Protein AF-A0A2S9F758-F1 (afdb_monomer)

Nearest PDB structures (foldseek):
  3zqj-assembly1_A  TM=7.418E-01  e=8.080E-71  Mycobacterium tuberculosis
  3zqj-assembly4_D  TM=7.489E-01  e=6.314E-66  Mycobacterium tuberculosis
  3zqj-assembly2_B  TM=7.577E-01  e=1.534E-65  Mycobacterium tuberculosis
  3zqj-assembly5_E  TM=7.536E-01  e=8.334E-66  Mycobacterium tuberculosis
  3zqj-assembly3_C  TM=7.680E-01  e=1.675E-58  Mycobacterium tuberculosis

pLDDT: mean 87.42, std 6.88, range [55.44, 98.19]

Secondary structure (DSSP, 8-state):
-TGGGSPTT-EEEEEEEEEEEEES--HHHHHHHHHTT--EEEETTEEEETTS-----TTSEEEEEEEEEEEE--GGGHHHHHHHHHHHHHHTTSEEEEEETTS-TT-TTSEEEEESSS--TT----S-S---GGGG-TTSTTTB-TTTTT--EEEEE-HHHHSS-TTSBTTTT-SGGGSSSTTHHHHHHHHHHHHHHHT--TTSBGGGS-HHHHHHHHH-EEEEEEEEEE-TTS-EEEEEEEE-HHHHHHHHHHHH---HHHHHHHHTTEEEEE-TTTTT--B-HHHHT-EEEEGGGEEEEHHHHHHSBHHHHHHHHHTB---HHHHHHHHHHHHHHHHHHHHHHHTT-TT-BTTS-GGGS-HHHHHHHHHHHHHHTT--S-EEEEE-TTTT--HHHHHHHHHHHHHHHHTT-EEEEE---HHHHHT-SSEEEE-SSSGGG--SEEEEE-HHHHHH-TT-HHHHHHTTSS--PPPSSPPPP-TTSEEEEEEE-STT--SEEEEEETTS-------TTSSHHIIIIIIIIHHHHHHHH-------S-SEEE-GGG---

Solvent-accessible surface area (backbone atoms only — not comparable to full-atom values): 31491 Å² total; per-residue (Å²): 106,78,71,74,72,48,67,76,68,48,38,32,34,39,28,15,54,64,38,75,71,42,62,43,47,57,59,72,57,49,54,51,43,38,74,72,67,45,59,39,32,30,45,74,89,43,82,38,42,44,91,64,62,80,89,48,53,57,88,44,66,42,36,34,26,36,51,67,44,78,51,52,34,47,86,89,39,53,66,64,49,50,57,42,49,53,52,16,18,70,67,20,83,30,24,33,32,40,38,36,72,84,48,58,97,84,42,90,74,22,62,47,72,48,55,80,51,76,55,48,90,84,70,53,88,62,98,52,83,66,96,48,80,61,31,74,29,34,93,30,85,75,8,16,17,79,90,46,64,25,66,14,44,39,82,40,77,33,68,61,52,36,36,52,43,50,77,36,18,53,74,81,32,23,44,48,87,49,50,59,68,90,57,18,68,56,48,52,46,46,52,43,25,43,16,73,73,73,74,49,62,46,81,44,29,53,70,77,49,53,69,67,57,54,48,33,52,40,67,20,48,100,57,69,33,57,30,73,49,68,44,99,84,71,50,77,47,73,51,74,41,80,39,56,24,54,53,51,48,52,54,53,49,51,75,71,47,86,49,65,75,56,42,55,58,56,50,47,32,38,40,81,38,62,22,86,90,40,70,38,58,14,32,30,72,76,53,54,69,48,62,50,53,18,74,94,75,43,72,38,21,66,55,62,50,27,59,31,31,41,51,57,34,47,51,45,62,70,43,44,70,64,52,76,72,48,37,73,69,44,40,68,56,51,52,52,51,50,51,51,44,47,34,36,45,53,61,68,47,34,86,41,37,76,65,60,60,75,89,75,51,51,72,40,55,53,49,43,53,51,49,26,52,54,61,69,64,69,72,61,73,46,78,46,79,45,78,42,83,64,44,84,57,35,77,85,55,47,59,44,44,51,55,51,52,50,51,50,32,74,62,50,27,46,76,47,72,48,78,85,53,69,70,60,56,70,70,37,84,60,44,74,42,70,21,87,41,71,75,95,63,23,89,41,81,68,40,77,42,41,50,74,55,38,47,68,37,87,78,32,65,68,18,27,46,76,62,64,77,37,78,89,77,78,70,94,71,76,80,80,70,45,89,88,44,38,39,30,42,33,41,32,43,40,87,87,38,81,52,45,69,50,73,45,51,50,98,52,93,81,83,90,82,73,54,72,90,71,42,64,61,53,53,48,46,40,28,50,44,27,48,47,36,32,72,63,70,67,47,78,61,69,49,42,51,51,51,51,70,47,48,61,89,81,59,81,121

Foldseek 3Di:
DVLLPDDFFFKKWKKQFQFAFDAAQCPVVLVVCVVVPFQWKQKQNRIDGSVDDDGGDRVGTMTIITGQDMDTNDPVCVVVVVVSQVVSCVNRVFKIKIAGPPDDPPDPVRIDMDGPFPADSNGDDDLARDDDPLLCDLCHPNWFDPVCSLQQWDWAQDVCLQQVAQQAFQLCPSGVVLCDDPNVVVVLQQLCLLCVVVVHDSRDRNNPDDPVSNCCQAQNDPDWRWGWDQDPVRDIDIDTDGTRHDRVVLVVCLVPDPDPVVVLLSSLRIDIAGDPQCRSLRTDPNQQVDWFQFDPVGTGGPSRLQQDFLQVNLVRLVRGDDDPVRCVPCVVVSVLSNLLSVLCVLQPRRRDGNSDDPVPDDPLSNLSNVLSVVLSVLDAAEEAEEEANCPPADPVSVVSVLVSVVVVVVSHYHYDYDHLDLVNLQSDQWDFAWALDDDPRTGDGQDIGGPVVLLVRPSGPSNCDNVVVDHDDDDPDADDFDPVQWKWFAQQDFDPDDGDIDIHGPPHDDDDDDGPPPCSCLPPPQAPVQVCCCPAVVDSHNHHDTNDIPNCVVDHD

Sequence (557 aa):
DQVLAMDEGLRFQVLAPVVRTRKGEFVDLFDKLNTQGYSRVRVDGVVHSLTDPPKLKKQEKHDIEVVVDRLTVKASSKQRLTDSVETALNLADGIVVLEFVDREDDHPHREQRFSEKLACPNGHPLAVDDLEPRSFSFNSPYGACPECVGLGVKKEVDPDLVVPDPDLTLAEGAIAPWAMGHTAEYFTRMLSGLGDQLGFDVNTPWKKLPAKSRKAILEGCDEQVHVRYKNRYGRTRSYYADFEGVMAFLHRRMEQTDSEQMKERLEGFMRDVPCPECDGTRLKPEILAVTMTAGSFGPKSIAQVAELSIADCAEFLNALTLGTREAAIAGQVLKEIQSRLGFLLDVGLDYLSLSRAAGTLSGGEAQRIRLATQIGSGLVGVLYVLDEPSIGLHQRDNRRLIDTLVRLRDLGNTLIVVEHDLDTIAHADWVVDIGPAAGEHGGQIVHSGTYEDLLKNPNSITGAYLSGREEIEVPDFRRVADKKRQLTVVGAREHNLRGIDVAFPLGVLTSVTGVSGSGKSTLVNDILASVLANKLNGARQVPGRHTRINGLDHLDK

Radius of gyration: 35.41 Å; Cα contacts (8 Å, |Δi|>4): 874; chains: 1; bounding box: 92×59×91 Å

Structure (mmCIF, N/CA/C/O backbone):
data_AF-A0A2S9F758-F1
#
_entry.id   AF-A0A2S9F758-F1
#
loop_
_atom_site.group_PDB
_atom_site.id
_atom_site.type_symbol
_atom_site.label_atom_id
_atom_site.label_alt_id
_atom_site.label_comp_id
_atom_site.label_asym_id
_atom_site.label_entity_id
_atom_site.label_seq_id
_atom_site.pdbx_PDB_ins_code
_atom_site.Cartn_x
_atom_site.Cartn_y
_atom_site.Cartn_z
_atom_site.occupancy
_atom_site.B_iso_or_equiv
_atom_site.auth_seq_id
_atom_site.auth_comp_id
_atom_site.auth_asym_id
_atom_site.auth_atom_id
_atom_site.pdbx_PDB_model_num
ATOM 1 N N . ASP A 1 1 ? -40.901 -12.562 10.488 1.00 62.44 1 ASP A N 1
ATOM 2 C CA . ASP A 1 1 ? -40.566 -13.766 9.694 1.00 62.44 1 ASP A CA 1
ATOM 3 C C . ASP A 1 1 ? -39.644 -14.747 10.403 1.00 62.44 1 ASP A C 1
ATOM 5 O O . ASP A 1 1 ? -40.057 -15.886 10.545 1.00 62.44 1 ASP A O 1
ATOM 9 N N . GLN A 1 2 ? -38.476 -14.346 10.925 1.00 72.56 2 GLN A N 1
ATOM 10 C CA . GLN A 1 2 ? -37.563 -15.275 11.626 1.00 72.56 2 GLN A CA 1
ATOM 11 C C . GLN A 1 2 ? -38.230 -16.072 12.765 1.00 72.56 2 GLN A C 1
ATOM 13 O O . GLN A 1 2 ? -38.063 -17.281 12.838 1.00 72.56 2 GLN A O 1
ATOM 18 N N . VAL A 1 3 ? -39.048 -15.423 13.601 1.00 73.00 3 VAL A N 1
ATOM 19 C CA . VAL A 1 3 ? -39.775 -16.079 14.710 1.00 73.00 3 VAL A CA 1
ATOM 20 C C . VAL A 1 3 ? -40.855 -17.050 14.217 1.00 73.00 3 VAL A C 1
ATOM 22 O O . VAL A 1 3 ? -41.104 -18.073 14.840 1.00 73.00 3 VAL A O 1
ATOM 25 N N . LEU A 1 4 ? -41.498 -16.748 13.085 1.00 75.62 4 LEU A N 1
ATOM 26 C CA . LEU A 1 4 ? -42.543 -17.600 12.498 1.00 75.62 4 LEU A CA 1
ATOM 27 C C . LEU A 1 4 ? -41.967 -18.793 11.723 1.00 75.62 4 LEU A C 1
ATOM 29 O O . LEU A 1 4 ? -42.715 -19.707 11.399 1.00 75.62 4 LEU A O 1
ATOM 33 N N . ALA A 1 5 ? -40.667 -18.772 11.421 1.00 76.75 5 ALA A N 1
ATOM 34 C CA . ALA A 1 5 ? -39.942 -19.875 10.797 1.00 76.75 5 ALA A CA 1
ATOM 35 C C . ALA A 1 5 ? -39.407 -20.900 11.817 1.00 76.75 5 ALA A C 1
ATOM 37 O O . ALA A 1 5 ? -38.788 -21.882 11.420 1.00 76.75 5 ALA A O 1
ATOM 38 N N . MET A 1 6 ? -39.604 -20.658 13.117 1.00 79.62 6 MET A N 1
ATOM 39 C CA . MET A 1 6 ? -39.218 -21.575 14.193 1.00 79.62 6 MET A CA 1
ATOM 40 C C . MET A 1 6 ? -40.254 -22.689 14.383 1.00 79.62 6 MET A C 1
ATOM 42 O O . MET A 1 6 ? -41.368 -22.599 13.867 1.00 79.62 6 MET A O 1
ATOM 46 N N . ASP A 1 7 ? -39.892 -23.719 15.153 1.00 76.12 7 ASP A N 1
ATOM 47 C CA . ASP A 1 7 ? -40.755 -24.877 15.392 1.00 76.12 7 ASP A CA 1
ATOM 48 C C . ASP A 1 7 ? -42.118 -24.478 15.973 1.00 76.12 7 ASP A C 1
ATOM 50 O O . ASP A 1 7 ? -42.231 -23.724 16.950 1.00 76.12 7 ASP A O 1
ATOM 54 N N . GLU A 1 8 ? -43.175 -25.008 15.361 1.00 80.38 8 GLU A N 1
ATOM 55 C CA . GLU A 1 8 ? -44.545 -24.735 15.770 1.00 80.38 8 GLU A CA 1
ATOM 56 C C . GLU A 1 8 ? -44.804 -25.295 17.177 1.00 80.38 8 GLU A C 1
ATOM 58 O O . GLU A 1 8 ? -44.487 -26.443 17.485 1.00 80.38 8 GLU A O 1
ATOM 63 N N . GLY A 1 9 ? -45.394 -24.476 18.050 1.00 80.44 9 GLY A N 1
ATOM 64 C CA . GLY A 1 9 ? -45.665 -24.848 19.441 1.00 80.44 9 GLY A CA 1
ATOM 65 C C . GLY A 1 9 ? -44.658 -24.329 20.472 1.00 80.44 9 GLY A C 1
ATOM 66 O O . GLY A 1 9 ? -44.978 -24.387 21.659 1.00 80.44 9 GLY A O 1
ATOM 67 N N . LEU A 1 10 ? -43.525 -23.750 20.051 1.00 83.06 10 LEU A N 1
ATOM 68 C CA . LEU A 1 10 ? -42.573 -23.094 20.957 1.00 83.06 10 LEU A CA 1
ATOM 69 C C . LEU A 1 10 ? -43.210 -21.897 21.670 1.00 83.06 10 LEU A C 1
ATOM 71 O O . LEU A 1 10 ? -43.773 -21.001 21.033 1.00 83.06 10 LEU A O 1
ATOM 75 N N . ARG A 1 11 ? -43.103 -21.858 22.998 1.00 87.62 11 ARG A N 1
ATOM 76 C CA . ARG A 1 11 ? -43.596 -20.771 23.847 1.00 87.62 11 ARG A CA 1
ATOM 77 C C . ARG A 1 11 ? -42.488 -19.774 24.132 1.00 87.62 11 ARG A C 1
ATOM 79 O O . ARG A 1 11 ? -41.388 -20.142 24.543 1.00 87.62 11 ARG A O 1
ATOM 86 N N . PHE A 1 12 ? -42.806 -18.496 23.975 1.00 88.75 12 PHE A N 1
ATOM 87 C CA . PHE A 1 12 ? -41.878 -17.413 24.260 1.00 88.75 12 PHE A CA 1
ATOM 88 C C . PHE A 1 12 ? -42.583 -16.200 24.864 1.00 88.75 12 PHE A C 1
ATOM 90 O O . PHE A 1 12 ? -43.792 -16.006 24.707 1.00 88.75 12 PHE A O 1
ATOM 97 N N . GLN A 1 13 ? -41.816 -15.387 25.578 1.00 90.56 13 GLN A N 1
ATOM 98 C CA . GLN A 1 13 ? -42.252 -14.106 26.116 1.00 90.56 13 GLN A CA 1
ATOM 99 C C . GLN A 1 13 ? -41.629 -12.985 25.293 1.00 90.56 13 GLN A C 1
ATOM 101 O O . GLN A 1 13 ? -40.447 -13.045 24.958 1.00 90.56 13 GLN A O 1
ATOM 106 N N . VAL A 1 14 ? -42.431 -11.976 24.966 1.00 90.06 14 VAL A N 1
ATOM 107 C CA . VAL A 1 14 ? -41.958 -10.737 24.350 1.00 90.06 14 VAL A CA 1
ATOM 108 C C . VAL A 1 14 ? -41.622 -9.772 25.479 1.00 90.06 14 VAL A C 1
ATOM 110 O O . VAL A 1 14 ? -42.504 -9.363 26.235 1.00 90.06 14 VAL A O 1
ATOM 113 N N . LEU A 1 15 ? -40.344 -9.442 25.606 1.00 89.56 15 LEU A N 1
ATOM 114 C CA . LEU A 1 15 ? -39.792 -8.595 26.652 1.00 89.56 15 LEU A CA 1
ATOM 115 C C . LEU A 1 15 ? -39.310 -7.271 26.051 1.00 89.56 15 LEU A C 1
ATOM 117 O O . LEU A 1 15 ? -38.652 -7.246 25.009 1.00 89.56 15 LEU A O 1
ATOM 121 N N . ALA A 1 16 ? -39.610 -6.168 26.730 1.00 89.50 16 ALA A N 1
ATOM 122 C CA . ALA A 1 16 ? -39.131 -4.835 26.381 1.00 89.50 16 ALA A CA 1
ATOM 123 C C . ALA A 1 16 ? -38.094 -4.367 27.419 1.00 89.50 16 ALA A C 1
ATOM 125 O O . ALA A 1 16 ? -38.484 -4.023 28.541 1.00 89.50 16 ALA A O 1
ATOM 126 N N . PRO A 1 17 ? -36.785 -4.356 27.099 1.00 85.25 17 PRO A N 1
ATOM 127 C CA . PRO A 1 17 ? -35.726 -3.997 28.044 1.00 85.25 17 PRO A CA 1
ATOM 128 C C . PRO A 1 17 ? -35.627 -2.477 28.244 1.00 85.25 17 PRO A C 1
ATOM 130 O O . PRO A 1 17 ? -34.807 -1.788 27.633 1.00 85.25 17 PRO A O 1
ATOM 133 N N . VAL A 1 18 ? -36.478 -1.951 29.124 1.00 86.06 18 VAL A N 1
ATOM 134 C CA . VAL A 1 18 ? -36.600 -0.515 29.421 1.00 86.06 18 VAL A CA 1
ATOM 135 C C . VAL A 1 18 ? -35.401 0.051 30.188 1.00 86.06 18 VAL A C 1
ATOM 137 O O . VAL A 1 18 ? -35.041 1.213 29.997 1.00 86.06 18 VAL A O 1
ATOM 140 N N . VAL A 1 19 ? -34.746 -0.754 31.029 1.00 80.50 19 VAL A N 1
ATOM 141 C CA . VAL A 1 19 ? -33.525 -0.365 31.752 1.00 80.50 19 VAL A CA 1
ATOM 142 C C . VAL A 1 19 ? -32.479 -1.452 31.591 1.00 80.50 19 VAL A C 1
ATOM 144 O O . VAL A 1 19 ? -32.750 -2.621 31.832 1.00 80.50 19 VAL A O 1
ATOM 147 N N . ARG A 1 20 ? -31.272 -1.041 31.200 1.00 78.81 20 ARG A N 1
ATOM 148 C CA . ARG A 1 20 ? -30.142 -1.932 30.931 1.00 78.81 20 ARG A CA 1
ATOM 149 C C . ARG A 1 20 ? -28.948 -1.509 31.770 1.00 78.81 20 ARG A C 1
ATOM 151 O O . ARG A 1 20 ? -28.320 -0.489 31.481 1.00 78.81 20 ARG A O 1
ATOM 158 N N . THR A 1 21 ? -28.670 -2.266 32.820 1.00 75.88 21 THR A N 1
ATOM 159 C CA . THR A 1 21 ? -27.452 -2.206 33.629 1.00 75.88 21 THR A CA 1
ATOM 160 C C . THR A 1 21 ? -27.181 -0.794 34.172 1.00 75.88 21 THR A C 1
ATOM 162 O O . THR A 1 21 ? -26.040 -0.318 34.233 1.00 75.88 21 THR A O 1
ATOM 165 N N . ARG A 1 22 ? -28.251 -0.089 34.571 1.00 72.38 22 ARG A N 1
ATOM 166 C CA . ARG A 1 22 ? -28.193 1.281 35.111 1.00 72.38 22 ARG A CA 1
ATOM 167 C C . ARG A 1 22 ? -28.473 1.294 36.605 1.00 72.38 22 ARG A C 1
ATOM 169 O O . ARG A 1 22 ? -29.249 0.495 37.112 1.00 72.38 22 ARG A O 1
ATOM 176 N N . LYS A 1 23 ? -27.841 2.238 37.305 1.00 82.19 23 LYS A N 1
ATOM 177 C CA . LYS A 1 23 ? -28.075 2.465 38.735 1.00 82.19 23 LYS A CA 1
ATOM 178 C C . LYS A 1 23 ? -29.320 3.315 38.954 1.00 82.19 23 LYS A C 1
ATOM 180 O O . LYS A 1 23 ? -29.476 4.333 38.280 1.00 82.19 23 LYS A O 1
ATOM 185 N N . GLY A 1 24 ? -30.163 2.934 39.908 1.00 86.06 24 GLY A N 1
ATOM 186 C CA . GLY A 1 24 ? -31.364 3.691 40.257 1.00 86.06 24 GLY A CA 1
ATOM 187 C C . GLY A 1 24 ? -32.391 2.865 41.025 1.00 86.06 24 GLY A C 1
ATOM 188 O O . GLY A 1 24 ? -32.320 1.645 41.047 1.00 86.06 24 GLY A O 1
ATOM 189 N N . GLU A 1 25 ? -33.346 3.540 41.664 1.00 86.25 25 GLU A N 1
ATOM 190 C CA . GLU A 1 25 ? -34.447 2.878 42.390 1.00 86.25 25 GLU A CA 1
ATOM 191 C C . GLU A 1 25 ? -35.682 2.648 41.503 1.00 86.25 25 GLU A C 1
ATOM 193 O O . GLU A 1 25 ? -36.526 1.825 41.832 1.00 86.25 25 GLU A O 1
ATOM 198 N N . PHE A 1 26 ? -35.779 3.362 40.373 1.00 87.56 26 PHE A N 1
ATOM 199 C CA . PHE A 1 26 ? -36.784 3.188 39.312 1.00 87.56 26 PHE A CA 1
ATOM 200 C C . PHE A 1 26 ? -38.263 3.135 39.764 1.00 87.56 26 PHE A C 1
ATOM 202 O O . PHE A 1 26 ? -39.107 2.639 39.024 1.00 87.56 26 PHE A O 1
ATOM 209 N N . VAL A 1 27 ? -38.605 3.711 40.924 1.00 88.06 27 VAL A N 1
ATOM 210 C CA . VAL A 1 27 ? -39.985 3.746 41.456 1.00 88.06 27 VAL A CA 1
ATOM 211 C C . VAL A 1 27 ? -40.948 4.421 40.472 1.00 88.06 27 VAL A C 1
ATOM 213 O O . VAL A 1 27 ? -41.936 3.814 40.067 1.00 88.06 27 VAL A O 1
ATOM 216 N N . ASP A 1 28 ? -40.589 5.609 39.974 1.00 87.56 28 ASP A N 1
ATOM 217 C CA . ASP A 1 28 ? -41.396 6.352 38.994 1.00 87.56 28 ASP A CA 1
ATOM 218 C C . ASP A 1 28 ? -41.606 5.574 37.681 1.00 87.56 28 ASP A C 1
ATOM 220 O O . ASP A 1 28 ? -42.617 5.736 36.993 1.00 87.56 28 ASP A O 1
ATOM 224 N N . LEU A 1 29 ? -40.640 4.725 37.309 1.00 87.69 29 LEU A N 1
ATOM 225 C CA . LEU A 1 29 ? -40.740 3.886 36.119 1.00 87.69 29 LEU A CA 1
ATOM 226 C C . LEU A 1 29 ? -41.779 2.779 36.328 1.00 87.69 29 LEU A C 1
ATOM 228 O O . LEU A 1 29 ? -42.604 2.564 35.441 1.00 87.69 29 LEU A O 1
ATOM 232 N N . PHE A 1 30 ? -41.770 2.106 37.483 1.00 90.00 30 PHE A N 1
ATOM 233 C CA . PHE A 1 30 ? -42.765 1.079 37.803 1.00 90.00 30 PHE A CA 1
ATOM 234 C C . PHE A 1 30 ? -44.184 1.655 37.844 1.00 90.00 30 PHE A C 1
ATOM 236 O O . PHE A 1 30 ? -45.087 1.072 37.243 1.00 90.00 30 PHE A O 1
ATOM 243 N N . ASP A 1 31 ? -44.372 2.833 38.444 1.00 87.69 31 ASP A N 1
ATOM 244 C CA . ASP A 1 31 ? -45.676 3.507 38.487 1.00 87.69 31 ASP A CA 1
ATOM 245 C C . ASP A 1 31 ? -46.181 3.873 37.086 1.00 87.69 31 ASP A C 1
ATOM 247 O O . ASP A 1 31 ? -47.356 3.669 36.755 1.00 87.69 31 ASP A O 1
ATOM 251 N N . LYS A 1 32 ? -45.287 4.358 36.217 1.00 89.62 32 LYS A N 1
ATOM 252 C CA . LYS A 1 32 ? -45.619 4.674 34.823 1.00 89.62 32 LYS A CA 1
ATOM 253 C C . LYS A 1 32 ? -46.031 3.427 34.040 1.00 89.62 32 LYS A C 1
ATOM 255 O O . LYS A 1 32 ? -47.020 3.471 33.312 1.00 89.62 32 LYS A O 1
ATOM 260 N N . LEU A 1 33 ? -45.306 2.322 34.203 1.00 89.38 33 LEU A N 1
ATOM 261 C CA . LEU A 1 33 ? -45.609 1.048 33.545 1.00 89.38 33 LEU A CA 1
ATOM 262 C C . LEU A 1 33 ? -46.936 0.451 34.032 1.00 89.38 33 LEU A C 1
ATOM 264 O O . LEU A 1 33 ? -47.723 -0.038 33.223 1.00 89.38 33 LEU A O 1
ATOM 268 N N . ASN A 1 34 ? -47.220 0.552 35.330 1.00 88.69 34 ASN A N 1
ATOM 269 C CA . ASN A 1 34 ? -48.490 0.117 35.905 1.00 88.69 34 ASN A CA 1
ATOM 270 C C . ASN A 1 34 ? -49.660 0.980 35.388 1.00 88.69 34 ASN A C 1
ATOM 272 O O . ASN A 1 34 ? -50.695 0.457 34.983 1.00 88.69 34 ASN A O 1
ATOM 276 N N . THR A 1 35 ? -49.464 2.301 35.285 1.00 88.31 35 THR A N 1
ATOM 277 C CA . THR A 1 35 ? -50.457 3.230 34.705 1.00 88.31 35 THR A CA 1
ATOM 278 C C . THR A 1 35 ? -50.738 2.936 33.226 1.00 88.31 35 THR A C 1
ATOM 280 O O . THR A 1 35 ? -51.859 3.116 32.757 1.00 88.31 35 THR A O 1
ATOM 283 N N . GLN A 1 36 ? -49.735 2.452 32.488 1.00 84.81 36 GLN A N 1
ATOM 284 C CA . GLN A 1 36 ? -49.870 2.013 31.094 1.00 84.81 36 GLN A CA 1
ATOM 285 C C . GLN A 1 36 ? -50.539 0.633 30.943 1.00 84.81 36 GLN A C 1
ATOM 287 O O . GLN A 1 36 ? -50.807 0.215 29.819 1.00 84.81 36 GLN A O 1
ATOM 292 N N . GLY A 1 37 ? -50.850 -0.056 32.048 1.00 86.25 37 GLY A N 1
ATOM 293 C CA . GLY A 1 37 ? -51.610 -1.309 32.057 1.00 86.25 37 GLY A CA 1
ATOM 294 C C . GLY A 1 37 ? -50.770 -2.587 31.996 1.00 86.25 37 GLY A C 1
ATOM 295 O O . GLY A 1 37 ? -51.331 -3.673 31.833 1.00 86.25 37 GLY A O 1
ATOM 296 N N . TYR A 1 38 ? -49.444 -2.502 32.142 1.00 88.62 38 TYR A N 1
ATOM 297 C CA . TYR A 1 38 ? -48.599 -3.694 32.231 1.00 88.62 38 TYR A CA 1
ATOM 298 C C . TYR A 1 38 ? -48.741 -4.356 33.607 1.00 88.62 38 TYR A C 1
ATOM 300 O O . TYR A 1 38 ? -48.790 -3.689 34.636 1.00 88.62 38 TYR A O 1
ATOM 308 N N . SER A 1 39 ? -48.782 -5.690 33.636 1.00 87.69 39 SER A N 1
ATOM 309 C CA . SER A 1 39 ? -48.991 -6.457 34.878 1.00 87.69 39 SER A CA 1
ATOM 310 C C . SER A 1 39 ? -47.723 -7.104 35.433 1.00 87.69 39 SER A C 1
ATOM 312 O O . SER A 1 39 ? -47.657 -7.406 36.623 1.00 87.69 39 SER A O 1
ATOM 314 N N . ARG A 1 40 ? -46.714 -7.342 34.589 1.00 89.50 40 ARG A N 1
ATOM 315 C CA . ARG A 1 40 ? -45.499 -8.078 34.949 1.00 89.50 40 ARG A CA 1
ATOM 316 C C . ARG A 1 40 ? -44.250 -7.366 34.459 1.00 89.50 40 ARG A C 1
ATOM 318 O O . ARG A 1 40 ? -44.219 -6.835 33.351 1.00 89.50 40 ARG A O 1
ATOM 325 N N . VAL A 1 41 ? -43.211 -7.432 35.277 1.00 91.50 41 VAL A N 1
ATOM 326 C CA . VAL A 1 41 ? -41.886 -6.895 34.976 1.00 91.50 41 VAL A CA 1
ATOM 327 C C . VAL A 1 41 ? -40.829 -7.885 35.449 1.00 91.50 41 VAL A C 1
ATOM 329 O O . VAL A 1 41 ? -40.967 -8.478 36.513 1.00 91.50 41 VAL A O 1
ATOM 332 N N . ARG A 1 42 ? -39.795 -8.104 34.649 1.00 88.44 42 ARG A N 1
ATOM 333 C CA . ARG A 1 42 ? -38.611 -8.882 34.996 1.00 88.44 42 ARG A CA 1
ATOM 334 C C . ARG A 1 42 ? -37.545 -7.913 35.490 1.00 88.44 42 ARG A C 1
ATOM 336 O O . ARG A 1 42 ? -37.191 -6.979 34.779 1.00 88.44 42 ARG A O 1
ATOM 343 N N . VAL A 1 43 ? -37.091 -8.103 36.721 1.00 88.62 43 VAL A N 1
ATOM 344 C CA . VAL A 1 43 ? -36.083 -7.268 37.377 1.00 88.62 43 VAL A CA 1
ATOM 345 C C . VAL A 1 43 ? -34.946 -8.181 37.805 1.00 88.62 43 VAL A C 1
ATOM 347 O O . VAL A 1 43 ? -35.183 -9.144 38.528 1.00 88.62 43 VAL A O 1
ATOM 350 N N . ASP A 1 44 ? -33.737 -7.919 37.310 1.00 83.88 44 ASP A N 1
ATOM 351 C CA . ASP A 1 44 ? -32.529 -8.711 37.588 1.00 83.88 44 ASP A CA 1
ATOM 352 C C . ASP A 1 44 ? -32.740 -10.229 37.386 1.00 83.88 44 ASP A C 1
ATOM 354 O O . ASP A 1 44 ? -32.310 -11.064 38.181 1.00 83.88 44 ASP A O 1
ATOM 358 N N . GLY A 1 45 ? -33.464 -10.589 36.318 1.00 79.69 45 GLY A N 1
ATOM 359 C CA . GLY A 1 45 ? -33.784 -11.974 35.951 1.00 79.69 45 GLY A CA 1
ATOM 360 C C . GLY A 1 45 ? -34.999 -12.583 36.664 1.00 79.69 45 GLY A C 1
ATOM 361 O O . GLY A 1 45 ? -35.444 -13.663 36.283 1.00 79.69 45 GLY A O 1
ATOM 362 N N . VAL A 1 46 ? -35.596 -11.898 37.645 1.00 84.75 46 VAL A N 1
ATOM 363 C CA . VAL A 1 46 ? -36.754 -12.397 38.405 1.00 84.75 46 VAL A CA 1
ATOM 364 C C . VAL A 1 46 ? -38.035 -11.685 37.973 1.00 84.75 46 VAL A C 1
ATOM 366 O O . VAL A 1 46 ? -38.086 -10.462 37.884 1.00 84.75 46 VAL A O 1
ATOM 369 N N . VAL A 1 47 ? -39.102 -12.439 37.697 1.00 86.56 47 VAL A N 1
ATOM 370 C CA . VAL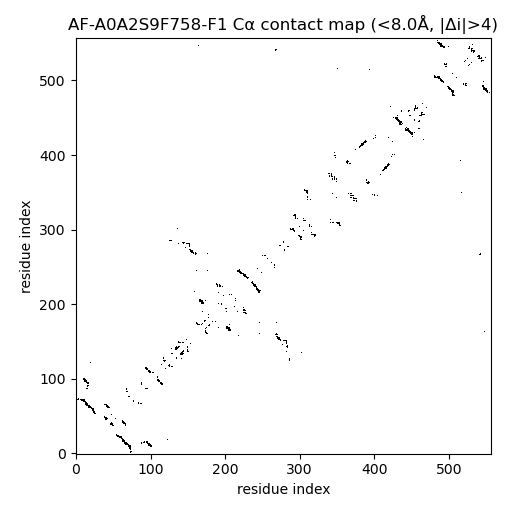 A 1 47 ? -40.398 -11.866 37.297 1.00 86.56 47 VAL A CA 1
ATOM 371 C C . VAL A 1 47 ? -41.206 -11.452 38.528 1.00 86.56 47 VAL A C 1
ATOM 373 O O . VAL A 1 47 ? -41.577 -12.285 39.352 1.00 86.56 47 VAL A O 1
ATOM 376 N N . HIS A 1 48 ? -41.544 -10.169 38.601 1.00 87.88 48 HIS A N 1
ATOM 377 C CA . HIS A 1 48 ? -42.367 -9.541 39.629 1.00 87.88 48 HIS A CA 1
ATOM 378 C C . HIS A 1 48 ? -43.707 -9.050 39.062 1.00 87.88 48 HIS A C 1
ATOM 380 O O . HIS A 1 48 ? -43.854 -8.787 37.863 1.00 87.88 48 HIS A O 1
ATOM 386 N N . SER A 1 49 ? -44.705 -8.919 39.940 1.00 89.06 49 SER A N 1
ATOM 387 C CA . SER A 1 49 ? -45.969 -8.250 39.616 1.00 89.06 49 SER A CA 1
ATOM 388 C C . SER A 1 49 ? -45.790 -6.738 39.724 1.00 89.06 49 SER A C 1
ATOM 390 O O . SER A 1 49 ? -45.273 -6.260 40.728 1.00 89.06 49 SER A O 1
ATOM 392 N N . LEU A 1 50 ? -46.267 -5.971 38.742 1.00 86.00 50 LEU A N 1
ATOM 393 C CA . LEU A 1 50 ? -46.209 -4.500 38.775 1.00 86.00 50 LEU A CA 1
ATOM 394 C C . LEU A 1 50 ? -47.113 -3.881 39.855 1.00 86.00 50 LEU A C 1
ATOM 396 O O . LEU A 1 50 ? -46.936 -2.721 40.207 1.00 86.00 50 LEU A O 1
ATOM 400 N N . THR A 1 51 ? -48.046 -4.654 40.415 1.00 84.25 51 THR A N 1
ATOM 401 C CA . THR A 1 51 ? -48.848 -4.250 41.583 1.00 84.25 51 THR A CA 1
ATOM 402 C C . THR A 1 51 ? -48.056 -4.242 42.891 1.00 84.25 51 THR A C 1
ATOM 404 O O . THR A 1 51 ? -48.481 -3.590 43.837 1.00 84.25 51 THR A O 1
ATOM 407 N N . ASP A 1 52 ? -46.953 -4.992 42.960 1.00 85.38 52 ASP A N 1
ATOM 408 C CA . ASP A 1 52 ? -46.060 -5.068 44.123 1.00 85.38 52 ASP A CA 1
ATOM 409 C C . ASP A 1 52 ? -44.598 -5.178 43.640 1.00 85.38 52 ASP A C 1
ATOM 411 O O . ASP A 1 52 ? -44.004 -6.264 43.660 1.00 85.38 52 ASP A O 1
ATOM 415 N N . PRO A 1 53 ? -44.036 -4.084 43.082 1.00 85.31 53 PRO A N 1
ATOM 416 C CA . PRO A 1 53 ? -42.698 -4.101 42.512 1.00 85.31 53 PRO A CA 1
ATOM 417 C C . PRO A 1 53 ? -41.622 -4.167 43.612 1.00 85.31 53 PRO A C 1
ATOM 419 O O . PRO A 1 53 ? -41.792 -3.606 44.700 1.00 85.31 53 PRO A O 1
ATOM 422 N N . PRO A 1 54 ? -40.475 -4.814 43.345 1.00 87.44 54 PRO A N 1
ATOM 423 C CA . PRO A 1 54 ? -39.386 -4.902 44.308 1.00 87.44 54 PRO A CA 1
ATOM 424 C C . PRO A 1 54 ? -38.769 -3.521 44.576 1.00 87.44 54 PRO A C 1
ATOM 426 O O . PRO A 1 54 ? -38.596 -2.706 43.669 1.00 87.44 54 PRO A O 1
ATOM 429 N N . LYS A 1 55 ? -38.370 -3.268 45.829 1.00 86.94 55 LYS A N 1
ATOM 430 C CA . LYS A 1 55 ? -37.593 -2.069 46.178 1.00 86.94 55 LYS A CA 1
ATOM 431 C C . LYS A 1 55 ? -36.140 -2.244 45.743 1.00 86.94 55 LYS A C 1
ATOM 433 O O . LYS A 1 55 ? -35.395 -3.003 46.361 1.00 86.94 55 LYS A O 1
ATOM 438 N N . LEU A 1 56 ? -35.754 -1.522 44.696 1.00 89.31 56 LEU A N 1
ATOM 439 C CA . LEU A 1 56 ? -34.399 -1.520 44.151 1.00 89.31 56 LEU A CA 1
ATOM 440 C C . LEU A 1 56 ? -33.468 -0.589 44.933 1.00 89.31 56 LEU A C 1
ATOM 442 O O . LEU A 1 56 ? -33.905 0.398 45.522 1.00 89.31 56 LEU A O 1
ATOM 446 N N . LYS A 1 57 ? -32.168 -0.898 44.942 1.00 87.94 57 LYS A N 1
ATOM 447 C CA . LYS A 1 57 ? -31.162 -0.107 45.660 1.00 87.94 57 LYS A CA 1
ATOM 448 C C . LYS A 1 57 ? -30.510 0.893 44.714 1.00 87.94 57 LYS A C 1
ATOM 450 O O . LYS A 1 57 ? -29.846 0.517 43.757 1.00 87.94 57 LYS A O 1
ATOM 455 N N . LYS A 1 58 ? -30.534 2.180 45.068 1.00 85.62 58 LYS A N 1
ATOM 456 C CA . LYS A 1 58 ? -29.980 3.271 44.239 1.00 85.62 58 LYS A CA 1
ATOM 457 C C . LYS A 1 58 ? -28.530 3.090 43.763 1.00 85.62 58 LYS A C 1
ATOM 459 O O . LYS A 1 58 ? -28.136 3.680 42.760 1.00 85.62 58 LYS A O 1
ATOM 464 N N . GLN A 1 59 ? -27.709 2.359 44.515 1.00 84.44 59 GLN A N 1
ATOM 465 C CA . GLN A 1 59 ? -26.267 2.226 44.274 1.00 84.44 59 GLN A CA 1
ATOM 466 C C . GLN A 1 59 ? -25.898 1.015 43.402 1.00 84.44 59 GLN A C 1
ATOM 468 O O . GLN A 1 59 ? -24.781 0.973 42.871 1.00 84.44 59 GLN A O 1
ATOM 473 N N . GLU A 1 60 ? -26.818 0.063 43.245 1.00 85.25 60 GLU A N 1
ATOM 474 C CA . GLU A 1 60 ? -26.635 -1.168 42.476 1.00 85.25 60 GLU A CA 1
ATOM 475 C C . GLU A 1 60 ? -27.139 -0.967 41.042 1.00 85.25 60 GLU A C 1
ATOM 477 O O . GLU A 1 60 ? -27.954 -0.086 40.772 1.00 85.25 60 GLU A O 1
ATOM 482 N N . LYS A 1 61 ? -26.555 -1.702 40.091 1.00 77.62 61 LYS A N 1
ATOM 483 C CA . LYS A 1 61 ? -26.990 -1.674 38.691 1.00 77.62 61 LYS A CA 1
ATOM 484 C C . LYS A 1 61 ? -28.110 -2.693 38.536 1.00 77.62 61 LYS A C 1
ATOM 486 O O . LYS A 1 61 ? -27.928 -3.818 38.984 1.00 77.62 61 LYS A O 1
ATOM 491 N N . HIS A 1 62 ? -29.189 -2.295 37.877 1.00 83.75 62 HIS A N 1
ATOM 492 C CA . HIS A 1 62 ? -30.360 -3.134 37.666 1.00 83.75 62 HIS A CA 1
ATOM 493 C C . HIS A 1 62 ? -30.679 -3.274 36.174 1.00 83.75 62 HIS A C 1
ATOM 495 O O . HIS A 1 62 ? -30.452 -2.339 35.392 1.00 83.75 62 HIS A O 1
ATOM 501 N N . ASP A 1 63 ? -31.226 -4.430 35.809 1.00 80.69 63 ASP A N 1
ATOM 502 C CA . ASP A 1 63 ? -31.831 -4.724 34.511 1.00 80.69 63 ASP A CA 1
ATOM 503 C C . ASP A 1 63 ? -33.348 -4.855 34.698 1.00 80.69 63 ASP A C 1
ATOM 505 O O . ASP A 1 63 ? -33.817 -5.647 35.514 1.00 80.69 63 ASP A O 1
ATOM 509 N N . ILE A 1 64 ? -34.124 -4.045 33.972 1.00 87.25 64 ILE A N 1
ATOM 510 C CA . ILE A 1 64 ? -35.590 -4.016 34.071 1.00 87.25 64 ILE A CA 1
ATOM 511 C C . ILE A 1 64 ? -36.176 -4.211 32.683 1.00 87.25 64 ILE A C 1
ATOM 513 O O . ILE A 1 64 ? -35.927 -3.422 31.767 1.00 87.25 64 ILE A O 1
ATOM 517 N N . GLU A 1 65 ? -37.006 -5.235 32.550 1.00 88.06 65 GLU A N 1
ATOM 518 C CA . GLU A 1 65 ? -37.606 -5.633 31.289 1.00 88.06 65 GLU A CA 1
ATOM 519 C C . GLU A 1 65 ? -39.095 -5.907 31.475 1.00 88.06 65 GLU A C 1
ATOM 521 O O . GLU A 1 65 ? -39.517 -6.652 32.355 1.00 88.06 65 GLU A O 1
ATOM 526 N N . VAL A 1 66 ? -39.929 -5.289 30.654 1.00 92.19 66 VAL A N 1
ATOM 527 C CA . VAL A 1 66 ? -41.383 -5.403 30.774 1.00 92.19 66 VAL A CA 1
ATOM 528 C C . VAL A 1 66 ? -41.862 -6.602 29.977 1.00 92.19 66 VAL A C 1
ATOM 530 O O . VAL A 1 66 ? -41.488 -6.756 28.817 1.00 92.19 66 VAL A O 1
ATOM 533 N N . VAL A 1 67 ? -42.720 -7.432 30.574 1.00 92.19 67 VAL A N 1
ATOM 534 C CA . VAL A 1 67 ? -43.352 -8.546 29.858 1.00 92.19 67 VAL A CA 1
ATOM 535 C C . VAL A 1 67 ? -44.539 -7.996 29.071 1.00 92.19 67 VAL A C 1
ATOM 537 O O . VAL A 1 67 ? -45.585 -7.703 29.651 1.00 92.19 67 VAL A O 1
ATOM 540 N N . VAL A 1 68 ? -44.367 -7.847 27.758 1.00 90.94 68 VAL A N 1
ATOM 541 C CA . VAL A 1 68 ? -45.368 -7.261 26.855 1.00 90.94 68 VAL A CA 1
ATOM 542 C C . VAL A 1 68 ? -46.438 -8.286 26.489 1.00 90.94 68 VAL A C 1
ATOM 544 O O . VAL A 1 68 ? -47.625 -8.015 26.647 1.00 90.94 68 VAL A O 1
ATOM 547 N N . ASP A 1 69 ? -46.039 -9.486 26.061 1.00 90.38 69 ASP A N 1
ATOM 548 C CA . ASP A 1 69 ? -46.975 -10.580 25.776 1.00 90.38 69 ASP A CA 1
ATOM 549 C C . ASP A 1 69 ? -46.310 -11.954 25.964 1.00 90.38 69 ASP A C 1
ATOM 551 O O . ASP A 1 69 ? -45.086 -12.084 26.027 1.00 90.38 69 ASP A O 1
ATOM 555 N N . ARG A 1 70 ? -47.128 -13.003 26.063 1.00 89.38 70 ARG A N 1
ATOM 556 C CA . ARG A 1 70 ? -46.700 -14.405 26.096 1.00 89.38 70 ARG A CA 1
ATOM 557 C C . ARG A 1 70 ? -47.373 -15.144 24.956 1.00 89.38 70 ARG A C 1
ATOM 559 O O . ARG A 1 70 ? -48.593 -15.303 24.939 1.00 89.38 70 ARG A O 1
ATOM 566 N N . LEU A 1 71 ? -46.564 -15.596 24.010 1.00 88.38 71 LEU A N 1
ATOM 567 C CA . LEU A 1 71 ? -47.025 -16.128 22.740 1.00 88.38 71 LEU A CA 1
ATOM 568 C C . LEU A 1 71 ? -46.510 -17.546 22.518 1.00 88.38 71 LEU A C 1
ATOM 570 O O . LEU A 1 71 ? -45.621 -18.054 23.200 1.00 88.38 71 LEU A O 1
ATOM 574 N N . THR A 1 72 ? -47.130 -18.211 21.554 1.00 88.31 72 THR A N 1
ATOM 575 C CA . THR A 1 72 ? -46.696 -19.510 21.049 1.00 88.31 72 THR A CA 1
ATOM 576 C C . THR A 1 72 ? -46.543 -19.390 19.542 1.00 88.31 72 THR A C 1
ATOM 578 O O . THR A 1 72 ? -47.420 -18.804 18.895 1.00 88.31 72 THR A O 1
ATOM 581 N N . VAL A 1 73 ? -45.455 -19.929 18.989 1.00 84.06 73 VAL A N 1
ATOM 582 C CA . VAL A 1 73 ? -45.198 -19.933 17.544 1.00 84.06 73 VAL A CA 1
ATOM 583 C C . VAL A 1 73 ? -46.315 -20.723 16.860 1.00 84.06 73 VAL A C 1
ATOM 585 O O . VAL A 1 73 ? -46.416 -21.936 17.026 1.00 84.06 73 VAL A O 1
ATOM 588 N N . LYS A 1 74 ? -47.198 -20.008 16.154 1.00 85.69 74 LYS A N 1
ATOM 589 C CA . LYS A 1 74 ? -48.298 -20.535 15.333 1.00 85.69 74 LYS A CA 1
ATOM 590 C C . LYS A 1 74 ? -48.528 -19.594 14.159 1.00 85.69 74 LYS A C 1
ATOM 592 O O . LYS A 1 74 ? -48.487 -18.375 14.340 1.00 85.69 74 LYS A O 1
ATOM 597 N N . ALA A 1 75 ? -48.869 -20.132 12.990 1.00 77.06 75 ALA A N 1
ATOM 598 C CA . ALA A 1 75 ? -49.141 -19.319 11.799 1.00 77.06 75 ALA A CA 1
ATOM 599 C C . ALA A 1 75 ? -50.291 -18.310 12.011 1.00 77.06 75 ALA A C 1
ATOM 601 O O . ALA A 1 75 ? -50.227 -17.175 11.539 1.00 77.06 75 ALA A O 1
ATOM 602 N N . SER A 1 76 ? -51.310 -18.685 12.795 1.00 82.94 76 SER A N 1
ATOM 603 C CA . SER A 1 76 ? -52.455 -17.827 13.136 1.00 82.94 76 SER A CA 1
ATOM 604 C C . SER A 1 76 ? -52.113 -16.664 14.076 1.00 82.94 76 SER A C 1
ATOM 606 O O . SER A 1 76 ? -52.907 -15.739 14.211 1.00 82.94 76 SER A O 1
ATOM 608 N N . SER A 1 77 ? -50.955 -16.696 14.744 1.00 81.44 77 SER A N 1
ATOM 609 C CA . SER A 1 77 ? -50.549 -15.691 15.738 1.00 81.44 77 SER A CA 1
ATOM 610 C C . SER A 1 77 ? -49.774 -14.515 15.135 1.00 81.44 77 SER A C 1
ATOM 612 O O . SER A 1 77 ? -49.328 -13.649 15.884 1.00 81.44 77 SER A O 1
ATOM 614 N N . LYS A 1 78 ? -49.602 -14.464 13.804 1.00 83.56 78 LYS A N 1
ATOM 615 C CA . LYS A 1 78 ? -48.778 -13.451 13.119 1.00 83.56 78 LYS A CA 1
ATOM 616 C C . LYS A 1 78 ? -49.150 -12.018 13.504 1.00 83.56 78 LYS A C 1
ATOM 618 O O . LYS A 1 78 ? -48.266 -11.258 13.868 1.00 83.56 78 LYS A O 1
ATOM 623 N N . GLN A 1 79 ? -50.437 -11.675 13.469 1.00 86.38 79 GLN A N 1
ATOM 624 C CA . GLN A 1 79 ? -50.898 -10.312 13.753 1.00 86.38 79 GLN A CA 1
ATOM 625 C C . GLN A 1 79 ? -50.610 -9.901 15.203 1.00 86.38 79 GLN A C 1
ATOM 627 O O . GLN A 1 79 ? -49.978 -8.882 15.444 1.00 86.38 79 GLN A O 1
ATOM 632 N N . ARG A 1 80 ? -50.944 -10.770 16.163 1.00 88.50 80 ARG A N 1
ATOM 633 C CA . ARG A 1 80 ? -50.684 -10.529 17.589 1.00 88.50 80 ARG A CA 1
ATOM 634 C C . ARG A 1 80 ? -49.189 -10.435 17.915 1.00 88.50 80 ARG A C 1
ATOM 636 O O . ARG A 1 80 ? -48.796 -9.658 18.781 1.00 88.50 80 ARG A O 1
ATOM 643 N N . LEU A 1 81 ? -48.358 -11.224 17.231 1.00 87.31 81 LEU A N 1
ATOM 644 C CA . LEU A 1 81 ? -46.905 -11.139 17.349 1.00 87.31 81 LEU A CA 1
ATOM 645 C C . LEU A 1 81 ? -46.386 -9.791 16.843 1.00 87.31 81 LEU A C 1
ATOM 647 O O . LEU A 1 81 ? -45.568 -9.182 17.524 1.00 87.31 81 LEU A O 1
ATOM 651 N N . THR A 1 82 ? -46.864 -9.323 15.688 1.00 86.81 82 THR A N 1
ATOM 652 C CA . THR A 1 82 ? -46.499 -8.009 15.143 1.00 86.81 82 THR A CA 1
ATOM 653 C C . THR A 1 82 ? -46.852 -6.889 16.119 1.00 86.81 82 THR A C 1
ATOM 655 O O . THR A 1 82 ? -45.959 -6.134 16.494 1.00 86.81 82 THR A O 1
ATOM 658 N N . ASP A 1 83 ? -48.087 -6.859 16.626 1.00 90.38 83 ASP A N 1
ATOM 659 C CA . ASP A 1 83 ? -48.540 -5.829 17.574 1.00 90.38 83 ASP A CA 1
ATOM 660 C C . ASP A 1 83 ? -47.692 -5.825 18.862 1.00 90.38 83 ASP A C 1
ATOM 662 O O . ASP A 1 83 ? -47.318 -4.775 19.395 1.00 90.38 83 ASP A O 1
ATOM 666 N N . SER A 1 84 ? -47.341 -7.019 19.355 1.00 90.81 84 SER A N 1
ATOM 667 C CA . SER A 1 84 ? -46.540 -7.191 20.575 1.00 90.81 84 SER A CA 1
ATOM 668 C C . SER A 1 84 ? -45.088 -6.753 20.380 1.00 90.81 84 SER A C 1
ATOM 670 O O . SER A 1 84 ? -44.500 -6.141 21.270 1.00 90.81 84 SER A O 1
ATOM 672 N N . VAL A 1 85 ? -44.503 -7.053 19.217 1.00 88.12 85 VAL A N 1
ATOM 673 C CA . VAL A 1 85 ? -43.141 -6.634 18.862 1.00 88.12 85 VAL A CA 1
ATOM 674 C C . VAL A 1 85 ? -43.079 -5.119 18.674 1.00 88.12 85 VAL A C 1
ATOM 676 O O . VAL A 1 85 ? -42.196 -4.497 19.253 1.00 88.12 85 VAL A O 1
ATOM 679 N N . GLU A 1 86 ? -44.027 -4.505 17.961 1.00 88.62 86 GLU A N 1
ATOM 680 C CA . GLU A 1 86 ? -44.093 -3.041 17.815 1.00 88.62 86 GLU A CA 1
ATOM 681 C C . GLU A 1 86 ? -44.246 -2.337 19.167 1.00 88.62 86 GLU A C 1
ATOM 683 O O . GLU A 1 86 ? -43.576 -1.340 19.441 1.00 88.62 86 GLU A O 1
ATOM 688 N N . THR A 1 87 ? -45.085 -2.879 20.053 1.00 90.06 87 THR A N 1
ATOM 689 C CA . THR A 1 87 ? -45.250 -2.349 21.413 1.00 90.06 87 THR A CA 1
ATOM 690 C C . THR A 1 87 ? -43.938 -2.418 22.198 1.00 90.06 87 THR A C 1
ATOM 692 O O . THR A 1 87 ? -43.550 -1.439 22.838 1.00 90.06 87 THR A O 1
ATOM 695 N N . ALA A 1 88 ? -43.227 -3.548 22.124 1.00 87.56 88 ALA A N 1
ATOM 696 C CA . ALA A 1 88 ? -41.953 -3.722 22.812 1.00 87.56 88 ALA A CA 1
ATOM 697 C C . ALA A 1 88 ? -40.860 -2.787 22.273 1.00 87.56 88 ALA A C 1
ATOM 699 O O . ALA A 1 88 ? -40.173 -2.140 23.065 1.00 87.56 88 ALA A O 1
ATOM 700 N N . LEU A 1 89 ? -40.750 -2.662 20.946 1.00 85.25 89 LEU A N 1
ATOM 701 C CA . LEU A 1 89 ? -39.810 -1.755 20.285 1.00 85.25 89 LEU A CA 1
ATOM 702 C C . LEU A 1 89 ? -40.072 -0.299 20.691 1.00 85.25 89 LEU A C 1
ATOM 704 O O . LEU A 1 89 ? -39.150 0.386 21.126 1.00 85.25 89 LEU A O 1
ATOM 708 N N . ASN A 1 90 ? -41.326 0.159 20.657 1.00 87.12 90 ASN A N 1
ATOM 709 C CA . ASN A 1 90 ? -41.680 1.523 21.066 1.00 87.12 90 ASN A CA 1
ATOM 710 C C . ASN A 1 90 ? -41.376 1.801 22.548 1.00 87.12 90 ASN A C 1
ATOM 712 O O . ASN A 1 90 ? -40.986 2.914 22.906 1.00 87.12 90 ASN A O 1
ATOM 716 N N . LEU A 1 91 ? -41.546 0.802 23.420 1.00 86.75 91 LEU A N 1
ATOM 717 C CA . LEU A 1 91 ? -41.326 0.952 24.859 1.00 86.75 91 LEU A CA 1
ATOM 718 C C . LEU A 1 91 ? -39.835 0.962 25.239 1.00 86.75 91 LEU A C 1
ATOM 720 O O . LEU A 1 91 ? -39.457 1.640 26.195 1.00 86.75 91 LEU A O 1
ATOM 724 N N . ALA A 1 92 ? -38.993 0.232 24.502 1.00 81.56 92 ALA A N 1
ATOM 725 C CA . ALA A 1 92 ? -37.573 0.029 24.805 1.00 81.56 92 ALA A CA 1
ATOM 726 C C . ALA A 1 92 ? -36.617 0.617 23.743 1.00 81.56 92 ALA A C 1
ATOM 728 O O . ALA A 1 92 ? -35.535 0.078 23.509 1.00 81.56 92 ALA A O 1
ATOM 729 N N . ASP A 1 93 ? -37.003 1.745 23.132 1.00 77.06 93 ASP A N 1
ATOM 730 C CA . ASP A 1 93 ? -36.198 2.528 22.170 1.00 77.06 93 ASP A CA 1
ATOM 731 C C . ASP A 1 93 ? -35.647 1.693 20.996 1.00 77.06 93 ASP A C 1
ATOM 733 O O . ASP A 1 93 ? -34.472 1.760 20.627 1.00 77.06 93 ASP A O 1
ATOM 737 N N . GLY A 1 94 ? -36.523 0.879 20.413 1.00 75.88 94 GLY A N 1
ATOM 738 C CA . GLY A 1 94 ? -36.237 0.050 19.252 1.00 75.88 94 GLY A CA 1
ATOM 739 C C . GLY A 1 94 ? -35.587 -1.288 19.587 1.00 75.88 94 GLY A C 1
ATOM 740 O O . GLY A 1 94 ? -34.968 -1.861 18.702 1.00 75.88 94 GLY A O 1
ATOM 741 N N . ILE A 1 95 ? -35.692 -1.808 20.817 1.00 78.50 95 ILE A N 1
ATOM 742 C CA . ILE A 1 95 ? -35.148 -3.128 21.191 1.00 78.50 95 ILE A CA 1
ATOM 743 C C . ILE A 1 95 ? -36.249 -4.035 21.734 1.00 78.50 95 ILE A C 1
ATOM 745 O O . ILE A 1 95 ? -37.075 -3.623 22.539 1.00 78.50 95 ILE A O 1
ATOM 749 N N . VAL A 1 96 ? -36.226 -5.302 21.336 1.00 85.62 96 VAL A N 1
ATOM 750 C CA . VAL A 1 96 ? -37.099 -6.349 21.870 1.00 85.62 96 VAL A CA 1
ATOM 751 C C . VAL A 1 96 ? -36.274 -7.588 22.192 1.00 85.62 96 VAL A C 1
ATOM 753 O O . VAL A 1 96 ? -35.336 -7.934 21.474 1.00 85.62 96 VAL A O 1
ATOM 756 N N . VAL A 1 97 ? -36.610 -8.269 23.281 1.00 83.75 97 VAL A N 1
ATOM 757 C CA . VAL A 1 97 ? -36.005 -9.547 23.664 1.00 83.75 97 VAL A CA 1
ATOM 758 C C . VAL A 1 97 ? -37.088 -10.615 23.640 1.00 83.75 97 VAL A C 1
ATOM 760 O O . VAL A 1 97 ? -38.177 -10.419 24.168 1.00 83.75 97 VAL A O 1
ATOM 763 N N . LEU A 1 98 ? -36.810 -11.741 22.996 1.00 86.12 98 LEU A N 1
ATOM 764 C CA . LEU A 1 98 ? -37.668 -12.917 23.002 1.00 86.12 98 LEU A CA 1
ATOM 765 C C . LEU A 1 98 ? -37.034 -13.971 23.900 1.00 86.12 98 LEU A C 1
ATOM 767 O O . LEU A 1 98 ? -35.948 -14.465 23.599 1.00 86.12 98 LEU A O 1
ATOM 771 N N . GLU A 1 99 ? -37.711 -14.311 24.992 1.00 85.12 99 GLU A N 1
ATOM 772 C CA . GLU A 1 99 ? -37.295 -15.381 25.900 1.00 85.12 99 GLU A CA 1
ATOM 773 C C . GLU A 1 99 ? -38.116 -16.643 25.619 1.00 85.12 99 GLU A C 1
ATOM 775 O O . GLU A 1 99 ? -39.329 -16.660 25.827 1.00 85.12 99 GLU A O 1
ATOM 780 N N . PHE A 1 100 ? -37.464 -17.712 25.169 1.00 84.62 100 PHE A N 1
ATOM 781 C CA . PHE A 1 100 ? -38.079 -19.013 24.917 1.00 84.62 100 PHE A CA 1
ATOM 782 C C . PHE A 1 100 ? -38.136 -19.828 26.210 1.00 84.62 100 PHE A C 1
ATOM 784 O O . PHE A 1 100 ? -37.112 -20.267 26.728 1.00 84.62 100 PHE A O 1
ATOM 791 N N . VAL A 1 101 ? -39.350 -20.047 26.716 1.00 81.19 101 VAL A N 1
ATOM 792 C CA . VAL A 1 101 ? -39.599 -20.639 28.045 1.00 81.19 101 VAL A CA 1
ATOM 793 C C . VAL A 1 101 ? -39.465 -22.164 28.041 1.00 81.19 101 VAL A C 1
ATOM 795 O O . VAL A 1 101 ? -39.292 -22.770 29.091 1.00 81.19 101 VAL A O 1
ATOM 798 N N . ASP A 1 102 ? -39.544 -22.780 26.859 1.00 76.75 102 ASP A N 1
ATOM 799 C CA . ASP A 1 102 ? -39.424 -24.233 26.679 1.00 76.75 102 ASP A CA 1
ATOM 800 C C . ASP A 1 102 ? -37.956 -24.700 26.551 1.00 76.75 102 ASP A C 1
ATOM 802 O O . ASP A 1 102 ? -37.702 -25.886 26.352 1.00 76.75 102 ASP A O 1
ATOM 806 N N . ARG A 1 103 ? -36.981 -23.780 26.625 1.00 77.81 103 ARG A N 1
ATOM 807 C CA . ARG A 1 103 ? -35.542 -24.080 26.546 1.00 77.81 103 ARG A CA 1
ATOM 808 C C . ARG A 1 103 ? -34.909 -24.048 27.938 1.00 77.81 103 ARG A C 1
ATOM 810 O O . ARG A 1 103 ? -35.304 -23.238 28.771 1.00 77.81 103 ARG A O 1
ATOM 817 N N . GLU A 1 104 ? -33.929 -24.922 28.173 1.00 73.94 104 GLU A N 1
ATOM 818 C CA . GLU A 1 104 ? -33.186 -24.985 29.441 1.00 73.94 104 GLU A CA 1
ATOM 819 C C . GLU A 1 104 ? -32.451 -23.676 29.750 1.00 73.94 104 GLU A C 1
ATOM 821 O O . GLU A 1 104 ? -32.130 -22.900 28.843 1.00 73.94 104 GLU A O 1
ATOM 826 N N . ASP A 1 105 ? -32.165 -23.449 31.038 1.00 65.12 105 ASP A N 1
ATOM 827 C CA . ASP A 1 105 ? -31.692 -22.154 31.521 1.00 65.12 105 ASP A CA 1
ATOM 828 C C . ASP A 1 105 ? -30.377 -21.686 30.866 1.00 65.12 105 ASP A C 1
ATOM 830 O O . ASP A 1 105 ? -30.208 -20.484 30.659 1.00 65.12 105 ASP A O 1
ATOM 834 N N . ASP A 1 106 ? -29.505 -22.630 30.496 1.00 59.88 106 ASP A N 1
ATOM 835 C CA . ASP A 1 106 ? -28.170 -22.416 29.911 1.00 59.88 106 ASP A CA 1
ATOM 836 C C . ASP A 1 106 ? -28.149 -22.552 28.370 1.00 59.88 106 ASP A C 1
ATOM 838 O O . ASP A 1 106 ? -27.101 -22.633 27.731 1.00 59.88 106 ASP A O 1
ATOM 842 N N . HIS A 1 107 ? -29.318 -22.621 27.721 1.00 68.25 107 HIS A N 1
ATOM 843 C CA . HIS A 1 107 ? -29.366 -22.787 26.271 1.00 68.25 107 HIS A CA 1
ATOM 844 C C . HIS A 1 107 ? -28.949 -21.478 25.552 1.00 68.25 107 HIS A C 1
ATOM 846 O O . HIS A 1 107 ? -29.584 -20.440 25.757 1.00 68.25 107 HIS A O 1
ATOM 852 N N . PRO A 1 108 ? -27.985 -21.496 24.606 1.00 55.44 108 PRO A N 1
ATOM 853 C CA . PRO A 1 108 ? -27.409 -20.287 23.982 1.00 55.44 108 PRO A CA 1
ATOM 854 C C . PRO A 1 108 ? -28.397 -19.450 23.151 1.00 55.44 108 PRO A C 1
ATOM 856 O O . PRO A 1 108 ? -28.130 -18.304 22.803 1.00 55.44 108 PRO A O 1
ATOM 859 N N . HIS A 1 109 ? -29.559 -20.016 22.829 1.00 65.69 109 HIS A N 1
ATOM 860 C CA . HIS A 1 109 ? -30.668 -19.331 22.153 1.00 65.69 109 HIS A CA 1
ATOM 861 C C . HIS A 1 109 ? -31.941 -19.258 23.005 1.00 65.69 109 HIS A C 1
ATOM 863 O O . HIS A 1 109 ? -33.044 -19.212 22.457 1.00 65.69 109 HIS A O 1
ATOM 869 N N . ARG A 1 110 ? -31.824 -19.338 24.333 1.00 76.94 110 ARG A N 1
ATOM 870 C CA . ARG A 1 110 ? -32.958 -19.118 25.235 1.00 76.94 110 ARG A CA 1
ATOM 871 C C . ARG A 1 110 ? -33.473 -17.687 25.125 1.00 76.94 110 ARG A C 1
ATOM 873 O O . ARG A 1 110 ? -34.676 -17.484 25.037 1.00 76.94 110 ARG A O 1
ATOM 880 N N . GLU A 1 111 ? -32.567 -16.719 25.057 1.00 78.00 111 GLU A N 1
ATOM 881 C CA . GLU A 1 111 ? -32.897 -15.318 24.817 1.00 78.00 111 GLU A CA 1
ATOM 882 C C . GLU A 1 111 ? -32.382 -14.883 23.449 1.00 78.00 111 GLU A C 1
ATOM 884 O O . GLU A 1 111 ? -31.213 -15.076 23.113 1.00 78.00 111 GLU A O 1
ATOM 889 N N . GLN A 1 112 ? -33.254 -14.282 22.645 1.00 77.25 112 GLN A N 1
ATOM 890 C CA . GLN A 1 112 ? -32.885 -13.674 21.373 1.00 77.25 112 GLN A CA 1
ATOM 891 C C . GLN A 1 112 ? -33.272 -12.206 21.378 1.00 77.25 112 GLN A C 1
ATOM 893 O O . GLN A 1 112 ? -34.429 -11.853 21.583 1.00 77.25 112 GLN A O 1
ATOM 898 N N . ARG A 1 113 ? -32.289 -11.342 21.147 1.00 77.56 113 ARG A N 1
ATOM 899 C CA . ARG A 1 113 ? -32.478 -9.895 21.127 1.00 77.56 113 ARG A CA 1
ATOM 900 C C . ARG A 1 113 ? -32.567 -9.404 19.690 1.00 77.56 113 ARG A C 1
ATOM 902 O O . ARG A 1 113 ? -31.760 -9.799 18.853 1.00 77.56 113 ARG A O 1
ATOM 909 N N . PHE A 1 114 ? -33.503 -8.505 19.434 1.00 77.62 114 PHE A N 1
ATOM 910 C CA . PHE A 1 114 ? -33.689 -7.841 18.153 1.00 77.62 114 PHE A CA 1
ATOM 911 C C . PHE A 1 114 ? -33.680 -6.333 18.376 1.00 77.62 114 PHE A C 1
ATOM 913 O O . PHE A 1 114 ? -34.137 -5.846 19.409 1.00 77.62 114 PHE A O 1
ATOM 920 N N . SER A 1 115 ? -33.146 -5.601 17.406 1.00 74.50 115 SER A N 1
ATOM 921 C CA . SER A 1 115 ? -33.124 -4.143 17.404 1.00 74.50 115 SER A CA 1
ATOM 922 C C . SER A 1 115 ? -33.649 -3.642 16.062 1.00 74.50 115 SER A C 1
ATOM 924 O O . SER A 1 115 ? -33.306 -4.198 15.021 1.00 74.50 115 SER A O 1
ATOM 926 N N . GLU A 1 116 ? -34.489 -2.614 16.093 1.00 71.62 116 GLU A N 1
ATOM 927 C CA . GLU A 1 116 ? -34.971 -1.876 14.923 1.00 71.62 116 GLU A CA 1
ATOM 928 C C . GLU A 1 116 ? -33.885 -0.943 14.374 1.00 71.62 116 GLU A C 1
ATOM 930 O O . GLU A 1 116 ? -33.780 -0.734 13.168 1.00 71.62 116 GLU A O 1
ATOM 935 N N . LYS A 1 117 ? -33.030 -0.423 15.261 1.00 66.88 117 LYS A N 1
ATOM 936 C CA . LYS A 1 117 ? -31.847 0.364 14.898 1.00 66.88 117 LYS A CA 1
ATOM 937 C C . LYS A 1 117 ? -30.651 -0.562 14.692 1.00 66.88 117 LYS A C 1
ATOM 939 O O . LYS A 1 117 ? -30.580 -1.624 15.318 1.00 66.88 117 LYS A O 1
ATOM 944 N N . LEU A 1 118 ? -29.672 -0.136 13.892 1.00 68.00 118 LEU A N 1
ATOM 945 C CA . LEU A 1 118 ? -28.346 -0.755 13.862 1.00 68.00 118 LEU A CA 1
ATOM 946 C C . LEU A 1 118 ? -27.649 -0.456 15.202 1.00 68.00 118 LEU A C 1
ATOM 948 O O . LEU A 1 118 ? -26.857 0.466 15.318 1.00 68.00 118 LEU A O 1
ATOM 952 N N . ALA A 1 119 ? -28.038 -1.175 16.253 1.00 68.38 119 ALA A N 1
ATOM 953 C CA . ALA A 1 119 ? -27.589 -0.973 17.621 1.00 68.38 119 ALA A CA 1
ATOM 954 C C . ALA A 1 119 ? -27.144 -2.308 18.208 1.00 68.38 119 ALA A C 1
ATOM 956 O O . ALA A 1 119 ? -27.751 -3.355 17.967 1.00 68.38 119 ALA A O 1
ATOM 957 N N . CYS A 1 120 ? -26.080 -2.274 19.008 1.00 71.94 120 CYS A N 1
ATOM 958 C CA . CYS A 1 120 ? -25.628 -3.465 19.703 1.00 71.94 120 CYS A CA 1
ATOM 959 C C . CYS A 1 120 ? -26.734 -3.943 20.668 1.00 71.94 120 CYS A C 1
ATOM 961 O O . CYS A 1 120 ? -27.184 -3.152 21.505 1.00 71.94 120 CYS A O 1
ATOM 963 N N . PRO A 1 121 ? -27.123 -5.232 20.655 1.00 66.38 121 PRO A N 1
ATOM 964 C CA . PRO A 1 121 ? -28.109 -5.772 21.597 1.00 66.38 121 PRO A CA 1
ATOM 965 C C . PRO A 1 121 ? -27.721 -5.643 23.081 1.00 66.38 121 PRO A C 1
ATOM 967 O O . PRO A 1 121 ? -28.566 -5.786 23.965 1.00 66.38 121 PRO A O 1
ATOM 970 N N . ASN A 1 122 ? -26.446 -5.354 23.359 1.00 68.62 122 ASN A N 1
ATOM 971 C CA . ASN A 1 122 ? -25.909 -5.100 24.698 1.00 68.62 122 ASN A CA 1
ATOM 972 C C . ASN A 1 122 ? -25.857 -3.603 25.054 1.00 68.62 122 ASN A C 1
ATOM 974 O O . ASN A 1 122 ? -25.359 -3.242 26.113 1.00 68.62 122 ASN A O 1
ATOM 978 N N . GLY A 1 123 ? -26.377 -2.721 24.194 1.00 62.50 123 GLY A N 1
ATOM 979 C CA . GLY A 1 123 ? -26.464 -1.285 24.463 1.00 62.50 123 GLY A CA 1
ATOM 980 C C . GLY A 1 123 ? -25.157 -0.511 24.301 1.00 62.50 123 GLY A C 1
ATOM 981 O O . GLY A 1 123 ? -25.073 0.615 24.786 1.00 62.50 123 GLY A O 1
ATOM 982 N N . HIS A 1 124 ? -24.155 -1.079 23.623 1.00 68.88 124 HIS A N 1
ATOM 983 C CA . HIS A 1 124 ? -22.980 -0.313 23.210 1.00 68.88 124 HIS A CA 1
ATOM 984 C C . HIS A 1 124 ? -23.377 0.737 22.159 1.00 68.88 124 HIS A C 1
ATOM 986 O O . HIS A 1 124 ? -24.118 0.396 21.228 1.00 68.88 124 HIS A O 1
ATOM 992 N N . PRO A 1 125 ? -22.906 1.990 22.294 1.00 64.94 125 PRO A N 1
ATOM 993 C CA . PRO A 1 125 ? -23.100 2.999 21.264 1.00 64.94 125 PRO A CA 1
ATOM 994 C C . PRO A 1 125 ? -22.332 2.590 20.003 1.00 64.94 125 PRO A C 1
ATOM 996 O O . PRO A 1 125 ? -21.201 2.118 20.095 1.00 64.94 125 PRO A O 1
ATOM 999 N N . LEU A 1 126 ? -22.954 2.769 18.841 1.00 71.44 126 LEU A N 1
ATOM 1000 C CA . LEU A 1 126 ? -22.313 2.614 17.538 1.00 71.44 126 LEU A CA 1
ATOM 1001 C C . LEU A 1 126 ? -22.250 3.997 16.890 1.00 71.44 126 LEU A C 1
ATOM 1003 O O . LEU A 1 126 ? -23.258 4.700 16.863 1.00 71.44 126 LEU A O 1
ATOM 1007 N N . ALA A 1 127 ? -21.083 4.400 16.388 1.00 65.62 127 ALA A N 1
ATOM 1008 C CA . ALA A 1 127 ? -20.895 5.696 15.731 1.00 65.62 127 ALA A CA 1
ATOM 1009 C C . ALA A 1 127 ? -21.311 5.697 14.242 1.00 65.62 127 ALA A C 1
ATOM 1011 O O . ALA A 1 127 ? -20.820 6.515 13.455 1.00 65.62 127 ALA A O 1
ATOM 1012 N N . VAL A 1 128 ? -22.171 4.753 13.845 1.00 67.81 128 VAL A N 1
ATOM 1013 C CA . VAL A 1 128 ? -22.629 4.540 12.468 1.00 67.81 128 VAL A CA 1
ATOM 1014 C C . VAL A 1 128 ? -24.141 4.347 12.468 1.00 67.81 128 VAL A C 1
ATOM 1016 O O . VAL A 1 128 ? -24.654 3.483 13.175 1.00 67.81 128 VAL A O 1
ATOM 1019 N N . ASP A 1 129 ? -24.826 5.143 11.650 1.00 62.16 129 ASP A N 1
ATOM 1020 C CA . ASP A 1 129 ? -26.286 5.125 11.535 1.00 62.16 129 ASP A CA 1
ATOM 1021 C C . ASP A 1 129 ? -26.769 4.021 10.575 1.00 62.16 129 ASP A C 1
ATOM 1023 O O . ASP A 1 129 ? -27.761 3.342 10.845 1.00 62.16 129 ASP A O 1
ATOM 1027 N N . ASP A 1 130 ? -26.050 3.816 9.465 1.00 69.94 130 ASP A N 1
ATOM 1028 C CA . ASP A 1 130 ? -26.398 2.899 8.380 1.00 69.94 130 ASP A CA 1
ATOM 1029 C C . ASP A 1 130 ? -25.174 2.190 7.755 1.00 69.94 130 ASP A C 1
ATOM 1031 O O . ASP A 1 130 ? -24.049 2.698 7.693 1.00 69.94 130 ASP A O 1
ATOM 1035 N N . LEU A 1 131 ? -25.400 0.968 7.256 1.00 82.88 131 LEU A N 1
ATOM 1036 C CA . LEU A 1 131 ? -24.406 0.209 6.489 1.00 82.88 131 LEU A CA 1
ATOM 1037 C C . LEU A 1 131 ? -24.633 0.408 4.991 1.00 82.88 131 LEU A C 1
ATOM 1039 O O . LEU A 1 131 ? -25.125 -0.473 4.287 1.00 82.88 131 LEU A O 1
ATOM 1043 N N . GLU A 1 132 ? -24.264 1.589 4.510 1.00 81.25 132 GLU A N 1
ATOM 1044 C CA . GLU A 1 132 ? -24.280 1.930 3.090 1.00 81.25 132 GLU A CA 1
ATOM 1045 C C . GLU A 1 132 ? -22.876 1.841 2.469 1.00 81.25 132 GLU A C 1
ATOM 1047 O O . GLU A 1 132 ? -21.876 1.951 3.181 1.00 81.25 132 GLU A O 1
ATOM 1052 N N . PRO A 1 133 ? -22.742 1.719 1.132 1.00 88.75 133 PRO A N 1
ATOM 1053 C CA . PRO A 1 133 ? -21.432 1.666 0.475 1.00 88.75 133 PRO A CA 1
ATOM 1054 C C . PRO A 1 133 ? -20.501 2.837 0.834 1.00 88.75 133 PRO A C 1
ATOM 1056 O O . PRO A 1 133 ? -19.293 2.654 0.968 1.00 88.75 133 PRO A O 1
ATOM 1059 N N . ARG A 1 134 ? -21.054 4.040 1.049 1.00 83.38 134 ARG A N 1
ATOM 1060 C CA . ARG A 1 134 ? -20.291 5.228 1.477 1.00 83.38 134 ARG A CA 1
ATOM 1061 C C . ARG A 1 134 ? -19.654 5.069 2.861 1.00 83.38 134 ARG A C 1
ATOM 1063 O O . ARG A 1 134 ? -18.595 5.646 3.097 1.00 83.38 134 ARG A O 1
ATOM 1070 N N . SER A 1 135 ? -20.257 4.267 3.737 1.00 83.44 135 SER A N 1
ATOM 1071 C CA . SER A 1 135 ? -19.753 3.977 5.081 1.00 83.44 135 SER A CA 1
ATOM 1072 C C . SER A 1 135 ? -18.465 3.145 5.029 1.00 83.44 135 SER A C 1
ATOM 1074 O O . SER A 1 135 ? -17.672 3.193 5.958 1.00 83.44 135 SER A O 1
ATOM 1076 N N . PHE A 1 136 ? -18.188 2.459 3.914 1.00 92.38 136 PHE A N 1
ATOM 1077 C CA . PHE A 1 136 ? -16.942 1.714 3.688 1.00 92.38 136 PHE A CA 1
ATOM 1078 C C . PHE A 1 136 ? -15.848 2.531 2.979 1.00 92.38 136 PHE A C 1
ATOM 1080 O O . PHE A 1 136 ? -14.762 2.018 2.716 1.00 92.38 136 PHE A O 1
ATOM 1087 N N . SER A 1 137 ? -16.106 3.803 2.655 1.00 92.69 137 SER A N 1
ATOM 1088 C CA . SER A 1 137 ? -15.139 4.676 1.983 1.00 92.69 137 SER A CA 1
ATOM 1089 C C . SER A 1 137 ? -14.343 5.506 2.989 1.00 92.69 137 SER A C 1
ATOM 1091 O O . SER A 1 137 ? -14.899 6.375 3.659 1.00 92.69 137 SER A O 1
ATOM 1093 N N . PHE A 1 138 ? -13.018 5.338 3.004 1.00 92.56 138 PHE A N 1
ATOM 1094 C CA . PHE A 1 138 ? -12.106 6.184 3.788 1.00 92.56 138 PHE A CA 1
ATOM 1095 C C . PHE A 1 138 ? -11.988 7.622 3.256 1.00 92.56 138 PHE A C 1
ATOM 1097 O O . PHE A 1 138 ? -11.518 8.500 3.965 1.00 92.56 138 PHE A O 1
ATOM 1104 N N . ASN A 1 139 ? -12.451 7.893 2.030 1.00 90.25 139 ASN A N 1
ATOM 1105 C CA . ASN A 1 139 ? -12.548 9.256 1.490 1.00 90.25 139 ASN A CA 1
ATOM 1106 C C . ASN A 1 139 ? -13.821 9.986 1.951 1.00 90.25 139 ASN A C 1
ATOM 1108 O O . ASN A 1 139 ? -14.066 11.124 1.555 1.00 90.25 139 ASN A O 1
ATOM 1112 N N . SER A 1 140 ? -14.680 9.312 2.718 1.00 84.62 140 SER A N 1
ATOM 1113 C CA . SER A 1 140 ? -15.941 9.857 3.200 1.00 84.62 140 SER A CA 1
ATOM 1114 C C . SER A 1 140 ? -15.910 9.980 4.722 1.00 84.62 140 SER A C 1
ATOM 1116 O O . SER A 1 140 ? -15.511 9.022 5.384 1.00 84.62 140 SER A O 1
ATOM 1118 N N . PRO A 1 141 ? -16.388 11.088 5.317 1.00 75.69 141 PRO A N 1
ATOM 1119 C CA . PRO A 1 141 ? -16.396 11.254 6.775 1.00 75.69 141 PRO A CA 1
ATOM 1120 C C . PRO A 1 141 ? -17.268 10.214 7.503 1.00 75.69 141 PRO A C 1
ATOM 1122 O O . PRO A 1 141 ? -17.107 9.988 8.703 1.00 75.69 141 PRO A O 1
ATOM 1125 N N . TYR A 1 142 ? -18.188 9.558 6.788 1.00 74.25 142 TYR A N 1
ATOM 1126 C CA . TYR A 1 142 ? -19.021 8.491 7.342 1.00 74.25 142 TYR A CA 1
ATOM 1127 C C . TYR A 1 142 ? -18.196 7.252 7.714 1.00 74.25 142 TYR A C 1
ATOM 1129 O O . TYR A 1 142 ? -18.413 6.700 8.791 1.00 74.25 142 TYR A O 1
ATOM 1137 N N . GLY A 1 143 ? -17.227 6.868 6.874 1.00 81.25 143 GLY A N 1
ATOM 1138 C CA . GLY A 1 143 ? -16.390 5.678 7.060 1.00 81.25 143 GLY A CA 1
ATOM 1139 C C . GLY A 1 143 ? -14.966 5.946 7.542 1.00 81.25 143 GLY A C 1
ATOM 1140 O O . GLY A 1 143 ? -14.342 5.053 8.112 1.00 81.25 143 GLY A O 1
ATOM 1141 N N . ALA A 1 144 ? -14.449 7.156 7.327 1.00 89.00 144 ALA A N 1
ATOM 1142 C CA . ALA A 1 144 ? -13.078 7.528 7.654 1.00 89.00 144 ALA A CA 1
ATOM 1143 C C . ALA A 1 144 ? -12.805 7.511 9.164 1.00 89.00 144 ALA A C 1
ATOM 1145 O O . ALA A 1 144 ? -13.616 7.983 9.964 1.00 89.00 144 ALA A O 1
ATOM 1146 N N . CYS A 1 145 ? -11.623 7.019 9.540 1.00 89.94 145 CYS A N 1
ATOM 1147 C CA . CYS A 1 145 ? -11.107 7.146 10.900 1.00 89.94 145 CYS A CA 1
ATOM 1148 C C . CYS A 1 145 ? -11.050 8.636 11.302 1.00 89.94 145 CYS A C 1
ATOM 1150 O O . CYS A 1 145 ? -10.495 9.430 10.536 1.00 89.94 145 CYS A O 1
ATOM 1152 N N . PRO A 1 146 ? -11.604 9.028 12.465 1.00 81.94 146 PRO A N 1
ATOM 1153 C CA . PRO A 1 146 ? -11.681 10.428 12.877 1.00 81.94 146 PRO A CA 1
ATOM 1154 C C . PRO A 1 146 ? -10.309 11.041 13.193 1.00 81.94 146 PRO A C 1
ATOM 1156 O O . PRO A 1 146 ? -10.091 12.201 12.859 1.00 81.94 146 PRO A O 1
ATOM 1159 N N . GLU A 1 147 ? -9.377 10.271 13.763 1.00 88.00 147 GLU A N 1
ATOM 1160 C CA . GLU A 1 147 ? -8.047 10.765 14.156 1.00 88.00 147 GLU A CA 1
ATOM 1161 C C . GLU A 1 147 ? -7.157 11.094 12.948 1.00 88.00 147 GLU A C 1
ATOM 1163 O O . GLU A 1 147 ? -6.513 12.139 12.907 1.00 88.00 147 GLU A O 1
ATOM 1168 N N . CYS A 1 148 ? -7.116 10.219 11.938 1.00 90.50 148 CYS A N 1
ATOM 1169 C CA . CYS A 1 148 ? -6.296 10.438 10.738 1.00 90.50 148 CYS A CA 1
ATOM 1170 C C . CYS A 1 148 ? -7.088 10.950 9.530 1.00 90.50 148 CYS A C 1
ATOM 1172 O O . CYS A 1 148 ? -6.522 11.080 8.447 1.00 90.50 148 CYS A O 1
ATOM 1174 N N . VAL A 1 149 ? -8.393 11.192 9.681 1.00 89.94 149 VAL A N 1
ATOM 1175 C CA . VAL A 1 149 ? -9.298 11.660 8.614 1.00 89.94 149 VAL A CA 1
ATOM 1176 C C . VAL A 1 149 ? -9.205 10.786 7.350 1.00 89.94 149 VAL A C 1
ATOM 1178 O O . VAL A 1 149 ? -9.217 11.266 6.221 1.00 89.94 149 VAL A O 1
ATOM 1181 N N . GLY A 1 150 ? -9.052 9.472 7.538 1.00 89.62 150 GLY A N 1
ATOM 1182 C CA . GLY A 1 150 ? -8.940 8.509 6.437 1.00 89.62 150 GLY A CA 1
ATOM 1183 C C . GLY A 1 150 ? -7.570 8.427 5.751 1.00 89.62 150 GLY A C 1
ATOM 1184 O O . GLY A 1 150 ? -7.426 7.668 4.794 1.00 89.62 150 GLY A O 1
ATOM 1185 N N . LEU A 1 151 ? -6.540 9.132 6.235 1.00 91.75 151 LEU A N 1
ATOM 1186 C CA . LEU A 1 151 ? -5.168 9.006 5.714 1.00 91.75 151 LEU A CA 1
ATOM 1187 C C . LEU A 1 151 ? -4.536 7.652 6.074 1.00 91.75 151 LEU A C 1
ATOM 1189 O O . LEU A 1 151 ? -3.790 7.069 5.288 1.00 91.75 151 LEU A O 1
ATOM 1193 N N . GLY A 1 152 ? -4.838 7.144 7.273 1.00 91.56 152 GLY A N 1
ATOM 1194 C CA . GLY A 1 152 ? -4.278 5.903 7.828 1.00 91.56 152 GLY A CA 1
ATOM 1195 C C . GLY A 1 152 ? -2.866 6.048 8.376 1.00 91.56 152 GLY A C 1
ATOM 1196 O O . GLY A 1 152 ? -2.389 5.154 9.060 1.00 91.56 152 GLY A O 1
ATOM 1197 N N . VAL A 1 153 ? -2.210 7.177 8.137 1.00 92.31 153 VAL A N 1
ATOM 1198 C CA . VAL A 1 153 ? -0.869 7.454 8.642 1.00 92.31 153 VAL A CA 1
ATOM 1199 C C . VAL A 1 153 ? -0.865 8.706 9.501 1.00 92.31 153 VAL A C 1
ATOM 1201 O O . VAL A 1 153 ? -1.696 9.600 9.326 1.00 92.31 153 VAL A O 1
ATOM 1204 N N . LYS A 1 154 ? 0.084 8.760 10.430 1.00 89.88 154 LYS A N 1
ATOM 1205 C CA . LYS A 1 154 ? 0.424 9.949 11.206 1.00 89.88 154 LYS A CA 1
ATOM 1206 C C . LYS A 1 154 ? 1.930 10.151 11.105 1.00 89.88 154 LYS A C 1
ATOM 1208 O O . LYS A 1 154 ? 2.679 9.178 11.134 1.00 89.88 154 LYS A O 1
ATOM 1213 N N . LYS A 1 155 ? 2.373 11.401 10.983 1.00 86.62 155 LYS A N 1
ATOM 1214 C CA . LYS A 1 155 ? 3.796 11.720 11.107 1.00 86.62 155 LYS A CA 1
ATOM 1215 C C . LYS A 1 155 ? 4.166 11.668 12.581 1.00 86.62 155 LYS A C 1
ATOM 1217 O O . LYS A 1 155 ? 3.671 12.472 13.370 1.00 86.62 155 LYS A O 1
ATOM 1222 N N . GLU A 1 156 ? 5.024 10.727 12.937 1.00 87.12 156 GLU A N 1
ATOM 1223 C CA . GLU A 1 156 ? 5.596 10.620 14.274 1.00 87.12 156 GLU A CA 1
ATOM 1224 C C . GLU A 1 156 ? 7.113 10.738 14.177 1.00 87.12 156 GLU A C 1
ATOM 1226 O O . GLU A 1 156 ? 7.723 10.351 13.175 1.00 87.12 156 GLU A O 1
ATOM 1231 N N . VAL A 1 157 ? 7.732 11.323 15.201 1.00 88.00 157 VAL A N 1
ATOM 1232 C CA . VAL A 1 157 ? 9.191 11.356 15.286 1.00 88.00 157 VAL A CA 1
ATOM 1233 C C . VAL A 1 157 ? 9.689 9.917 15.410 1.00 88.00 157 VAL A C 1
ATOM 1235 O O . VAL A 1 157 ? 9.207 9.160 16.245 1.00 88.00 157 VAL A O 1
ATOM 1238 N N . ASP A 1 158 ? 10.651 9.533 14.577 1.00 86.75 158 ASP A N 1
ATOM 1239 C CA . ASP A 1 158 ? 11.210 8.183 14.607 1.00 86.75 158 ASP A CA 1
ATOM 1240 C C . ASP A 1 158 ? 12.491 8.174 15.458 1.00 86.75 158 ASP A C 1
ATOM 1242 O O . ASP A 1 158 ? 13.467 8.842 15.090 1.00 86.75 158 ASP A O 1
ATOM 1246 N N . PRO A 1 159 ? 12.544 7.410 16.567 1.00 86.12 159 PRO A N 1
ATOM 1247 C CA . PRO A 1 159 ? 13.757 7.264 17.365 1.00 86.12 159 PRO A CA 1
ATOM 1248 C C . PRO A 1 159 ? 14.981 6.817 16.552 1.00 86.12 159 PRO A C 1
ATOM 1250 O O . PRO A 1 159 ? 16.090 7.257 16.861 1.00 86.12 159 PRO A O 1
ATOM 1253 N N . ASP A 1 160 ? 14.797 6.009 15.501 1.00 83.44 160 ASP A N 1
ATOM 1254 C CA . ASP A 1 160 ? 15.888 5.543 14.633 1.00 83.44 160 ASP A CA 1
ATOM 1255 C C . ASP A 1 160 ? 16.433 6.674 13.738 1.00 83.44 160 ASP A C 1
ATOM 1257 O O . ASP A 1 160 ? 17.600 6.654 13.356 1.00 83.44 160 ASP A O 1
ATOM 1261 N N . LEU A 1 161 ? 15.627 7.695 13.416 1.00 84.88 161 LEU A N 1
ATOM 1262 C CA . LEU A 1 161 ? 16.100 8.897 12.711 1.00 84.88 161 LEU A CA 1
ATOM 1263 C C . LEU A 1 161 ? 16.732 9.913 13.668 1.00 84.88 161 LEU A C 1
ATOM 1265 O O . LEU A 1 161 ? 17.636 10.659 13.283 1.00 84.88 161 LEU A O 1
ATOM 1269 N N . VAL A 1 162 ? 16.268 9.946 14.920 1.00 87.75 162 VAL A N 1
ATOM 1270 C CA . VAL A 1 162 ? 16.849 10.784 15.976 1.00 87.75 162 VAL A CA 1
ATOM 1271 C C . VAL A 1 162 ? 18.224 10.268 16.392 1.00 87.75 162 VAL A C 1
ATOM 1273 O O . VAL A 1 162 ? 19.132 11.077 16.599 1.00 87.75 162 VAL A O 1
ATOM 1276 N N . VAL A 1 163 ? 18.388 8.945 16.479 1.00 87.56 163 VAL A N 1
ATOM 1277 C CA . VAL A 1 163 ? 19.656 8.274 16.790 1.00 87.56 163 VAL A CA 1
ATOM 1278 C C . VAL A 1 163 ? 20.020 7.278 15.679 1.00 87.56 163 VAL A C 1
ATOM 1280 O O . VAL A 1 163 ? 19.807 6.076 15.841 1.00 87.56 163 VAL A O 1
ATOM 1283 N N . PRO A 1 164 ? 20.598 7.757 14.558 1.00 79.00 164 PRO A N 1
ATOM 1284 C CA . PRO A 1 164 ? 20.883 6.918 13.391 1.00 7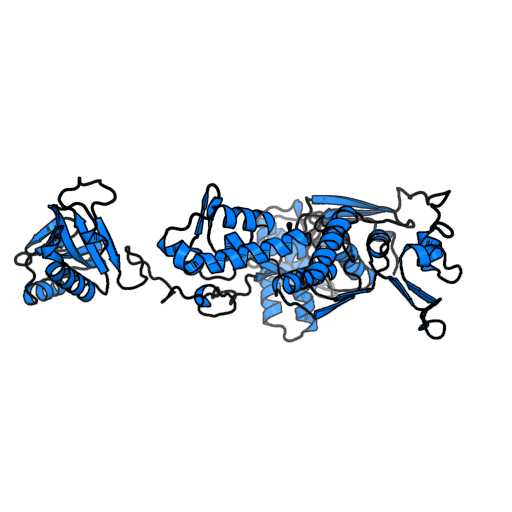9.00 164 PRO A CA 1
ATOM 1285 C C . PRO A 1 164 ? 21.891 5.799 13.654 1.00 79.00 164 PRO A C 1
ATOM 1287 O O . PRO A 1 164 ? 21.750 4.705 13.116 1.00 79.00 164 PRO A O 1
ATOM 1290 N N . ASP A 1 165 ? 22.911 6.063 14.478 1.00 82.25 165 ASP A N 1
ATOM 1291 C CA . ASP A 1 165 ? 23.936 5.078 14.825 1.00 82.25 165 ASP A CA 1
ATOM 1292 C C . ASP A 1 165 ? 24.001 4.869 16.349 1.00 82.25 165 ASP A C 1
ATOM 1294 O O . ASP A 1 165 ? 24.563 5.697 17.076 1.00 82.25 165 ASP A O 1
ATOM 1298 N N . PRO A 1 166 ? 23.449 3.749 16.855 1.00 85.06 166 PRO A N 1
ATOM 1299 C CA . PRO A 1 166 ? 23.503 3.398 18.271 1.00 85.06 166 PRO A CA 1
ATOM 1300 C C . PRO A 1 166 ? 24.916 3.147 18.824 1.00 85.06 166 PRO A C 1
ATOM 1302 O O . PRO A 1 166 ? 25.072 3.059 20.047 1.00 85.06 166 PRO A O 1
ATOM 1305 N N . ASP A 1 167 ? 25.926 2.972 17.966 1.00 86.56 167 ASP A N 1
ATOM 1306 C CA . ASP A 1 167 ? 27.312 2.745 18.382 1.00 86.56 167 ASP A CA 1
ATOM 1307 C C . ASP A 1 167 ? 28.068 4.065 18.653 1.00 86.56 167 ASP A C 1
ATOM 1309 O O . ASP A 1 167 ? 29.107 4.032 19.316 1.00 86.56 167 ASP A O 1
ATOM 1313 N N . LEU A 1 168 ? 27.539 5.219 18.218 1.00 86.88 168 LEU A N 1
ATOM 1314 C CA . LEU A 1 168 ? 28.119 6.538 18.502 1.00 86.88 168 LEU A CA 1
ATOM 1315 C C . LEU A 1 168 ? 27.877 6.983 19.949 1.00 86.88 168 LEU A C 1
ATOM 1317 O O . LEU A 1 168 ? 26.874 6.641 20.590 1.00 86.88 168 LEU A O 1
ATOM 1321 N N . THR A 1 169 ? 28.801 7.788 20.470 1.00 90.00 169 THR A N 1
ATOM 1322 C CA . THR A 1 169 ? 28.656 8.444 21.777 1.00 90.00 169 THR A CA 1
ATOM 1323 C C . THR A 1 169 ? 27.810 9.719 21.682 1.00 90.00 169 THR A C 1
ATOM 1325 O O . THR A 1 169 ? 27.674 10.330 20.618 1.00 90.00 169 THR A O 1
ATOM 1328 N N . LEU A 1 170 ? 27.244 10.174 22.807 1.00 86.25 170 LEU A N 1
ATOM 1329 C CA . LEU A 1 170 ? 26.492 11.438 22.844 1.00 86.25 170 LEU A CA 1
ATOM 1330 C C . LEU A 1 170 ? 27.384 12.641 22.488 1.00 86.25 170 LEU A C 1
ATOM 1332 O O . LEU A 1 170 ? 26.913 13.588 21.860 1.00 86.25 170 LEU A O 1
ATOM 1336 N N . ALA A 1 171 ? 28.668 12.592 22.861 1.00 83.62 171 ALA A N 1
ATOM 1337 C CA . ALA A 1 171 ? 29.657 13.622 22.546 1.00 83.62 171 ALA A CA 1
ATOM 1338 C C . ALA A 1 171 ? 30.015 13.686 21.048 1.00 83.62 171 ALA A C 1
ATOM 1340 O O . ALA A 1 171 ? 30.243 14.774 20.524 1.00 83.62 171 ALA A O 1
ATOM 1341 N N . GLU A 1 172 ? 30.011 12.548 20.349 1.00 84.00 172 GLU A N 1
ATOM 1342 C CA . GLU A 1 172 ? 30.222 12.459 18.893 1.00 84.00 172 GLU A CA 1
ATOM 1343 C C . GLU A 1 172 ? 28.973 12.827 18.075 1.00 84.00 172 GLU A C 1
ATOM 1345 O O . GLU A 1 172 ? 29.011 12.816 16.846 1.00 84.00 172 GLU A O 1
ATOM 1350 N N . GLY A 1 173 ? 27.869 13.183 18.740 1.00 83.12 173 GLY A N 1
ATOM 1351 C CA . GLY A 1 173 ? 26.641 13.608 18.077 1.00 83.12 173 GLY A CA 1
ATOM 1352 C C . GLY A 1 173 ? 25.686 12.466 17.736 1.00 83.12 173 GLY A C 1
ATOM 1353 O O . GLY A 1 173 ? 25.011 12.541 16.713 1.00 83.12 173 GLY A O 1
ATOM 1354 N N . ALA A 1 174 ? 25.577 11.443 18.595 1.00 86.75 174 ALA A N 1
ATOM 1355 C CA . ALA A 1 174 ? 24.600 10.361 18.421 1.00 86.75 174 ALA A CA 1
ATOM 1356 C C . ALA A 1 174 ? 23.150 10.859 18.221 1.00 86.75 174 ALA A C 1
ATOM 1358 O O . ALA A 1 174 ? 22.381 10.216 17.518 1.00 86.75 174 ALA A O 1
ATOM 1359 N N . ILE A 1 175 ? 22.778 12.009 18.801 1.00 88.56 175 ILE A N 1
ATOM 1360 C CA . ILE A 1 175 ? 21.456 12.635 18.631 1.00 88.56 175 ILE A CA 1
ATOM 1361 C C . ILE A 1 175 ? 21.504 13.622 17.460 1.00 88.56 175 ILE A C 1
ATOM 1363 O O . ILE A 1 175 ? 21.913 14.778 17.618 1.00 88.56 175 ILE A O 1
ATOM 1367 N N . ALA A 1 176 ? 21.051 13.189 16.286 1.00 86.25 176 ALA A N 1
ATOM 1368 C CA . ALA A 1 176 ? 21.186 13.937 15.037 1.00 86.25 176 ALA A CA 1
ATOM 1369 C C . ALA A 1 176 ? 20.545 15.348 15.056 1.00 86.25 176 ALA A C 1
ATOM 1371 O O . ALA A 1 176 ? 21.208 16.292 14.609 1.00 86.25 176 ALA A O 1
ATOM 1372 N N . PRO A 1 177 ? 19.334 15.567 15.620 1.00 86.44 177 PRO A N 1
ATOM 1373 C CA . PRO A 1 177 ? 18.736 16.906 15.712 1.00 86.44 177 PRO A CA 1
ATOM 1374 C C . PRO A 1 177 ? 19.572 17.923 16.497 1.00 86.44 177 PRO A C 1
ATOM 1376 O O . PRO A 1 177 ? 19.494 19.126 16.243 1.00 86.44 177 PRO A O 1
ATOM 1379 N N . TRP A 1 178 ? 20.367 17.449 17.457 1.00 87.06 178 TRP A N 1
ATOM 1380 C CA . TRP A 1 178 ? 21.171 18.285 18.348 1.00 87.06 178 TRP A CA 1
ATOM 1381 C C . TRP A 1 178 ? 22.654 18.310 17.974 1.00 87.06 178 TRP A C 1
ATOM 1383 O O . TRP A 1 178 ? 23.393 19.129 18.509 1.00 87.06 178 TRP A O 1
ATOM 1393 N N . ALA A 1 179 ? 23.094 17.480 17.027 1.00 79.31 179 ALA A N 1
ATOM 1394 C CA . ALA A 1 179 ? 24.495 17.378 16.625 1.00 79.31 179 ALA A CA 1
ATOM 1395 C C . ALA A 1 179 ? 24.994 18.557 15.764 1.00 79.31 179 ALA A C 1
ATOM 1397 O O . ALA A 1 179 ? 26.199 18.741 15.608 1.00 79.31 179 ALA A O 1
ATOM 1398 N N . MET A 1 180 ? 24.098 19.366 15.184 1.00 69.44 180 MET A N 1
ATOM 1399 C CA . MET A 1 180 ? 24.467 20.387 14.194 1.00 69.44 180 MET A CA 1
ATOM 1400 C C . MET A 1 180 ? 24.220 21.827 14.664 1.00 69.44 180 MET A C 1
ATOM 1402 O O . MET A 1 180 ? 23.135 22.174 15.128 1.00 69.44 180 MET A O 1
ATOM 1406 N N . GLY A 1 181 ? 25.194 22.705 14.406 1.00 69.12 181 GLY A N 1
ATOM 1407 C CA . GLY A 1 181 ? 25.072 24.158 14.560 1.00 69.12 181 GLY A CA 1
ATOM 1408 C C . GLY A 1 181 ? 25.477 24.698 15.935 1.00 69.12 181 GLY A C 1
ATOM 1409 O O . GLY A 1 181 ? 26.019 23.996 16.781 1.00 69.12 181 GLY A O 1
ATOM 1410 N N . HIS A 1 182 ? 25.202 25.984 16.163 1.00 68.69 182 HIS A N 1
ATOM 1411 C CA . HIS A 1 182 ? 25.573 26.707 17.389 1.00 68.69 182 HIS A CA 1
ATOM 1412 C C . HIS A 1 182 ? 24.841 26.207 18.649 1.00 68.69 182 HIS A C 1
ATOM 1414 O O . HIS A 1 182 ? 25.239 26.532 19.766 1.00 68.69 182 HIS A O 1
ATOM 1420 N N . THR A 1 183 ? 23.777 25.420 18.481 1.00 75.19 183 THR A N 1
ATOM 1421 C CA . THR A 1 183 ? 23.015 24.794 19.567 1.00 75.19 183 THR A CA 1
ATOM 1422 C C . THR A 1 183 ? 23.619 23.478 20.050 1.00 75.19 183 THR A C 1
ATOM 1424 O O . THR A 1 183 ? 23.255 23.033 21.135 1.00 75.19 183 THR A O 1
ATOM 1427 N N . ALA A 1 184 ? 24.552 22.871 19.306 1.00 80.69 184 ALA A N 1
ATOM 1428 C CA . ALA A 1 184 ? 25.130 21.578 19.672 1.00 80.69 184 ALA A CA 1
ATOM 1429 C C . ALA A 1 184 ? 25.830 21.634 21.036 1.00 80.69 184 ALA A C 1
ATOM 1431 O O . ALA A 1 184 ? 25.497 20.869 21.935 1.00 80.69 184 ALA A O 1
ATOM 1432 N N . GLU A 1 185 ? 26.690 22.635 21.255 1.00 81.56 185 GLU A N 1
ATOM 1433 C CA . GLU A 1 185 ? 27.360 22.821 22.550 1.00 81.56 185 GLU A CA 1
ATOM 1434 C C . GLU A 1 185 ? 26.382 23.009 23.718 1.00 81.56 185 GLU A C 1
ATOM 1436 O O . GLU A 1 185 ? 26.678 22.613 24.846 1.00 81.56 185 GLU A O 1
ATOM 1441 N N . TYR A 1 186 ? 25.233 23.646 23.474 1.00 84.94 186 TYR A N 1
ATOM 1442 C CA . TYR A 1 186 ? 24.211 23.856 24.496 1.00 84.94 186 TYR A CA 1
ATOM 1443 C C . TYR A 1 186 ? 23.581 22.526 24.921 1.00 84.94 186 TYR A C 1
ATOM 1445 O O . TYR A 1 186 ? 23.554 22.224 26.116 1.00 84.94 186 TYR A O 1
ATOM 1453 N N . PHE A 1 187 ? 23.155 21.706 23.957 1.00 86.81 187 PHE A N 1
ATOM 1454 C CA . PHE A 1 187 ? 22.551 20.404 24.239 1.00 86.81 187 PHE A CA 1
ATOM 1455 C C . PHE A 1 187 ? 23.562 19.398 24.792 1.00 86.81 187 PHE A C 1
ATOM 1457 O O . PHE A 1 187 ? 23.232 18.684 25.733 1.00 86.81 187 PHE A O 1
ATOM 1464 N N . THR A 1 188 ? 24.817 19.389 24.331 1.00 85.75 188 THR A N 1
ATOM 1465 C CA . THR A 1 188 ? 25.862 18.535 24.927 1.00 85.75 188 THR A CA 1
ATOM 1466 C C . THR A 1 188 ? 26.103 18.882 26.400 1.00 85.75 188 THR A C 1
ATOM 1468 O O . THR A 1 188 ? 26.236 17.988 27.234 1.00 85.75 188 THR A O 1
ATOM 1471 N N . ARG A 1 189 ? 26.104 20.175 26.762 1.00 86.69 189 ARG A N 1
ATOM 1472 C CA . ARG A 1 189 ? 26.215 20.606 28.171 1.00 86.69 189 ARG A CA 1
ATOM 1473 C C . ARG A 1 189 ? 25.009 20.168 28.998 1.00 86.69 189 ARG A C 1
ATOM 1475 O O . ARG A 1 189 ? 25.177 19.779 30.150 1.00 86.69 189 ARG A O 1
ATOM 1482 N N . MET A 1 190 ? 23.816 20.229 28.417 1.00 86.81 190 MET A N 1
ATOM 1483 C CA . MET A 1 190 ? 22.583 19.780 29.059 1.00 86.81 190 MET A CA 1
ATOM 1484 C C . MET A 1 190 ? 22.586 18.264 29.294 1.00 86.81 190 MET A C 1
ATOM 1486 O O . MET A 1 190 ? 22.322 17.826 30.409 1.00 86.81 190 MET A O 1
ATOM 1490 N N . LEU A 1 191 ? 22.993 17.476 28.294 1.00 88.31 191 LEU A N 1
ATOM 1491 C CA . LEU A 1 191 ? 23.156 16.023 28.399 1.00 88.31 191 LEU A CA 1
ATOM 1492 C C . LEU A 1 191 ? 24.197 15.626 29.450 1.00 88.31 191 LEU A C 1
ATOM 1494 O O . LEU A 1 191 ? 23.982 14.659 30.171 1.00 88.31 191 LEU A O 1
ATOM 1498 N N . SER A 1 192 ? 25.292 16.381 29.578 1.00 88.25 192 SER A N 1
ATOM 1499 C CA . SER A 1 192 ? 26.282 16.156 30.639 1.00 88.25 192 SER A CA 1
ATOM 1500 C C . SER A 1 192 ? 25.700 16.406 32.033 1.00 88.25 192 SER A C 1
ATOM 1502 O O . SER A 1 192 ? 25.936 15.605 32.929 1.00 88.25 192 SER A O 1
ATOM 1504 N N . GLY A 1 193 ? 24.915 17.474 32.219 1.00 86.94 193 GLY A N 1
ATOM 1505 C CA . GLY A 1 193 ? 24.227 17.735 33.491 1.00 86.94 193 GLY A CA 1
ATOM 1506 C C . GLY A 1 193 ? 23.180 16.669 33.836 1.00 86.94 193 GLY A C 1
ATOM 1507 O O . GLY A 1 193 ? 23.054 16.281 34.994 1.00 86.94 193 GLY A O 1
ATOM 1508 N N . LEU A 1 194 ? 22.466 16.155 32.830 1.00 87.62 194 LEU A N 1
ATOM 1509 C CA . LEU A 1 194 ? 21.534 15.036 32.996 1.00 87.62 194 LEU A CA 1
ATOM 1510 C C . LEU A 1 194 ? 22.282 13.733 33.333 1.00 87.62 194 LEU A C 1
ATOM 1512 O O . LEU A 1 194 ? 21.817 12.936 34.149 1.00 87.62 194 LEU A O 1
ATOM 1516 N N . GLY A 1 195 ? 23.460 13.540 32.736 1.00 86.88 195 GLY A N 1
ATOM 1517 C CA . GLY A 1 195 ? 24.370 12.432 33.012 1.00 86.88 195 GLY A CA 1
ATOM 1518 C C . GLY A 1 195 ? 24.824 12.379 34.468 1.00 86.88 195 GLY A C 1
ATOM 1519 O O . GLY A 1 195 ? 24.773 11.311 35.079 1.00 86.88 195 GLY A O 1
ATOM 1520 N N . ASP A 1 196 ? 25.157 13.534 35.054 1.00 86.06 196 ASP A N 1
ATOM 1521 C CA . ASP A 1 196 ? 25.542 13.651 36.468 1.00 86.06 196 ASP A CA 1
ATOM 1522 C C . ASP A 1 196 ? 24.408 13.226 37.424 1.00 86.06 196 ASP A C 1
ATOM 1524 O O . ASP A 1 196 ? 24.673 12.676 38.494 1.00 86.06 196 ASP A O 1
ATOM 1528 N N . GLN A 1 197 ? 23.144 13.457 37.048 1.00 84.56 197 GLN A N 1
ATOM 1529 C CA . GLN A 1 197 ? 21.967 13.098 37.852 1.00 84.56 197 GLN A CA 1
ATOM 1530 C C . GLN A 1 197 ? 21.547 11.631 37.669 1.00 84.56 197 GLN A C 1
ATOM 1532 O O . GLN A 1 197 ? 21.233 10.944 38.641 1.00 84.56 197 GLN A O 1
ATOM 1537 N N . LEU A 1 198 ? 21.533 11.139 36.426 1.00 85.12 198 LEU A N 1
ATOM 1538 C CA . LEU A 1 198 ? 21.050 9.795 36.082 1.00 85.12 198 LEU A CA 1
ATOM 1539 C C . LEU A 1 198 ? 22.150 8.723 36.047 1.00 85.12 198 LEU A C 1
ATOM 1541 O O . LEU A 1 198 ? 21.837 7.545 35.868 1.00 85.12 198 LEU A O 1
ATOM 1545 N N . GLY A 1 199 ? 23.416 9.107 36.219 1.00 84.94 199 GLY A N 1
ATOM 1546 C CA . GLY A 1 199 ? 24.552 8.191 36.296 1.00 84.94 199 GLY A CA 1
ATOM 1547 C C . GLY A 1 199 ? 25.006 7.644 34.942 1.00 84.94 199 GLY A C 1
ATOM 1548 O O . GLY A 1 199 ? 25.271 6.448 34.829 1.00 84.94 199 GLY A O 1
ATOM 1549 N N . PHE A 1 200 ? 25.090 8.490 33.910 1.00 88.50 200 PHE A N 1
ATOM 1550 C CA . PHE A 1 200 ? 25.681 8.122 32.617 1.00 88.50 200 PHE A CA 1
ATOM 1551 C C . PHE A 1 200 ? 26.681 9.172 32.124 1.00 88.50 200 PHE A C 1
ATOM 1553 O O . PHE A 1 200 ? 26.547 10.352 32.427 1.00 88.50 200 PHE A O 1
ATOM 1560 N N . ASP A 1 201 ? 27.675 8.743 31.342 1.00 88.44 201 ASP A N 1
ATOM 1561 C CA . ASP A 1 201 ? 28.667 9.641 30.738 1.00 88.44 201 ASP A CA 1
ATOM 1562 C C . ASP A 1 201 ? 28.353 9.901 29.259 1.00 88.44 201 ASP A C 1
ATOM 1564 O O . ASP A 1 201 ? 27.946 8.993 28.527 1.00 88.44 201 ASP A O 1
ATOM 1568 N N . VAL A 1 202 ? 28.604 11.128 28.798 1.00 87.31 202 VAL A N 1
ATOM 1569 C CA . VAL A 1 202 ? 28.405 11.557 27.405 1.00 87.31 202 VAL A CA 1
ATOM 1570 C C . VAL A 1 202 ? 29.329 10.837 26.418 1.00 87.31 202 VAL A C 1
ATOM 1572 O O . VAL A 1 202 ? 29.008 10.754 25.234 1.00 87.31 202 VAL A O 1
ATOM 1575 N N . ASN A 1 203 ? 30.437 10.261 26.894 1.00 89.31 203 ASN A N 1
ATOM 1576 C CA . ASN A 1 203 ? 31.346 9.437 26.088 1.00 89.31 203 ASN A CA 1
ATOM 1577 C C . ASN A 1 203 ? 30.942 7.953 26.052 1.00 89.31 203 ASN A C 1
ATOM 1579 O O . ASN A 1 203 ? 31.676 7.116 25.530 1.00 89.31 203 ASN A O 1
ATOM 1583 N N . THR A 1 204 ? 29.788 7.593 26.620 1.00 87.81 204 THR A N 1
ATOM 1584 C CA . THR A 1 204 ? 29.258 6.230 26.528 1.00 87.81 204 THR A CA 1
ATOM 1585 C C . THR A 1 204 ? 28.467 6.074 25.222 1.00 87.81 204 THR A C 1
ATOM 1587 O O . THR A 1 204 ? 27.595 6.902 24.951 1.00 87.81 204 THR A O 1
ATOM 1590 N N . PRO A 1 205 ? 28.715 5.019 24.418 1.00 91.00 205 PRO A N 1
ATOM 1591 C CA . PRO A 1 205 ? 27.903 4.709 23.242 1.00 91.00 205 PRO A CA 1
ATOM 1592 C C . PRO A 1 205 ? 26.415 4.578 23.574 1.00 91.00 205 PRO A C 1
ATOM 1594 O O . PRO A 1 205 ? 26.073 3.958 24.588 1.00 91.00 205 PRO A O 1
ATOM 1597 N N . TRP A 1 206 ? 25.528 5.078 22.707 1.00 89.69 206 TRP A N 1
ATOM 1598 C CA . TRP A 1 206 ? 24.075 5.087 22.941 1.00 89.69 206 TRP A CA 1
ATOM 1599 C C . TRP A 1 206 ? 23.518 3.713 23.334 1.00 89.69 206 TRP A C 1
ATOM 1601 O O . TRP A 1 206 ? 22.750 3.578 24.289 1.00 89.69 206 TRP A O 1
ATOM 1611 N N . LYS A 1 207 ? 23.957 2.650 22.654 1.00 90.25 207 LYS A N 1
ATOM 1612 C CA . LYS A 1 207 ? 23.535 1.269 22.923 1.00 90.25 207 LYS A CA 1
ATOM 1613 C C . LYS A 1 207 ? 23.899 0.774 24.328 1.00 90.25 207 LYS A C 1
ATOM 1615 O O . LYS A 1 207 ? 23.199 -0.090 24.855 1.00 90.25 207 LYS A O 1
ATOM 1620 N N . LYS A 1 208 ? 24.975 1.303 24.922 1.00 90.31 208 LYS A N 1
ATOM 1621 C CA . LYS A 1 208 ? 25.464 0.941 26.264 1.00 90.31 208 LYS A CA 1
ATOM 1622 C C . LYS A 1 208 ? 24.818 1.764 27.381 1.00 90.31 208 LYS A C 1
ATOM 1624 O O . LYS A 1 208 ? 25.004 1.426 28.547 1.00 90.31 208 LYS A O 1
ATOM 1629 N N . LEU A 1 209 ? 24.066 2.816 27.049 1.00 89.62 209 LEU A N 1
ATOM 1630 C CA . LEU A 1 209 ? 23.358 3.614 28.044 1.00 89.62 209 LEU A CA 1
ATOM 1631 C C . LEU A 1 209 ? 22.248 2.792 28.727 1.00 89.62 209 LEU A C 1
ATOM 1633 O O . LEU A 1 209 ? 21.561 2.006 28.061 1.00 89.62 209 LEU A O 1
ATOM 1637 N N . PRO A 1 210 ? 22.011 2.998 30.036 1.00 90.69 210 PRO A N 1
ATOM 1638 C CA . PRO A 1 210 ? 20.879 2.394 30.729 1.00 90.69 210 PRO A CA 1
ATOM 1639 C C . PRO A 1 210 ? 19.547 2.755 30.058 1.00 90.69 210 PRO A C 1
ATOM 1641 O O . PRO A 1 210 ? 19.353 3.877 29.589 1.00 90.69 210 PRO A O 1
ATOM 1644 N N . ALA A 1 211 ? 18.582 1.829 30.064 1.00 89.31 211 ALA A N 1
ATOM 1645 C CA . ALA A 1 211 ? 17.271 2.054 29.447 1.00 89.31 211 ALA A CA 1
ATOM 1646 C C . ALA A 1 211 ? 16.546 3.284 30.024 1.00 89.31 211 ALA A C 1
ATOM 1648 O O . ALA A 1 211 ? 15.942 4.041 29.268 1.00 89.31 211 ALA A O 1
ATOM 1649 N N . LYS A 1 212 ? 16.676 3.525 31.338 1.00 88.94 212 LYS A N 1
ATOM 1650 C CA . LYS A 1 212 ? 16.137 4.718 32.011 1.00 88.94 212 LYS A CA 1
ATOM 1651 C C . LYS A 1 212 ? 16.738 6.011 31.447 1.00 88.94 212 LYS A C 1
ATOM 1653 O O . LYS A 1 212 ? 16.002 6.955 31.196 1.00 88.94 212 LYS A O 1
ATOM 1658 N N . SER A 1 213 ? 18.049 6.033 31.207 1.00 89.44 213 SER A N 1
ATOM 1659 C CA . SER A 1 213 ? 18.759 7.187 30.644 1.00 89.44 213 SER A CA 1
ATOM 1660 C C . SER A 1 213 ? 18.354 7.445 29.195 1.00 89.44 213 SER A C 1
ATOM 1662 O O . SER A 1 213 ? 18.066 8.582 28.843 1.00 89.44 213 SER A O 1
ATOM 1664 N N . ARG A 1 214 ? 18.248 6.396 28.365 1.00 90.81 214 ARG A N 1
ATOM 1665 C CA . ARG A 1 214 ? 17.756 6.536 26.982 1.00 90.81 214 ARG A CA 1
ATOM 1666 C C . ARG A 1 214 ? 16.333 7.085 26.939 1.00 90.81 214 ARG A C 1
ATOM 1668 O O . ARG A 1 214 ? 16.067 8.001 26.171 1.00 90.81 214 ARG A O 1
ATOM 1675 N N . LYS A 1 215 ? 15.448 6.563 27.797 1.00 89.88 215 LYS A N 1
ATOM 1676 C CA . LYS A 1 215 ? 14.069 7.045 27.920 1.00 89.88 215 LYS A CA 1
ATOM 1677 C C . LYS A 1 215 ? 14.032 8.519 28.320 1.00 89.88 215 LYS A C 1
ATOM 1679 O O . LYS A 1 215 ? 13.378 9.299 27.644 1.00 89.88 215 LYS A O 1
ATOM 1684 N N . ALA A 1 216 ? 14.794 8.902 29.346 1.00 89.25 216 ALA A N 1
ATOM 1685 C CA . ALA A 1 216 ? 14.873 10.290 29.789 1.00 89.25 216 ALA A CA 1
ATOM 1686 C C . ALA A 1 216 ? 15.363 11.225 28.675 1.00 89.25 216 ALA A C 1
ATOM 1688 O O . ALA A 1 216 ? 14.812 12.300 28.504 1.00 89.25 216 ALA A O 1
ATOM 1689 N N . ILE A 1 217 ? 16.354 10.810 27.878 1.00 90.06 217 ILE A N 1
ATOM 1690 C CA . ILE A 1 217 ? 16.863 11.612 26.755 1.00 90.06 217 ILE A CA 1
ATOM 1691 C C . ILE A 1 217 ? 15.804 11.801 25.654 1.00 90.06 217 ILE A C 1
ATOM 1693 O O . ILE A 1 217 ? 15.685 12.898 25.107 1.00 90.06 217 ILE A O 1
ATOM 1697 N N . LEU A 1 218 ? 15.040 10.757 25.320 1.00 89.50 218 LEU A N 1
ATOM 1698 C CA . LEU A 1 218 ? 14.029 10.816 24.258 1.00 89.50 218 LEU A CA 1
ATOM 1699 C C . LEU A 1 218 ? 12.750 11.539 24.705 1.00 89.50 218 LEU A C 1
ATOM 1701 O O . LEU A 1 218 ? 12.317 12.470 24.030 1.00 89.50 218 LEU A O 1
ATOM 1705 N N . GLU A 1 219 ? 12.170 11.122 25.830 1.00 88.94 219 GLU A N 1
ATOM 1706 C CA . GLU A 1 219 ? 10.843 11.544 26.309 1.00 88.94 219 GLU A CA 1
ATOM 1707 C C . GLU A 1 219 ? 10.890 12.688 27.334 1.00 88.94 219 GLU A C 1
ATOM 1709 O O . GLU A 1 219 ? 9.856 13.274 27.635 1.00 88.94 219 GLU A O 1
ATOM 1714 N N . GLY A 1 220 ? 12.073 13.006 27.866 1.00 88.94 220 GLY A N 1
ATOM 1715 C CA . GLY A 1 220 ? 12.262 14.023 28.897 1.00 88.94 220 GLY A CA 1
ATOM 1716 C C . GLY A 1 220 ? 12.271 13.467 30.321 1.00 88.94 220 GLY A C 1
ATOM 1717 O O . GLY A 1 220 ? 12.129 12.265 30.565 1.00 88.94 220 GLY A O 1
ATOM 1718 N N . CYS A 1 221 ? 12.476 14.362 31.286 1.00 86.06 221 CYS A N 1
ATOM 1719 C CA . CYS A 1 221 ? 12.347 14.066 32.708 1.00 86.06 221 CYS A CA 1
ATOM 1720 C C . CYS A 1 221 ? 11.682 15.225 33.456 1.00 86.06 221 CYS A C 1
ATOM 1722 O O . CYS A 1 221 ? 11.969 16.389 33.190 1.00 86.06 221 CYS A O 1
ATOM 1724 N N . ASP A 1 222 ? 10.860 14.895 34.454 1.00 80.00 222 ASP A N 1
ATOM 1725 C CA . ASP A 1 222 ? 10.160 15.879 35.297 1.00 80.00 222 ASP A CA 1
ATOM 1726 C C . ASP A 1 222 ? 11.093 16.613 36.285 1.00 80.00 222 ASP A C 1
ATOM 1728 O O . ASP A 1 222 ? 10.667 17.497 37.028 1.00 80.00 222 ASP A O 1
ATOM 1732 N N . GLU A 1 223 ? 12.375 16.243 36.324 1.00 80.31 223 GLU A N 1
ATOM 1733 C CA . GLU A 1 223 ? 13.388 16.848 37.186 1.00 80.31 223 GLU A CA 1
ATOM 1734 C C . GLU A 1 223 ? 14.173 17.938 36.446 1.00 80.31 223 GLU A C 1
ATOM 1736 O O . GLU A 1 223 ? 14.539 17.795 35.277 1.00 80.31 223 GLU A O 1
ATOM 1741 N N . GLN A 1 224 ? 14.484 19.028 37.153 1.00 85.06 224 GLN A N 1
ATOM 1742 C CA . GLN A 1 224 ? 15.314 20.096 36.605 1.00 85.06 224 GLN A CA 1
ATOM 1743 C C . GLN A 1 224 ? 16.771 19.660 36.490 1.00 85.06 224 GLN A C 1
ATOM 1745 O O . GLN A 1 224 ? 17.413 19.270 37.472 1.00 85.06 224 GLN A O 1
ATOM 1750 N N . VAL A 1 225 ? 17.329 19.827 35.295 1.00 86.06 225 VAL A N 1
ATOM 1751 C CA . VAL A 1 225 ? 18.728 19.526 35.020 1.00 86.06 225 VAL A CA 1
ATOM 1752 C C . VAL A 1 225 ? 19.584 20.718 35.421 1.00 86.06 225 VAL A C 1
ATOM 1754 O O . VAL A 1 225 ? 19.413 21.841 34.935 1.00 86.06 225 VAL A O 1
ATOM 1757 N N . HIS A 1 226 ? 20.542 20.475 36.312 1.00 86.38 226 HIS A N 1
ATOM 1758 C CA . HIS A 1 226 ? 21.505 21.486 36.727 1.00 86.38 226 HIS A CA 1
ATOM 1759 C C . HIS A 1 226 ? 22.694 21.520 35.760 1.00 86.38 226 HIS A C 1
ATOM 1761 O O . HIS A 1 226 ? 23.570 20.656 35.789 1.00 86.38 226 HIS A O 1
ATOM 1767 N N . VAL A 1 227 ? 22.759 22.552 34.918 1.00 84.38 227 VAL A N 1
ATOM 1768 C CA . VAL A 1 227 ? 23.813 22.697 33.909 1.00 84.38 227 VAL A CA 1
ATOM 1769 C C . VAL A 1 227 ? 24.886 23.655 34.411 1.00 84.38 227 VAL A C 1
ATOM 1771 O O . VAL A 1 227 ? 24.622 24.835 34.645 1.00 84.38 227 VAL A O 1
ATOM 1774 N N . ARG A 1 228 ? 26.130 23.176 34.523 1.00 82.94 228 ARG A N 1
ATOM 1775 C CA . ARG A 1 228 ? 27.303 23.985 34.891 1.00 82.94 228 ARG A CA 1
ATOM 1776 C C . ARG A 1 228 ? 28.313 24.004 33.747 1.00 82.94 228 ARG A C 1
ATOM 1778 O O . ARG A 1 228 ? 28.782 22.960 33.315 1.00 82.94 228 ARG A O 1
ATOM 1785 N N . TYR A 1 229 ? 28.706 25.191 33.289 1.00 82.50 229 TYR A N 1
ATOM 1786 C CA . TYR A 1 229 ? 29.711 25.332 32.230 1.00 82.50 229 TYR A CA 1
ATOM 1787 C C . TYR A 1 229 ? 30.626 26.537 32.455 1.00 82.50 229 TYR A C 1
ATOM 1789 O O . TYR A 1 229 ? 30.270 27.505 33.132 1.00 82.50 229 TYR A O 1
ATOM 1797 N N . LYS A 1 230 ? 31.825 26.494 31.869 1.00 81.00 230 LYS A N 1
ATOM 1798 C CA . LYS A 1 230 ? 32.721 27.654 31.797 1.00 81.00 230 LYS A CA 1
ATOM 1799 C C . LYS A 1 230 ? 32.474 28.396 30.492 1.00 81.00 230 LYS A C 1
ATOM 1801 O O . LYS A 1 230 ? 32.526 27.808 29.418 1.00 81.00 230 LYS A O 1
ATOM 1806 N N . ASN A 1 231 ? 32.201 29.692 30.587 1.00 79.12 231 ASN A N 1
ATOM 1807 C CA . ASN A 1 231 ? 32.112 30.549 29.409 1.00 79.12 231 ASN A CA 1
ATOM 1808 C C . ASN A 1 231 ? 33.521 30.793 28.821 1.00 79.12 231 ASN A C 1
ATOM 1810 O O . ASN A 1 231 ? 34.524 30.659 29.522 1.00 79.12 231 ASN A O 1
ATOM 1814 N N . ARG A 1 232 ? 33.583 31.266 27.573 1.00 75.50 232 ARG A N 1
ATOM 1815 C CA . ARG A 1 232 ? 34.756 31.802 26.861 1.00 75.50 232 ARG A CA 1
ATOM 1816 C C . ARG A 1 232 ? 35.682 32.675 27.717 1.00 75.50 232 ARG A C 1
ATOM 1818 O O . ARG A 1 232 ? 36.887 32.669 27.512 1.00 75.50 232 ARG A O 1
ATOM 1825 N N . TYR A 1 233 ? 35.130 33.431 28.666 1.00 81.44 233 TYR A N 1
ATOM 1826 C CA . TYR A 1 233 ? 35.873 34.338 29.554 1.00 81.44 233 TYR A CA 1
ATOM 1827 C C . TYR A 1 233 ? 36.335 33.683 30.872 1.00 81.44 233 TYR A C 1
ATOM 1829 O O . TYR A 1 233 ? 36.618 34.383 31.841 1.00 81.44 233 TYR A O 1
ATOM 1837 N N . GLY A 1 234 ? 36.319 32.350 30.967 1.00 79.25 234 GLY A N 1
ATOM 1838 C CA . GLY A 1 234 ? 36.772 31.588 32.139 1.00 79.25 234 GLY A CA 1
ATOM 1839 C C . GLY A 1 234 ? 35.828 31.606 33.349 1.00 79.25 234 GLY A C 1
ATOM 1840 O O . GLY A 1 234 ? 36.072 30.898 34.323 1.00 79.25 234 GLY A O 1
ATOM 1841 N N . ARG A 1 235 ? 34.730 32.374 33.299 1.00 85.50 235 ARG A N 1
ATOM 1842 C CA . ARG A 1 235 ? 33.720 32.431 34.369 1.00 85.50 235 ARG A CA 1
ATOM 1843 C C . ARG A 1 235 ? 32.806 31.208 34.322 1.00 85.50 235 ARG A C 1
ATOM 1845 O O . ARG A 1 235 ? 32.223 30.912 33.277 1.00 85.50 235 ARG A O 1
ATOM 1852 N N . THR A 1 236 ? 32.640 30.553 35.466 1.00 84.75 236 THR A N 1
ATOM 1853 C CA . THR A 1 236 ? 31.660 29.477 35.649 1.00 84.75 236 THR A CA 1
ATOM 1854 C C . THR A 1 236 ? 30.256 30.071 35.713 1.00 84.75 236 THR A C 1
ATOM 1856 O O . THR A 1 236 ? 30.000 30.982 36.498 1.00 84.75 236 THR A O 1
ATOM 1859 N N . ARG A 1 237 ? 29.349 29.560 34.882 1.00 84.19 237 ARG A N 1
ATOM 1860 C CA . ARG A 1 237 ? 27.913 29.833 34.946 1.00 84.19 237 ARG A CA 1
ATOM 1861 C C . ARG A 1 237 ? 27.178 28.532 35.246 1.00 84.19 237 ARG A C 1
ATOM 1863 O O . ARG A 1 237 ? 27.555 27.478 34.736 1.00 84.19 237 ARG A O 1
ATOM 1870 N N . SER A 1 238 ? 26.136 28.624 36.060 1.00 87.06 238 SER A N 1
ATOM 1871 C CA . SER A 1 238 ? 25.218 27.524 36.329 1.00 87.06 238 SER A CA 1
ATOM 1872 C C . SER A 1 238 ? 23.781 28.002 36.219 1.00 87.06 238 SER A C 1
ATOM 1874 O O . SER A 1 238 ? 23.481 29.136 36.596 1.00 87.06 238 SER A O 1
ATOM 1876 N N . TYR A 1 239 ? 22.915 27.152 35.688 1.00 87.56 239 TYR A N 1
ATOM 1877 C CA . TYR A 1 239 ? 21.480 27.389 35.607 1.00 87.56 239 TYR A CA 1
ATOM 1878 C C . TYR A 1 239 ? 20.738 26.056 35.727 1.00 87.56 239 TYR A C 1
ATOM 1880 O O . TYR A 1 239 ? 21.310 25.000 35.453 1.00 87.56 239 TYR A O 1
ATOM 1888 N N . TYR A 1 240 ? 19.483 26.125 36.154 1.00 87.06 240 TYR A N 1
ATOM 1889 C CA . TYR A 1 240 ? 18.556 25.001 36.111 1.00 87.06 240 TYR A CA 1
ATOM 1890 C C . TYR A 1 240 ? 17.692 25.147 34.862 1.00 87.06 240 TYR A C 1
ATOM 1892 O O . TYR A 1 240 ? 17.294 26.264 34.522 1.00 87.06 240 TYR A O 1
ATOM 1900 N N . ALA A 1 241 ? 17.456 24.044 34.164 1.00 85.19 241 ALA A N 1
ATOM 1901 C CA . ALA A 1 241 ? 16.567 23.999 33.015 1.00 85.19 241 ALA A CA 1
ATOM 1902 C C . ALA A 1 241 ? 15.693 22.751 33.083 1.00 85.19 241 ALA A C 1
ATOM 1904 O O . ALA A 1 241 ? 16.170 21.678 33.456 1.00 85.19 241 ALA A O 1
ATOM 1905 N N . ASP A 1 242 ? 14.432 22.906 32.699 1.00 86.56 242 ASP A N 1
ATOM 1906 C CA . ASP A 1 242 ? 13.535 21.777 32.490 1.00 86.56 242 ASP A CA 1
ATOM 1907 C C . ASP A 1 242 ? 13.990 21.011 31.239 1.00 86.56 242 ASP A C 1
ATOM 1909 O O . ASP A 1 242 ? 14.397 21.617 30.240 1.00 86.56 242 ASP A O 1
ATOM 1913 N N . PHE A 1 243 ? 13.954 19.680 31.300 1.00 88.06 243 PHE A N 1
ATOM 1914 C CA . PHE A 1 243 ? 14.421 18.824 30.215 1.00 88.06 243 PHE A CA 1
ATOM 1915 C C . PHE A 1 243 ? 13.253 18.063 29.587 1.00 88.06 243 PHE A C 1
ATOM 1917 O O . PHE A 1 243 ? 12.869 16.988 30.035 1.00 88.06 243 PHE A O 1
ATOM 1924 N N . GLU A 1 244 ? 12.706 18.634 28.514 1.00 86.31 244 GLU A N 1
ATOM 1925 C CA . GLU A 1 244 ? 11.553 18.083 27.783 1.00 86.31 244 GLU A CA 1
ATOM 1926 C C . GLU A 1 244 ? 11.887 16.841 26.932 1.00 86.31 244 GLU A C 1
ATOM 1928 O O . GLU A 1 244 ? 10.985 16.131 26.507 1.00 86.31 244 GLU A O 1
ATOM 1933 N N . GLY A 1 245 ? 13.172 16.559 26.679 1.00 89.56 245 GLY A N 1
ATOM 1934 C CA . GLY A 1 245 ? 13.608 15.471 25.795 1.00 89.56 245 GLY A CA 1
ATOM 1935 C C . GLY A 1 245 ? 13.591 15.827 24.303 1.00 89.56 245 GLY A C 1
ATOM 1936 O O . GLY A 1 245 ? 13.062 16.857 23.880 1.00 89.56 245 GLY A O 1
ATOM 1937 N N . VAL A 1 246 ? 14.219 14.985 23.476 1.00 89.50 246 VAL A N 1
ATOM 1938 C CA . VAL A 1 246 ? 14.367 15.255 22.030 1.00 89.50 246 VAL A CA 1
ATOM 1939 C C . VAL A 1 246 ? 13.025 15.210 21.296 1.00 89.50 246 VAL A C 1
ATOM 1941 O O . VAL A 1 246 ? 12.785 16.027 20.407 1.00 89.50 246 VAL A O 1
ATOM 1944 N N . MET A 1 247 ? 12.148 14.274 21.661 1.00 88.38 247 MET A N 1
ATOM 1945 C CA . MET A 1 247 ? 10.883 14.036 20.960 1.00 88.38 247 MET A CA 1
ATOM 1946 C C . MET A 1 247 ? 9.930 15.220 21.141 1.00 88.38 247 MET A C 1
ATOM 1948 O O . MET A 1 247 ? 9.451 15.792 20.160 1.00 88.38 247 MET A O 1
ATOM 1952 N N . ALA A 1 248 ? 9.721 15.650 22.390 1.00 87.69 248 ALA A N 1
ATOM 1953 C CA . ALA A 1 248 ? 8.887 16.808 22.698 1.00 87.69 248 ALA A CA 1
ATOM 1954 C C . ALA A 1 248 ? 9.472 18.100 22.106 1.00 87.69 248 ALA A C 1
ATOM 1956 O O . ALA A 1 248 ? 8.733 18.909 21.545 1.00 87.69 248 ALA A O 1
ATOM 1957 N N . PHE A 1 249 ? 10.803 18.259 22.140 1.00 88.88 249 PHE A N 1
ATOM 1958 C CA . PHE A 1 249 ? 11.489 19.377 21.491 1.00 88.88 249 PHE A CA 1
ATOM 1959 C C . PHE A 1 249 ? 11.183 19.449 19.987 1.00 88.88 249 PHE A C 1
ATOM 1961 O O . PHE A 1 249 ? 10.892 20.533 19.473 1.00 88.88 249 PHE A O 1
ATOM 1968 N N .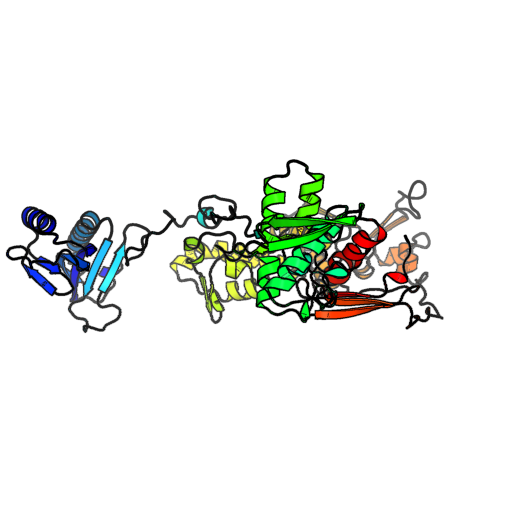 LEU A 1 250 ? 11.237 18.314 19.279 1.00 88.12 250 LEU A N 1
ATOM 1969 C CA . LEU A 1 250 ? 10.948 18.240 17.844 1.00 88.12 250 LEU A CA 1
ATOM 1970 C C . LEU A 1 250 ? 9.479 18.554 17.538 1.00 88.12 250 LEU A C 1
ATOM 1972 O O . LEU A 1 250 ? 9.220 19.381 16.663 1.00 88.12 250 LEU A O 1
ATOM 1976 N N . HIS A 1 251 ? 8.536 17.971 18.284 1.00 86.62 251 HIS A N 1
ATOM 1977 C CA . HIS A 1 251 ? 7.105 18.257 18.127 1.00 86.62 251 HIS A CA 1
ATOM 1978 C C . HIS A 1 251 ? 6.791 19.738 18.354 1.00 86.62 251 HIS A C 1
ATOM 1980 O O . HIS A 1 251 ? 6.226 20.398 17.482 1.00 86.62 251 HIS A O 1
ATOM 1986 N N . ARG A 1 252 ? 7.254 20.303 19.474 1.00 88.88 252 ARG A N 1
ATOM 1987 C CA . ARG A 1 252 ? 7.050 21.717 19.802 1.00 88.88 252 ARG A CA 1
ATOM 1988 C C . ARG A 1 252 ? 7.662 22.643 18.754 1.00 88.88 252 ARG A C 1
ATOM 1990 O O . ARG A 1 252 ? 7.048 23.633 18.365 1.00 88.88 252 ARG A O 1
ATOM 1997 N N . ARG A 1 253 ? 8.875 22.342 18.277 1.00 87.31 253 ARG A N 1
ATOM 1998 C CA . ARG A 1 253 ? 9.529 23.115 17.209 1.00 87.31 253 ARG A CA 1
ATOM 1999 C C . ARG A 1 253 ? 8.740 23.067 15.907 1.00 87.31 253 ARG A C 1
ATOM 2001 O O . ARG A 1 253 ? 8.698 24.087 15.227 1.00 87.31 253 ARG A O 1
ATOM 2008 N N . MET A 1 254 ? 8.144 21.928 15.569 1.00 84.81 254 MET A N 1
ATOM 2009 C CA . MET A 1 254 ? 7.340 21.769 14.359 1.00 84.81 254 MET A CA 1
ATOM 2010 C C . MET A 1 254 ? 6.070 22.624 14.415 1.00 84.81 254 MET A C 1
ATOM 2012 O O . MET A 1 254 ? 5.783 23.346 13.467 1.00 84.81 254 MET A O 1
ATOM 2016 N N . GLU A 1 255 ? 5.363 22.611 15.548 1.00 85.88 255 GLU A N 1
ATOM 2017 C CA . GLU A 1 255 ? 4.150 23.417 15.751 1.00 85.88 255 GLU A CA 1
ATOM 2018 C C . GLU A 1 255 ? 4.432 24.924 15.795 1.00 85.88 255 GLU A C 1
ATOM 2020 O O . GLU A 1 255 ? 3.630 25.722 15.321 1.00 85.88 255 GLU A O 1
ATOM 2025 N N . GLN A 1 256 ? 5.574 25.327 16.362 1.00 88.50 256 GLN A N 1
ATOM 2026 C CA . GLN A 1 256 ? 5.931 26.740 16.538 1.00 88.50 256 GLN A CA 1
ATOM 2027 C C . GLN A 1 256 ? 6.597 27.377 15.315 1.00 88.50 256 GLN A C 1
ATOM 2029 O O . GLN A 1 256 ? 6.754 28.598 15.277 1.00 88.50 256 GLN A O 1
ATOM 2034 N N . THR A 1 257 ? 7.084 26.584 14.360 1.00 87.38 257 THR A N 1
ATOM 2035 C CA . THR A 1 257 ? 7.870 27.123 13.249 1.00 87.38 257 THR A CA 1
ATOM 2036 C C . THR A 1 257 ? 7.001 27.410 12.032 1.00 87.38 257 THR A C 1
ATOM 2038 O O . THR A 1 257 ? 6.485 26.491 11.413 1.00 87.38 257 THR A O 1
ATOM 2041 N N . ASP A 1 258 ? 6.966 28.670 11.596 1.00 85.06 258 ASP A N 1
ATOM 2042 C CA . ASP A 1 258 ? 6.279 29.081 10.358 1.00 85.06 258 ASP A CA 1
ATOM 2043 C C . ASP A 1 258 ? 7.146 28.953 9.090 1.00 85.06 258 ASP A C 1
ATOM 2045 O O . ASP A 1 258 ? 6.669 29.121 7.972 1.00 85.06 258 ASP A O 1
ATOM 2049 N N . SER A 1 259 ? 8.445 28.674 9.240 1.00 89.12 259 SER A N 1
ATOM 2050 C CA . SER A 1 259 ? 9.377 28.530 8.115 1.00 89.12 259 SER A CA 1
ATOM 2051 C C . SER A 1 259 ? 9.265 27.148 7.474 1.00 89.12 259 SER A C 1
ATOM 2053 O O . SER A 1 259 ? 9.661 26.151 8.078 1.00 89.12 259 SER A O 1
ATOM 2055 N N . GLU A 1 260 ? 8.828 27.102 6.216 1.00 84.88 260 GLU A N 1
ATOM 2056 C CA . GLU A 1 260 ? 8.711 25.861 5.434 1.00 84.88 260 GLU A CA 1
ATOM 2057 C C . GLU A 1 260 ? 10.038 25.091 5.335 1.00 84.88 260 GLU A C 1
ATOM 2059 O O . GLU A 1 260 ? 10.076 23.884 5.549 1.00 84.88 260 GLU A O 1
ATOM 2064 N N . GLN A 1 261 ? 11.163 25.788 5.143 1.00 83.38 261 GLN A N 1
ATOM 2065 C CA . GLN A 1 261 ? 12.483 25.148 5.081 1.00 83.38 261 GLN A CA 1
ATOM 2066 C C . GLN A 1 261 ? 12.878 24.469 6.405 1.00 83.38 261 GLN A C 1
ATOM 2068 O O . GLN A 1 261 ? 13.614 23.477 6.418 1.00 83.38 261 GLN A O 1
ATOM 2073 N N . MET A 1 262 ? 12.452 25.034 7.537 1.00 82.25 262 MET A N 1
ATOM 2074 C CA . MET A 1 262 ? 12.704 24.436 8.844 1.00 82.25 262 MET A CA 1
ATOM 2075 C C . MET A 1 262 ? 11.725 23.294 9.123 1.00 82.25 262 MET A C 1
ATOM 2077 O O . MET A 1 262 ? 12.166 22.282 9.659 1.00 82.25 262 MET A O 1
ATOM 2081 N N . LYS A 1 263 ? 10.451 23.409 8.720 1.00 84.44 263 LYS A N 1
ATOM 2082 C CA . LYS A 1 263 ? 9.493 22.296 8.793 1.00 84.44 263 LYS A CA 1
ATOM 2083 C C . LYS A 1 263 ? 10.014 21.089 8.028 1.00 84.44 263 LYS A C 1
ATOM 2085 O O . LYS A 1 263 ? 10.187 20.043 8.631 1.00 84.44 263 LYS A O 1
ATOM 2090 N N . GLU A 1 264 ? 10.412 21.261 6.770 1.00 82.56 264 GLU A N 1
ATOM 2091 C CA . GLU A 1 264 ? 11.000 20.191 5.950 1.00 82.56 264 GLU A CA 1
ATOM 2092 C C . GLU A 1 264 ? 12.231 19.555 6.626 1.00 82.56 264 GLU A C 1
ATOM 2094 O O . GLU A 1 264 ? 12.415 18.339 6.615 1.00 82.56 264 GLU A O 1
ATOM 2099 N N . ARG A 1 265 ? 13.069 20.363 7.294 1.00 82.06 265 ARG A N 1
ATOM 2100 C CA . ARG A 1 265 ? 14.209 19.844 8.066 1.00 82.06 265 ARG A CA 1
ATOM 2101 C C . ARG A 1 265 ? 13.770 18.989 9.258 1.00 82.06 265 ARG A C 1
ATOM 2103 O O . ARG A 1 265 ? 14.430 17.995 9.546 1.00 82.06 265 ARG A O 1
ATOM 2110 N N . LEU A 1 266 ? 12.732 19.403 9.980 1.00 84.81 266 LEU A N 1
ATOM 2111 C CA . LEU A 1 266 ? 12.206 18.672 11.135 1.00 84.81 266 LEU A CA 1
ATOM 2112 C C . LEU A 1 266 ? 11.461 17.404 10.701 1.00 84.81 266 LEU A C 1
ATOM 2114 O O . LEU A 1 266 ? 11.609 16.371 11.348 1.00 84.81 266 LEU A O 1
ATOM 2118 N N . GLU A 1 267 ? 10.750 17.456 9.573 1.00 85.06 267 GLU A N 1
ATOM 2119 C CA . GLU A 1 267 ? 10.116 16.293 8.946 1.00 85.06 267 GLU A CA 1
ATOM 2120 C C . GLU A 1 267 ? 11.129 15.214 8.560 1.00 85.06 267 GLU A C 1
ATOM 2122 O O . GLU A 1 267 ? 10.802 14.034 8.609 1.00 85.06 267 GLU A O 1
ATOM 2127 N N . GLY A 1 268 ? 12.380 15.589 8.272 1.00 84.62 268 GLY A N 1
ATOM 2128 C CA . GLY A 1 268 ? 13.475 14.642 8.046 1.00 84.62 268 GLY A CA 1
ATOM 2129 C C . GLY A 1 268 ? 13.793 13.718 9.235 1.00 84.62 268 GLY A C 1
ATOM 2130 O O . GLY A 1 268 ? 14.514 12.739 9.057 1.00 84.62 268 GLY A O 1
ATOM 2131 N N . PHE A 1 269 ? 13.270 14.008 10.433 1.00 86.56 269 PHE A N 1
ATOM 2132 C CA . PHE A 1 269 ? 13.369 13.153 11.627 1.00 86.56 269 PHE A CA 1
ATOM 2133 C C . PHE A 1 269 ? 12.067 12.408 11.948 1.00 86.56 269 PHE A C 1
ATOM 2135 O O . PHE A 1 269 ? 11.959 11.766 12.993 1.00 86.56 269 PHE A O 1
ATOM 2142 N N . MET A 1 270 ? 11.068 12.513 11.076 1.00 88.31 270 MET A N 1
ATOM 2143 C CA . MET A 1 270 ? 9.765 11.887 11.238 1.00 88.31 270 MET A CA 1
ATOM 2144 C C . MET A 1 270 ? 9.573 10.801 10.184 1.00 88.31 270 MET A C 1
ATOM 2146 O O . MET A 1 270 ? 10.134 10.858 9.089 1.00 88.31 270 MET A O 1
ATOM 2150 N N . ARG A 1 271 ? 8.748 9.812 10.513 1.00 87.31 271 ARG A N 1
ATOM 2151 C CA . ARG A 1 271 ? 8.225 8.854 9.542 1.00 87.31 271 ARG A CA 1
ATOM 2152 C C . ARG A 1 271 ? 6.713 8.841 9.593 1.00 87.31 271 ARG A C 1
ATOM 2154 O O . ARG A 1 271 ? 6.103 9.104 10.629 1.00 87.31 271 ARG A O 1
ATOM 2161 N N . ASP A 1 272 ? 6.129 8.473 8.465 1.00 87.94 272 ASP A N 1
ATOM 2162 C CA . ASP A 1 272 ? 4.739 8.060 8.430 1.00 87.94 272 ASP A CA 1
ATOM 2163 C C . ASP A 1 272 ? 4.627 6.707 9.141 1.00 87.94 272 ASP A C 1
ATOM 2165 O O . ASP A 1 272 ? 5.199 5.704 8.705 1.00 87.94 272 ASP A O 1
ATOM 2169 N N . VAL A 1 273 ? 3.914 6.693 10.263 1.00 89.75 273 VAL A N 1
ATOM 2170 C CA . VAL A 1 273 ? 3.574 5.480 11.011 1.00 89.75 273 VAL A CA 1
ATOM 2171 C C . VAL A 1 273 ? 2.082 5.184 10.868 1.00 89.75 273 VAL A C 1
ATOM 2173 O O . VAL A 1 273 ? 1.295 6.116 10.652 1.00 89.75 273 VAL A O 1
ATOM 2176 N N . PRO A 1 274 ? 1.658 3.911 10.977 1.00 91.69 274 PRO A N 1
ATOM 2177 C CA . PRO A 1 274 ? 0.241 3.573 11.023 1.00 91.69 274 PRO A CA 1
ATOM 2178 C C . PRO A 1 274 ? -0.463 4.360 12.130 1.00 91.69 274 PRO A C 1
ATOM 2180 O O . PRO A 1 274 ? 0.039 4.477 13.247 1.00 91.69 274 PRO A O 1
ATOM 2183 N N . CYS A 1 275 ? -1.625 4.926 11.815 1.00 92.38 275 CYS A N 1
ATOM 2184 C CA . CYS A 1 275 ? -2.429 5.647 12.794 1.00 92.38 275 CYS A CA 1
ATOM 2185 C C . CYS A 1 275 ? -2.808 4.702 13.952 1.00 92.38 275 CYS A C 1
ATOM 2187 O O . CYS A 1 275 ? -3.380 3.650 13.677 1.00 92.38 275 CYS A O 1
ATOM 2189 N N . PRO A 1 276 ? -2.567 5.067 15.225 1.00 88.69 276 PRO A N 1
ATOM 2190 C CA . PRO A 1 276 ? -2.793 4.171 16.362 1.00 88.69 276 PRO A CA 1
ATOM 2191 C C . PRO A 1 276 ? -4.272 3.853 16.617 1.00 88.69 276 PRO A C 1
ATOM 2193 O O . PRO A 1 276 ? -4.572 2.821 17.206 1.00 88.69 276 PRO A O 1
ATOM 2196 N N . GLU A 1 277 ? -5.205 4.707 16.176 1.00 87.94 277 GLU A N 1
ATOM 2197 C CA . GLU A 1 277 ? -6.640 4.448 16.357 1.00 87.94 277 GLU A CA 1
ATOM 2198 C C . GLU A 1 277 ? -7.208 3.439 15.356 1.00 87.94 277 GLU A C 1
ATOM 2200 O O . GLU A 1 277 ? -8.062 2.633 15.716 1.00 87.94 277 GLU A O 1
ATOM 2205 N N . CYS A 1 278 ? -6.761 3.484 14.098 1.00 90.69 278 CYS A N 1
ATOM 2206 C CA . CYS A 1 278 ? -7.260 2.588 13.050 1.00 90.69 278 CYS A CA 1
ATOM 2207 C C . CYS A 1 278 ? -6.234 1.553 12.584 1.00 90.69 278 CYS A C 1
ATOM 2209 O O . CYS A 1 278 ? -6.511 0.832 11.631 1.00 90.69 278 CYS A O 1
ATOM 2211 N N . ASP A 1 279 ? -5.059 1.501 13.205 1.00 91.19 279 ASP A N 1
ATOM 2212 C CA . ASP A 1 279 ? -3.939 0.619 12.855 1.00 91.19 279 ASP A CA 1
ATOM 2213 C C . ASP A 1 279 ? -3.585 0.650 11.356 1.00 91.19 279 ASP A C 1
ATOM 2215 O O . ASP A 1 279 ? -3.341 -0.363 10.714 1.00 91.19 279 ASP A O 1
ATOM 2219 N N . GLY A 1 280 ? -3.649 1.833 10.737 1.00 92.00 280 GLY A N 1
ATOM 2220 C CA . GLY A 1 280 ? -3.374 1.985 9.302 1.00 92.00 280 GLY A CA 1
ATOM 2221 C C . GLY A 1 280 ? -4.543 1.708 8.352 1.00 92.00 280 GLY A C 1
ATOM 2222 O O . GLY A 1 280 ? -4.479 2.106 7.189 1.00 92.00 280 GLY A O 1
ATOM 2223 N N . THR A 1 281 ? -5.647 1.128 8.830 1.00 93.69 281 THR A N 1
ATOM 2224 C CA . THR A 1 281 ? -6.778 0.686 7.984 1.00 93.69 281 THR A CA 1
ATOM 2225 C C . THR A 1 281 ? -7.630 1.816 7.399 1.00 93.69 281 THR A C 1
ATOM 2227 O O . THR A 1 281 ? -8.447 1.573 6.511 1.00 93.69 281 THR A O 1
ATOM 2230 N N . ARG A 1 282 ? -7.452 3.056 7.882 1.00 94.94 282 ARG A N 1
ATOM 2231 C CA . ARG A 1 282 ? -8.157 4.286 7.446 1.00 94.94 282 ARG A CA 1
ATOM 2232 C C . ARG A 1 282 ? -9.645 4.364 7.793 1.00 94.94 282 ARG A C 1
ATOM 2234 O O . ARG A 1 282 ? -10.253 5.407 7.556 1.00 94.94 282 ARG A O 1
ATOM 2241 N N . LEU A 1 283 ? -10.230 3.314 8.360 1.00 94.06 283 LEU A N 1
ATOM 2242 C CA . LEU A 1 283 ? -11.670 3.206 8.594 1.00 94.06 283 LEU A CA 1
ATOM 2243 C C . LEU A 1 283 ? -12.028 3.276 10.082 1.00 94.06 283 LEU A C 1
ATOM 2245 O O . LEU A 1 283 ? -11.179 3.078 10.950 1.00 94.06 283 LEU A O 1
ATOM 2249 N N . LYS A 1 284 ? -13.302 3.562 10.368 1.00 87.50 284 LYS A N 1
ATOM 2250 C CA . LYS A 1 284 ? -13.864 3.502 11.723 1.00 87.50 284 LYS A CA 1
ATOM 2251 C C . LYS A 1 284 ? -13.947 2.061 12.250 1.00 87.50 284 LYS A C 1
ATOM 2253 O O . LYS A 1 284 ? -14.209 1.147 11.460 1.00 87.50 284 LYS A O 1
ATOM 2258 N N . PRO A 1 285 ? -13.833 1.851 13.574 1.00 88.50 285 PRO A N 1
ATOM 2259 C CA . PRO A 1 285 ? -13.947 0.528 14.192 1.00 88.50 285 PRO A CA 1
ATOM 2260 C C . PRO A 1 285 ? -15.244 -0.217 13.849 1.00 88.50 285 PRO A C 1
ATOM 2262 O O . PRO A 1 285 ? -15.216 -1.419 13.596 1.00 88.50 285 PRO A O 1
ATOM 2265 N N . GLU A 1 286 ? -16.379 0.481 13.779 1.00 86.69 286 GLU A N 1
ATOM 2266 C CA . GLU A 1 286 ? -17.683 -0.117 13.464 1.00 86.69 286 GLU A CA 1
ATOM 2267 C C . GLU A 1 286 ? -17.740 -0.683 12.042 1.00 86.69 286 GLU A C 1
ATOM 2269 O O . GLU A 1 286 ? -18.385 -1.701 11.800 1.00 86.69 286 GLU A O 1
ATOM 2274 N N . ILE A 1 287 ? -17.033 -0.053 11.103 1.00 91.44 287 ILE A N 1
ATOM 2275 C CA . ILE A 1 287 ? -16.949 -0.503 9.710 1.00 91.44 287 ILE A CA 1
ATOM 2276 C C . ILE A 1 287 ? -16.027 -1.716 9.601 1.00 91.44 287 ILE A C 1
ATOM 2278 O O . ILE A 1 287 ? -16.328 -2.664 8.878 1.00 91.44 287 ILE A O 1
ATOM 2282 N N . LEU A 1 288 ? -14.935 -1.728 10.370 1.00 92.94 288 LEU A N 1
ATOM 2283 C CA . LEU A 1 288 ? -14.034 -2.877 10.476 1.00 92.94 288 LEU A CA 1
ATOM 2284 C C . LEU A 1 288 ? -14.702 -4.088 11.146 1.00 92.94 288 LEU A C 1
ATOM 2286 O O . LEU A 1 288 ? -14.288 -5.218 10.903 1.00 92.94 288 LEU A O 1
ATOM 2290 N N . ALA A 1 289 ? -15.742 -3.872 11.954 1.00 91.81 289 ALA A N 1
ATOM 2291 C CA . ALA A 1 289 ? -16.523 -4.949 12.555 1.00 91.81 289 ALA A CA 1
ATOM 2292 C C . ALA A 1 289 ? -17.436 -5.673 11.544 1.00 91.81 289 ALA A C 1
ATOM 2294 O O . ALA A 1 289 ? -17.882 -6.791 11.814 1.00 91.81 289 ALA A O 1
ATOM 2295 N N . VAL A 1 290 ? -17.701 -5.081 10.373 1.00 92.88 290 VAL A N 1
ATOM 2296 C CA . VAL A 1 290 ? -18.418 -5.756 9.286 1.00 92.88 290 VAL A CA 1
ATOM 2297 C C . VAL A 1 290 ? -17.457 -6.700 8.572 1.00 92.88 290 VAL A C 1
ATOM 2299 O O . VAL A 1 290 ? -16.440 -6.276 8.022 1.00 92.88 290 VAL A O 1
ATOM 2302 N N . THR A 1 291 ? -17.784 -7.993 8.569 1.00 93.69 291 THR A N 1
ATOM 2303 C CA . THR A 1 291 ? -16.888 -9.038 8.066 1.00 93.69 291 THR A CA 1
ATOM 2304 C C . THR A 1 291 ? -17.539 -9.926 7.015 1.00 93.69 291 THR A C 1
ATOM 2306 O O . THR A 1 291 ? -18.752 -10.124 6.984 1.00 93.69 291 THR A O 1
ATOM 2309 N N . MET A 1 292 ? -16.694 -10.472 6.147 1.00 91.81 292 MET A N 1
ATOM 2310 C CA . MET A 1 292 ? -17.015 -11.490 5.154 1.00 91.81 292 MET A CA 1
ATOM 2311 C C . MET A 1 292 ? -16.320 -12.789 5.560 1.00 91.81 292 MET A C 1
ATOM 2313 O O . MET A 1 292 ? -15.164 -12.754 5.978 1.00 91.81 292 MET A O 1
ATOM 2317 N N . THR A 1 293 ? -17.000 -13.932 5.449 1.00 89.06 293 THR A N 1
ATOM 2318 C CA . THR A 1 293 ? -16.439 -15.235 5.849 1.00 89.06 293 THR A CA 1
ATOM 2319 C C . THR A 1 293 ? -16.184 -16.103 4.625 1.00 89.06 293 THR A C 1
ATOM 2321 O O . THR A 1 293 ? -17.105 -16.365 3.852 1.00 89.06 293 THR A O 1
ATOM 2324 N N . ALA A 1 294 ? -14.945 -16.570 4.464 1.00 87.38 294 ALA A N 1
ATOM 2325 C CA . ALA A 1 294 ? -14.547 -17.437 3.359 1.00 87.38 294 ALA A CA 1
ATOM 2326 C C . ALA A 1 294 ? -13.765 -18.654 3.865 1.00 87.38 294 ALA A C 1
ATOM 2328 O O . ALA A 1 294 ? -12.690 -18.502 4.447 1.00 87.38 294 ALA A O 1
ATOM 2329 N N . GLY A 1 295 ? -14.295 -19.857 3.617 1.00 81.56 295 GLY A N 1
ATOM 2330 C CA . GLY A 1 295 ? -13.634 -21.144 3.874 1.00 81.56 295 GLY A CA 1
ATOM 2331 C C . GLY A 1 295 ? -12.766 -21.194 5.141 1.00 81.56 295 GLY A C 1
ATOM 2332 O O . GLY A 1 295 ? -13.228 -20.920 6.248 1.00 81.56 295 GLY A O 1
ATOM 2333 N N . SER A 1 296 ? -11.488 -21.540 4.965 1.00 81.69 296 SER A N 1
ATOM 2334 C CA . SER A 1 296 ? -10.471 -21.620 6.025 1.00 81.69 296 SER A CA 1
ATOM 2335 C C . SER A 1 296 ? -9.847 -20.276 6.418 1.00 81.69 296 SER A C 1
ATOM 2337 O O . SER A 1 296 ? -9.097 -20.222 7.389 1.00 81.69 296 SER A O 1
ATOM 2339 N N . PHE A 1 297 ? -10.127 -19.196 5.685 1.00 82.38 297 PHE A N 1
ATOM 2340 C CA . PHE A 1 297 ? -9.567 -17.868 5.957 1.00 82.38 297 PHE A CA 1
ATOM 2341 C C . PHE A 1 297 ? -10.259 -17.155 7.126 1.00 82.38 297 PHE A C 1
ATOM 2343 O O . PHE A 1 297 ? -9.716 -16.177 7.650 1.00 82.38 297 PHE A O 1
ATOM 2350 N N . GLY A 1 298 ? -11.430 -17.653 7.537 1.00 87.12 298 GLY A N 1
ATOM 2351 C CA . GLY A 1 298 ? -12.232 -17.089 8.617 1.00 87.12 298 GLY A CA 1
ATOM 2352 C C . GLY A 1 298 ? -12.909 -15.763 8.240 1.00 87.12 298 GLY A C 1
ATOM 2353 O O . GLY A 1 298 ? -12.910 -15.373 7.068 1.00 87.12 298 GLY A O 1
ATOM 2354 N N . PRO A 1 299 ? -13.521 -15.078 9.221 1.00 91.00 299 PRO A N 1
ATOM 2355 C CA . PRO A 1 299 ? -14.113 -13.764 9.014 1.00 91.00 299 PRO A CA 1
ATOM 2356 C C . PRO A 1 299 ? -13.018 -12.704 8.839 1.00 91.00 299 PRO A C 1
ATOM 2358 O O . PRO A 1 299 ? -12.097 -12.614 9.653 1.00 91.00 299 PRO A O 1
ATOM 2361 N N . LYS A 1 300 ? -13.128 -11.884 7.791 1.00 94.00 300 LYS A N 1
ATOM 2362 C CA . LYS A 1 300 ? -12.239 -10.742 7.533 1.00 94.00 300 LYS A CA 1
ATOM 2363 C C . LYS A 1 300 ? -13.026 -9.476 7.233 1.00 94.00 300 LYS A C 1
ATOM 2365 O O . LYS A 1 300 ? -14.060 -9.534 6.570 1.00 94.00 300 LYS A O 1
ATOM 2370 N N . SER A 1 301 ? -12.533 -8.337 7.706 1.00 94.94 301 SER A N 1
ATOM 2371 C CA . SER A 1 301 ? -13.083 -7.021 7.367 1.00 94.94 301 SER A CA 1
ATOM 2372 C C . SER A 1 301 ? -12.635 -6.560 5.979 1.00 94.94 301 SER A C 1
ATOM 2374 O O . SER A 1 301 ? -11.688 -7.105 5.408 1.00 94.94 301 SER A O 1
ATOM 2376 N N . ILE A 1 302 ? -13.268 -5.511 5.446 1.00 94.44 302 ILE A N 1
ATOM 2377 C CA . ILE A 1 302 ? -12.885 -4.939 4.144 1.00 94.44 302 ILE A CA 1
ATOM 2378 C C . ILE A 1 302 ? -11.405 -4.524 4.092 1.00 94.44 302 ILE A C 1
ATOM 2380 O O . ILE A 1 302 ? -10.742 -4.748 3.082 1.00 94.44 302 ILE A O 1
ATOM 2384 N N . ALA A 1 303 ? -10.869 -3.969 5.185 1.00 94.12 303 ALA A N 1
ATOM 2385 C CA . ALA A 1 303 ? -9.476 -3.538 5.251 1.00 94.12 303 ALA A CA 1
ATOM 2386 C C . ALA A 1 303 ? -8.524 -4.738 5.227 1.00 94.12 303 ALA A C 1
ATOM 2388 O O . ALA A 1 303 ? -7.564 -4.745 4.464 1.00 94.12 303 ALA A O 1
ATOM 2389 N N . GLN A 1 304 ? -8.849 -5.793 5.977 1.00 94.12 304 GLN A N 1
ATOM 2390 C CA . GLN A 1 304 ? -8.055 -7.021 5.995 1.00 94.12 304 GLN A CA 1
ATOM 2391 C C . GLN A 1 304 ? -8.048 -7.715 4.630 1.00 94.12 304 GLN A C 1
ATOM 2393 O O . GLN A 1 304 ? -7.016 -8.228 4.215 1.00 94.12 304 GLN A O 1
ATOM 2398 N N . VAL A 1 305 ? -9.176 -7.716 3.912 1.00 94.75 305 VAL A N 1
ATOM 2399 C CA . VAL A 1 305 ? -9.245 -8.242 2.537 1.00 94.75 305 VAL A CA 1
ATOM 2400 C C . VAL A 1 305 ? -8.433 -7.374 1.568 1.00 94.75 305 VAL A C 1
ATOM 2402 O O . VAL A 1 305 ? -7.808 -7.906 0.654 1.00 94.75 305 VAL A O 1
ATOM 2405 N N . ALA A 1 306 ? -8.401 -6.053 1.767 1.00 94.19 306 ALA A N 1
ATOM 2406 C CA . ALA A 1 306 ? -7.612 -5.138 0.943 1.00 94.19 306 ALA A CA 1
ATOM 2407 C C . ALA A 1 306 ? -6.095 -5.205 1.217 1.00 94.19 306 ALA A C 1
ATOM 2409 O O . ALA A 1 306 ? -5.303 -4.859 0.339 1.00 94.19 306 ALA A O 1
ATOM 2410 N N . GLU A 1 307 ? -5.686 -5.632 2.412 1.00 93.06 307 GLU A N 1
ATOM 2411 C CA . GLU A 1 307 ? -4.281 -5.832 2.790 1.00 93.06 307 GLU A CA 1
ATOM 2412 C C . GLU A 1 307 ? -3.680 -7.139 2.280 1.00 93.06 307 GLU A C 1
ATOM 2414 O O . GLU A 1 307 ? -2.460 -7.217 2.120 1.00 93.06 307 GLU A O 1
ATOM 2419 N N . LEU A 1 308 ? -4.512 -8.145 1.996 1.00 94.06 308 LEU A N 1
ATOM 2420 C CA . LEU A 1 308 ? -4.063 -9.364 1.332 1.00 94.06 308 LEU A CA 1
ATOM 2421 C C . LEU A 1 308 ? -3.370 -9.033 0.005 1.00 94.06 308 LEU A C 1
ATOM 2423 O O . LEU A 1 308 ? -3.703 -8.052 -0.669 1.00 94.06 308 LEU A O 1
ATOM 2427 N N . SER A 1 309 ? -2.428 -9.893 -0.389 1.00 94.38 309 SER A N 1
ATOM 2428 C CA . SER A 1 309 ? -1.911 -9.855 -1.755 1.00 94.38 309 SER A CA 1
ATOM 2429 C C . SER A 1 309 ? -3.062 -10.072 -2.744 1.00 94.38 309 SER A C 1
ATOM 2431 O O . SER A 1 309 ? -4.072 -10.694 -2.408 1.00 94.38 309 SER A O 1
ATOM 2433 N N . ILE A 1 310 ? -2.946 -9.572 -3.971 1.00 95.38 310 ILE A N 1
ATOM 2434 C CA . ILE A 1 310 ? -3.980 -9.747 -5.000 1.00 95.38 310 ILE A CA 1
ATOM 2435 C C . ILE A 1 310 ? -4.246 -11.240 -5.244 1.00 95.38 310 ILE A C 1
ATOM 2437 O O . ILE A 1 310 ? -5.400 -11.618 -5.448 1.00 95.38 310 ILE A O 1
ATOM 2441 N N . ALA A 1 311 ? -3.215 -12.089 -5.154 1.00 94.00 311 ALA A N 1
ATOM 2442 C CA . ALA A 1 311 ? -3.366 -13.543 -5.214 1.00 94.00 311 ALA A CA 1
ATOM 2443 C C . ALA A 1 311 ? -4.213 -14.095 -4.056 1.00 94.00 311 ALA A C 1
ATOM 2445 O O . ALA A 1 311 ? -5.220 -14.760 -4.303 1.00 94.00 311 ALA A O 1
ATOM 2446 N N . ASP A 1 312 ? -3.860 -13.766 -2.812 1.00 94.12 312 ASP A N 1
ATOM 2447 C CA . ASP A 1 312 ? -4.582 -14.255 -1.629 1.00 94.12 312 ASP A CA 1
ATOM 2448 C C . ASP A 1 312 ? -6.009 -13.685 -1.560 1.00 94.12 312 ASP A C 1
ATOM 2450 O O . ASP A 1 312 ? -6.942 -14.357 -1.127 1.00 94.12 312 ASP A O 1
ATOM 2454 N N . CYS A 1 313 ? -6.206 -12.445 -2.014 1.00 95.44 313 CYS A N 1
ATOM 2455 C CA . CYS A 1 313 ? -7.511 -11.799 -2.109 1.00 95.44 313 CYS A CA 1
ATOM 2456 C C . CYS A 1 313 ? -8.407 -12.504 -3.138 1.00 95.44 313 CYS A C 1
ATOM 2458 O O . CYS A 1 313 ? -9.584 -12.758 -2.870 1.00 95.44 313 CYS A O 1
ATOM 2460 N N . ALA A 1 314 ? -7.855 -12.884 -4.296 1.00 94.69 314 ALA A N 1
ATOM 2461 C CA . ALA A 1 314 ? -8.580 -13.665 -5.292 1.00 94.69 314 ALA A CA 1
ATOM 2462 C C . ALA A 1 314 ? -8.966 -15.053 -4.751 1.00 94.69 314 ALA A C 1
ATOM 2464 O O . ALA A 1 314 ? -10.105 -15.485 -4.936 1.00 94.69 314 ALA A O 1
ATOM 2465 N N . GLU A 1 315 ? -8.062 -15.731 -4.038 1.00 94.44 315 GLU A N 1
ATOM 2466 C CA . GLU A 1 315 ? -8.358 -17.012 -3.385 1.00 94.44 315 GLU A CA 1
ATOM 2467 C C . GLU A 1 315 ? -9.449 -16.865 -2.314 1.00 94.44 315 GLU A C 1
ATOM 2469 O O . GLU A 1 315 ? -10.422 -17.623 -2.315 1.00 94.44 315 GLU A O 1
ATOM 2474 N N . PHE A 1 316 ? -9.349 -15.838 -1.465 1.00 94.81 316 PHE A N 1
ATOM 2475 C CA . PHE A 1 316 ? -10.349 -15.511 -0.450 1.00 94.81 316 PHE A CA 1
ATOM 2476 C C . PHE A 1 316 ? -11.740 -15.309 -1.066 1.00 94.81 316 PHE A C 1
ATOM 2478 O O . PHE A 1 316 ? -12.718 -15.894 -0.604 1.00 94.81 316 PHE A O 1
ATOM 2485 N N . LEU A 1 317 ? -11.841 -14.518 -2.137 1.00 92.81 317 LEU A N 1
ATOM 2486 C CA . LEU A 1 317 ? -13.118 -14.233 -2.796 1.00 92.81 317 LEU A CA 1
ATOM 2487 C C . LEU A 1 317 ? -13.680 -15.437 -3.559 1.00 92.81 317 LEU A C 1
ATOM 2489 O O . LEU A 1 317 ? -14.897 -15.568 -3.667 1.00 92.81 317 LEU A O 1
ATOM 2493 N N . ASN A 1 318 ? -12.831 -16.329 -4.071 1.00 91.69 318 ASN A N 1
ATOM 2494 C CA . ASN A 1 318 ? -13.265 -17.590 -4.680 1.00 91.69 318 ASN A CA 1
ATOM 2495 C C . ASN A 1 318 ? -13.783 -18.591 -3.636 1.00 91.69 318 ASN A C 1
ATOM 2497 O O . ASN A 1 318 ? -14.698 -19.360 -3.924 1.00 91.69 318 ASN A O 1
ATOM 2501 N N . ALA A 1 319 ? -13.224 -18.567 -2.425 1.00 92.00 319 ALA A N 1
ATOM 2502 C CA . ALA A 1 319 ? -13.659 -19.391 -1.299 1.00 92.00 319 ALA A CA 1
ATOM 2503 C C . ALA A 1 319 ? -14.854 -18.798 -0.522 1.00 92.00 319 ALA A C 1
ATOM 2505 O O . ALA A 1 319 ? -15.308 -19.393 0.462 1.00 92.00 319 ALA A O 1
ATOM 2506 N N . LEU A 1 320 ? -15.352 -17.625 -0.925 1.00 89.81 320 LEU A N 1
ATOM 2507 C CA . LEU A 1 320 ? -16.444 -16.932 -0.254 1.00 89.81 320 LEU A CA 1
ATOM 2508 C C . LEU A 1 320 ? -17.760 -17.705 -0.419 1.00 89.81 320 LEU A C 1
ATOM 2510 O O . LEU A 1 320 ? -18.271 -17.885 -1.524 1.00 89.81 320 LEU A O 1
ATOM 2514 N N . THR A 1 321 ? -18.345 -18.128 0.698 1.00 82.62 321 THR A N 1
ATOM 2515 C CA . THR A 1 321 ? -19.640 -18.812 0.709 1.00 82.62 321 THR A CA 1
ATOM 2516 C C . THR A 1 321 ? -20.751 -17.789 0.899 1.00 82.62 321 THR A C 1
ATOM 2518 O O . THR A 1 321 ? -20.938 -17.283 2.003 1.00 82.62 321 THR A O 1
ATOM 2521 N N . LEU A 1 322 ? -21.487 -17.489 -0.170 1.00 86.06 322 LEU A N 1
ATOM 2522 C CA . LEU A 1 322 ? -22.665 -16.622 -0.122 1.00 86.06 322 LEU A CA 1
ATOM 2523 C C . LEU A 1 322 ? -23.937 -17.452 0.073 1.00 86.06 322 LEU A C 1
ATOM 2525 O O . LEU A 1 322 ? -24.141 -18.464 -0.603 1.00 86.06 322 LEU A O 1
ATOM 2529 N N . GLY A 1 323 ? -24.825 -17.000 0.958 1.00 86.56 323 GLY A N 1
ATOM 2530 C CA . GLY A 1 323 ? -26.178 -17.541 1.067 1.00 86.56 323 GLY A CA 1
ATOM 2531 C C . GLY A 1 323 ? -26.998 -17.281 -0.203 1.00 86.56 323 GLY A C 1
ATOM 2532 O O . GLY A 1 323 ? -26.653 -16.436 -1.025 1.00 86.56 323 GLY A O 1
ATOM 2533 N N . THR A 1 324 ? -28.139 -17.953 -0.372 1.00 88.94 324 THR A N 1
ATOM 2534 C CA . THR A 1 324 ? -28.984 -17.809 -1.580 1.00 88.94 324 THR A CA 1
ATOM 2535 C C . THR A 1 324 ? -29.416 -16.364 -1.849 1.00 88.94 324 THR A C 1
ATOM 2537 O O . THR A 1 324 ? -29.357 -15.895 -2.985 1.00 88.94 324 THR A O 1
ATOM 2540 N N . ARG A 1 325 ? -29.810 -15.633 -0.799 1.00 89.44 325 ARG A N 1
ATOM 2541 C CA . ARG A 1 325 ? -30.175 -14.211 -0.886 1.00 89.44 325 ARG A CA 1
ATOM 2542 C C . ARG A 1 325 ? -28.972 -13.330 -1.225 1.00 89.44 325 ARG A C 1
ATOM 2544 O O . ARG A 1 325 ? -29.090 -12.426 -2.044 1.00 89.44 325 ARG A O 1
ATOM 2551 N N . GLU A 1 326 ? -27.835 -13.579 -0.591 1.00 88.94 326 GLU A N 1
ATOM 2552 C CA . GLU A 1 326 ? -26.615 -12.793 -0.791 1.00 88.94 326 GLU A CA 1
ATOM 2553 C C . GLU A 1 326 ? -26.059 -13.007 -2.195 1.00 88.94 326 GLU A C 1
ATOM 2555 O O . GLU A 1 326 ? -25.724 -12.040 -2.865 1.00 88.94 326 GLU A O 1
ATOM 2560 N N . ALA A 1 327 ? -26.054 -14.246 -2.687 1.00 89.69 327 ALA A N 1
ATOM 2561 C CA . ALA A 1 327 ? -25.646 -14.577 -4.045 1.00 89.69 327 ALA A CA 1
ATOM 2562 C C . ALA A 1 327 ? -26.531 -13.889 -5.096 1.00 89.69 327 ALA A C 1
ATOM 2564 O O . ALA A 1 327 ? -26.018 -13.397 -6.098 1.00 89.69 327 ALA A O 1
ATOM 2565 N N . ALA A 1 328 ? -27.843 -13.786 -4.855 1.00 91.62 328 ALA A N 1
ATOM 2566 C CA . ALA A 1 328 ? -28.754 -13.083 -5.759 1.00 91.62 328 ALA A CA 1
ATOM 2567 C C . ALA A 1 328 ? -28.484 -11.568 -5.838 1.00 91.62 328 ALA A C 1
ATOM 2569 O O . ALA A 1 328 ? -28.707 -10.964 -6.883 1.00 91.62 328 ALA A O 1
ATOM 2570 N N . ILE A 1 329 ? -28.003 -10.954 -4.751 1.00 91.06 329 ILE A N 1
ATOM 2571 C CA . ILE A 1 329 ? -27.753 -9.505 -4.672 1.00 91.06 329 ILE A CA 1
ATOM 2572 C C . ILE A 1 329 ? -26.310 -9.172 -5.075 1.00 91.06 329 ILE A C 1
ATOM 2574 O O . ILE A 1 329 ? -26.069 -8.322 -5.927 1.00 91.06 329 ILE A O 1
ATOM 2578 N N . ALA A 1 330 ? -25.342 -9.843 -4.455 1.00 91.62 330 ALA A N 1
ATOM 2579 C CA . ALA A 1 330 ? -23.917 -9.556 -4.559 1.00 91.62 330 ALA A CA 1
ATOM 2580 C C . ALA A 1 330 ? -23.190 -10.422 -5.598 1.00 91.62 330 ALA A C 1
ATOM 2582 O O . ALA A 1 330 ? -22.035 -10.140 -5.901 1.00 91.62 330 ALA A O 1
ATOM 2583 N N . GLY A 1 331 ? -23.826 -11.445 -6.181 1.00 91.06 331 GLY A N 1
ATOM 2584 C CA . GLY A 1 331 ? -23.163 -12.368 -7.110 1.00 91.06 331 GLY A CA 1
ATOM 2585 C C . GLY A 1 331 ? -22.565 -11.679 -8.339 1.00 91.06 331 GLY A C 1
ATOM 2586 O O . GLY A 1 331 ? -21.434 -11.970 -8.721 1.00 91.06 331 GLY A O 1
ATOM 2587 N N . GLN A 1 332 ? -23.276 -10.707 -8.920 1.00 92.06 332 GLN A N 1
ATOM 2588 C CA . GLN A 1 332 ? -22.755 -9.934 -10.053 1.00 92.06 332 GLN A CA 1
ATOM 2589 C C . GLN A 1 332 ? -21.581 -9.032 -9.644 1.00 92.06 332 GLN A C 1
ATOM 2591 O O . GLN A 1 332 ? -20.620 -8.893 -10.398 1.00 92.06 332 GLN A O 1
ATOM 2596 N N . VAL A 1 333 ? -21.637 -8.454 -8.440 1.00 93.75 333 VAL A N 1
ATOM 2597 C CA . VAL A 1 333 ? -20.554 -7.628 -7.886 1.00 93.75 333 VAL A CA 1
ATOM 2598 C C . VAL A 1 333 ? -19.315 -8.484 -7.626 1.00 93.75 333 VAL A C 1
ATOM 2600 O O . VAL A 1 333 ? -18.218 -8.105 -8.023 1.00 93.75 333 VAL A O 1
ATOM 2603 N N . LEU A 1 334 ? -19.485 -9.665 -7.026 1.00 93.69 334 LEU A N 1
ATOM 2604 C CA . LEU A 1 334 ? -18.393 -10.603 -6.772 1.00 93.69 334 LEU A CA 1
ATOM 2605 C C . LEU A 1 334 ? -17.713 -11.029 -8.077 1.00 93.69 334 LEU A C 1
ATOM 2607 O O . LEU A 1 334 ? -16.487 -11.010 -8.158 1.00 93.69 334 LEU A O 1
ATOM 2611 N N . LYS A 1 335 ? -18.501 -11.335 -9.115 1.00 91.69 335 LYS A N 1
ATOM 2612 C CA . LYS A 1 335 ? -17.981 -11.695 -10.439 1.00 91.69 335 LYS A CA 1
ATOM 2613 C C . LYS A 1 335 ? -17.150 -10.569 -11.062 1.00 91.69 335 LYS A C 1
ATOM 2615 O O . LYS A 1 335 ? -16.091 -10.833 -11.626 1.00 91.69 335 LYS A O 1
ATOM 2620 N N . GLU A 1 336 ? -17.603 -9.323 -10.941 1.00 93.00 336 GLU A N 1
ATOM 2621 C CA . GLU A 1 336 ? -16.866 -8.148 -11.425 1.00 93.00 336 GLU A CA 1
ATOM 2622 C C . GLU A 1 336 ? -15.535 -7.965 -10.675 1.00 93.00 336 GLU A C 1
ATOM 2624 O O . GLU A 1 336 ? -14.496 -7.740 -11.297 1.00 93.00 336 GLU A O 1
ATOM 2629 N N . ILE A 1 337 ? -15.537 -8.119 -9.345 1.00 93.88 337 ILE A N 1
ATOM 2630 C CA . ILE A 1 337 ? -14.316 -8.029 -8.530 1.00 93.88 337 ILE A CA 1
ATOM 2631 C C . ILE A 1 337 ? -13.329 -9.134 -8.922 1.00 93.88 337 ILE A C 1
ATOM 2633 O O . ILE A 1 337 ? -12.164 -8.844 -9.192 1.00 93.88 337 ILE A O 1
ATOM 2637 N N . GLN A 1 338 ? -13.791 -10.384 -9.008 1.00 93.62 338 GLN A N 1
ATOM 2638 C CA . GLN A 1 338 ? -12.968 -11.527 -9.413 1.00 93.62 338 GLN A CA 1
ATOM 2639 C C . GLN A 1 338 ? -12.368 -11.327 -10.808 1.00 93.62 338 GLN A C 1
ATOM 2641 O O . GLN A 1 338 ? -11.188 -11.608 -11.008 1.00 93.62 338 GLN A O 1
ATOM 2646 N N . SER A 1 339 ? -13.137 -10.780 -11.755 1.00 91.38 339 SER A N 1
ATOM 2647 C CA . SER A 1 339 ? -12.630 -10.463 -13.092 1.00 91.38 339 SER A CA 1
ATOM 2648 C C . SER A 1 339 ? -11.500 -9.432 -13.040 1.00 91.38 339 SER A C 1
ATOM 2650 O O . SER A 1 339 ? -10.463 -9.630 -13.670 1.00 91.38 339 SER A O 1
ATOM 2652 N N . ARG A 1 340 ? -11.663 -8.349 -12.268 1.00 93.06 340 ARG A N 1
ATOM 2653 C CA . ARG A 1 340 ? -10.636 -7.301 -12.125 1.00 93.06 340 ARG A CA 1
ATOM 2654 C C . ARG A 1 340 ? -9.368 -7.805 -11.453 1.00 93.06 340 ARG A C 1
ATOM 2656 O O . ARG A 1 340 ? -8.276 -7.466 -11.904 1.00 93.06 340 ARG A O 1
ATOM 2663 N N . LEU A 1 341 ? -9.503 -8.626 -10.412 1.00 94.69 341 LEU A N 1
ATOM 2664 C CA . LEU A 1 341 ? -8.356 -9.277 -9.781 1.00 94.69 341 LEU A CA 1
ATOM 2665 C C . LEU A 1 341 ? -7.655 -10.219 -10.761 1.00 94.69 341 LEU A C 1
ATOM 2667 O O . LEU A 1 341 ? -6.434 -10.180 -10.851 1.00 94.69 341 LEU A O 1
ATOM 2671 N N . GLY A 1 342 ? -8.411 -10.979 -11.560 1.00 92.25 342 GLY A N 1
ATOM 2672 C CA . GLY A 1 342 ? -7.869 -11.810 -12.636 1.00 92.25 342 GLY A CA 1
ATOM 2673 C C . GLY A 1 342 ? -6.990 -11.016 -13.604 1.00 92.25 342 GLY A C 1
ATOM 2674 O O . GLY A 1 342 ? -5.853 -11.401 -13.851 1.00 92.25 342 GLY A O 1
ATOM 2675 N N . PHE A 1 343 ? -7.447 -9.848 -14.066 1.00 90.69 343 PHE A N 1
ATOM 2676 C CA . PHE A 1 343 ? -6.636 -9.006 -14.953 1.00 90.69 343 PHE A CA 1
ATOM 2677 C C . PHE A 1 343 ? -5.351 -8.495 -14.295 1.00 90.69 343 PHE A C 1
ATOM 2679 O O . PHE A 1 343 ? -4.334 -8.385 -14.975 1.00 90.69 343 PHE A O 1
ATOM 2686 N N . LEU A 1 344 ? -5.373 -8.194 -12.992 1.00 92.31 344 LEU A N 1
ATOM 2687 C CA . LEU A 1 344 ? -4.171 -7.800 -12.248 1.00 92.31 344 LEU A CA 1
ATOM 2688 C C . LEU A 1 344 ? -3.183 -8.969 -12.084 1.00 92.31 344 LEU A C 1
ATOM 2690 O O . LEU A 1 344 ? -1.971 -8.763 -12.172 1.00 92.31 344 LEU A O 1
ATOM 2694 N N . LEU A 1 345 ? -3.688 -10.191 -11.891 1.00 91.00 345 LEU A N 1
ATOM 2695 C CA . LEU A 1 345 ? -2.876 -11.412 -11.854 1.00 91.00 345 LEU A CA 1
ATOM 2696 C C . LEU A 1 345 ? -2.237 -11.708 -13.217 1.00 91.00 345 LEU A C 1
ATOM 2698 O O . LEU A 1 345 ? -1.053 -12.045 -13.277 1.00 91.00 345 LEU A O 1
ATOM 2702 N N . ASP A 1 346 ? -2.989 -11.527 -14.304 1.00 86.31 346 ASP A N 1
ATOM 2703 C CA . ASP A 1 346 ? -2.520 -11.766 -15.673 1.00 86.31 346 ASP A CA 1
ATOM 2704 C C . ASP A 1 346 ? -1.324 -10.871 -16.037 1.00 86.31 346 ASP A C 1
ATOM 2706 O O . ASP A 1 346 ? -0.361 -11.332 -16.649 1.00 86.31 346 ASP A O 1
ATOM 2710 N N . VAL A 1 347 ? -1.335 -9.609 -15.591 1.00 86.62 347 VAL A N 1
ATOM 2711 C CA . VAL A 1 347 ? -0.220 -8.664 -15.796 1.00 86.62 347 VAL A CA 1
ATOM 2712 C C . VAL A 1 347 ? 0.917 -8.815 -14.769 1.00 86.62 347 VAL A C 1
ATOM 2714 O O . VAL A 1 347 ? 1.842 -8.003 -14.759 1.00 86.62 347 VAL A O 1
ATOM 2717 N N . GLY A 1 348 ? 0.878 -9.830 -13.897 1.00 86.00 348 GLY A N 1
ATOM 2718 C CA . GLY A 1 348 ? 1.962 -10.143 -12.955 1.00 86.00 348 GLY A CA 1
ATOM 2719 C C . GLY A 1 348 ? 2.081 -9.177 -11.772 1.00 86.00 348 GLY A C 1
ATOM 2720 O O . GLY A 1 348 ? 3.190 -8.863 -11.336 1.00 86.00 348 GLY A O 1
ATOM 2721 N N . LEU A 1 349 ? 0.953 -8.657 -11.278 1.00 89.69 349 LEU A N 1
ATOM 2722 C CA . LEU A 1 349 ? 0.893 -7.799 -10.088 1.00 89.69 349 LEU A CA 1
ATOM 2723 C C . LEU A 1 349 ? 0.394 -8.549 -8.842 1.00 89.69 349 LEU A C 1
ATOM 2725 O O . LEU A 1 349 ? -0.083 -7.933 -7.895 1.00 89.69 349 LEU A O 1
ATOM 2729 N N . ASP A 1 350 ? 0.524 -9.875 -8.823 1.00 90.38 350 ASP A N 1
ATOM 2730 C CA . ASP A 1 350 ? 0.029 -10.768 -7.770 1.00 90.38 350 ASP A CA 1
ATOM 2731 C C . ASP A 1 350 ? 0.553 -10.438 -6.364 1.00 90.38 350 ASP A C 1
ATOM 2733 O O . ASP A 1 350 ? -0.172 -10.601 -5.383 1.00 90.38 350 ASP A O 1
ATOM 2737 N N . TYR A 1 351 ? 1.776 -9.914 -6.271 1.00 87.69 351 TYR A N 1
ATOM 2738 C CA . TYR A 1 351 ? 2.454 -9.587 -5.015 1.00 87.69 351 TYR A CA 1
ATOM 2739 C C . TYR A 1 351 ? 1.989 -8.274 -4.360 1.00 87.69 351 TYR A C 1
ATOM 2741 O O . TYR A 1 351 ? 2.397 -7.977 -3.236 1.00 87.69 351 TYR A O 1
ATOM 2749 N N . LEU A 1 352 ? 1.200 -7.449 -5.055 1.00 91.31 352 LEU A N 1
ATOM 2750 C CA . LEU A 1 352 ? 0.692 -6.186 -4.514 1.00 91.31 352 LEU A CA 1
ATOM 2751 C C . LEU A 1 352 ? -0.538 -6.412 -3.644 1.00 91.31 352 LEU A C 1
ATOM 2753 O O . LEU A 1 352 ? -1.287 -7.351 -3.877 1.00 91.31 352 LEU A O 1
ATOM 2757 N N . SER A 1 353 ? -0.783 -5.515 -2.690 1.00 93.69 353 SER A N 1
ATOM 2758 C CA . SER A 1 353 ? -2.068 -5.418 -1.994 1.00 93.69 353 SER A CA 1
ATOM 2759 C C . SER A 1 353 ? -2.945 -4.330 -2.618 1.00 93.69 353 SER A C 1
ATOM 2761 O O . SER A 1 353 ? -2.443 -3.380 -3.228 1.00 93.69 353 SER A O 1
ATOM 2763 N N . LEU A 1 354 ? -4.263 -4.426 -2.425 1.00 93.81 354 LEU A N 1
ATOM 2764 C CA . LEU A 1 354 ? -5.208 -3.377 -2.837 1.00 93.81 354 LEU A CA 1
ATOM 2765 C C . LEU A 1 354 ? -5.075 -2.108 -1.977 1.00 93.81 354 LEU A C 1
ATOM 2767 O O . LEU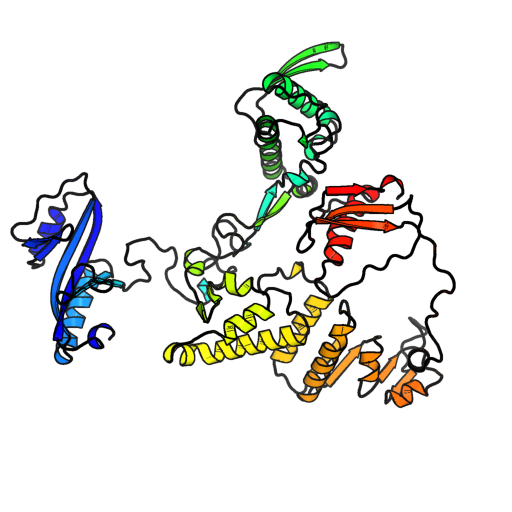 A 1 354 ? -5.460 -1.024 -2.410 1.00 93.81 354 LEU A O 1
ATOM 2771 N N . SER A 1 355 ? -4.524 -2.233 -0.766 1.00 92.06 355 SER A N 1
ATOM 2772 C CA . SER A 1 355 ? -4.278 -1.126 0.164 1.00 92.06 355 SER A CA 1
ATOM 2773 C C . SER A 1 355 ? -3.009 -0.315 -0.142 1.00 92.06 355 SER A C 1
ATOM 2775 O O . SER A 1 355 ? -2.827 0.766 0.431 1.00 92.06 355 SER A O 1
ATOM 2777 N N . ARG A 1 356 ? -2.129 -0.793 -1.042 1.00 89.62 356 ARG A N 1
ATOM 2778 C CA . ARG A 1 356 ? -0.860 -0.120 -1.363 1.00 89.62 356 ARG A CA 1
ATOM 2779 C C . ARG A 1 356 ? -1.112 1.283 -1.923 1.00 89.62 356 ARG A C 1
ATOM 2781 O O . ARG A 1 356 ? -1.920 1.491 -2.825 1.00 89.62 356 ARG A O 1
ATOM 2788 N N . ALA A 1 357 ? -0.386 2.269 -1.398 1.00 89.06 357 ALA A N 1
ATOM 2789 C CA . ALA A 1 357 ? -0.530 3.659 -1.816 1.00 89.06 357 ALA A CA 1
ATOM 2790 C C . ALA A 1 357 ? -0.063 3.863 -3.267 1.00 89.06 357 ALA A C 1
ATOM 2792 O O . ALA A 1 357 ? 1.060 3.493 -3.617 1.00 89.06 357 ALA A O 1
ATOM 2793 N N . ALA A 1 358 ? -0.891 4.523 -4.084 1.00 88.38 358 ALA A N 1
ATOM 2794 C CA . ALA A 1 358 ? -0.633 4.718 -5.513 1.00 88.38 358 ALA A CA 1
ATOM 2795 C C . ALA A 1 358 ? 0.694 5.445 -5.803 1.00 88.38 358 ALA A C 1
ATOM 2797 O O . ALA A 1 358 ? 1.388 5.093 -6.750 1.00 88.38 358 ALA A O 1
ATOM 2798 N N . GLY A 1 359 ? 1.085 6.406 -4.957 1.00 84.69 359 GLY A N 1
ATOM 2799 C CA . GLY A 1 359 ? 2.353 7.135 -5.097 1.00 84.69 359 GLY A CA 1
ATOM 2800 C C . GLY A 1 359 ? 3.613 6.293 -4.861 1.00 84.69 359 GLY A C 1
ATOM 2801 O O . GLY A 1 359 ? 4.701 6.738 -5.199 1.00 84.69 359 GLY A O 1
ATOM 2802 N N . THR A 1 360 ? 3.483 5.083 -4.308 1.00 83.88 360 THR A N 1
ATOM 2803 C CA . THR A 1 360 ? 4.619 4.172 -4.062 1.00 83.88 360 THR A CA 1
ATOM 2804 C C . THR A 1 360 ? 4.833 3.167 -5.193 1.00 83.88 360 THR A C 1
ATOM 2806 O O . THR A 1 360 ? 5.720 2.318 -5.100 1.00 83.88 360 THR A O 1
ATOM 2809 N N . LEU A 1 361 ? 3.996 3.202 -6.232 1.00 86.62 361 LEU A N 1
ATOM 2810 C CA . LEU A 1 361 ? 4.093 2.304 -7.376 1.00 86.62 361 LEU A CA 1
ATOM 2811 C C . LEU A 1 361 ? 5.187 2.785 -8.332 1.00 86.62 361 LEU A C 1
ATOM 2813 O O . LEU A 1 361 ? 5.306 3.973 -8.625 1.00 86.62 361 LEU A O 1
ATOM 2817 N N . SER A 1 362 ? 5.969 1.849 -8.857 1.00 82.81 362 SER A N 1
ATOM 2818 C CA . SER A 1 362 ? 6.883 2.116 -9.967 1.00 82.81 362 SER A CA 1
ATOM 2819 C C . SER A 1 362 ? 6.111 2.461 -11.245 1.00 82.81 362 SER A C 1
ATOM 2821 O O . SER A 1 362 ? 4.957 2.062 -11.412 1.00 82.81 362 SER A O 1
ATOM 2823 N N . GLY A 1 363 ? 6.764 3.155 -12.184 1.00 81.88 363 GLY A N 1
ATOM 2824 C CA . GLY A 1 363 ? 6.160 3.491 -13.480 1.00 81.88 363 GLY A CA 1
ATOM 2825 C C . GLY A 1 363 ? 5.593 2.263 -14.204 1.00 81.88 363 GLY A C 1
ATOM 2826 O O . GLY A 1 363 ? 4.437 2.282 -14.620 1.00 81.88 363 GLY A O 1
ATOM 2827 N N . GLY A 1 364 ? 6.350 1.159 -14.236 1.00 82.00 364 GLY A N 1
ATOM 2828 C CA . GLY A 1 364 ? 5.895 -0.109 -14.816 1.00 82.00 364 GLY A CA 1
ATOM 2829 C C . GLY A 1 364 ? 4.717 -0.746 -14.064 1.00 82.00 364 GLY A C 1
ATOM 2830 O O . GLY A 1 364 ? 3.796 -1.257 -14.693 1.00 82.00 364 GLY A O 1
ATOM 2831 N N . GLU A 1 365 ? 4.681 -0.691 -12.725 1.00 87.19 365 GLU A N 1
ATOM 2832 C CA . GLU A 1 365 ? 3.513 -1.160 -11.953 1.00 87.19 365 GLU A CA 1
ATOM 2833 C C . GLU A 1 365 ? 2.263 -0.326 -12.275 1.00 87.19 365 GLU A C 1
ATOM 2835 O O . GLU A 1 365 ? 1.212 -0.889 -12.580 1.00 87.19 365 GLU A O 1
ATOM 2840 N N . ALA A 1 366 ? 2.372 1.006 -12.267 1.00 87.81 366 ALA A N 1
ATOM 2841 C CA . ALA A 1 366 ? 1.258 1.905 -12.569 1.00 87.81 366 ALA A CA 1
ATOM 2842 C C . ALA A 1 366 ? 0.729 1.711 -14.000 1.00 87.81 366 ALA A C 1
ATOM 2844 O O . ALA A 1 366 ? -0.484 1.665 -14.227 1.00 87.81 366 ALA A O 1
ATOM 2845 N N . GLN A 1 367 ? 1.632 1.537 -14.965 1.00 85.25 367 GLN A N 1
ATOM 2846 C CA . GLN A 1 367 ? 1.281 1.255 -16.351 1.00 85.25 367 GLN A CA 1
ATOM 2847 C C . GLN A 1 367 ? 0.559 -0.090 -16.501 1.00 85.25 367 GLN A C 1
ATOM 2849 O O . GLN A 1 367 ? -0.458 -0.163 -17.191 1.00 85.25 367 GLN A O 1
ATOM 2854 N N . ARG A 1 368 ? 1.018 -1.142 -15.813 1.00 87.69 368 ARG A N 1
ATOM 2855 C CA . ARG A 1 368 ? 0.361 -2.459 -15.832 1.00 87.69 368 ARG A CA 1
ATOM 2856 C C . ARG A 1 368 ? -1.014 -2.447 -15.168 1.00 87.69 368 ARG A C 1
ATOM 2858 O O . ARG A 1 368 ? -1.935 -3.060 -15.699 1.00 87.69 368 ARG A O 1
ATOM 2865 N N . ILE A 1 369 ? -1.206 -1.690 -14.083 1.00 91.25 369 ILE A N 1
ATOM 2866 C CA . ILE A 1 369 ? -2.544 -1.472 -13.494 1.00 91.25 369 ILE A CA 1
ATOM 2867 C C . ILE A 1 369 ? -3.470 -0.799 -14.510 1.00 91.25 369 ILE A C 1
ATOM 2869 O O . ILE A 1 369 ? -4.630 -1.194 -14.667 1.00 91.25 369 ILE A O 1
ATOM 2873 N N . ARG A 1 370 ? -2.959 0.201 -15.240 1.00 89.00 370 ARG A N 1
ATOM 2874 C CA . ARG A 1 370 ? -3.718 0.860 -16.305 1.00 89.00 370 ARG A CA 1
ATOM 2875 C C . ARG A 1 370 ? -4.083 -0.129 -17.411 1.00 89.00 370 ARG A C 1
ATOM 2877 O O . ARG A 1 370 ? -5.240 -0.139 -17.823 1.00 89.00 370 ARG A O 1
ATOM 2884 N N . LEU A 1 371 ? -3.153 -0.983 -17.841 1.00 87.44 371 LEU A N 1
ATOM 2885 C CA . LEU A 1 371 ? -3.405 -2.032 -18.832 1.00 87.44 371 LEU A CA 1
ATOM 2886 C C . LEU A 1 371 ? -4.484 -3.021 -18.362 1.00 87.44 371 LEU A C 1
ATOM 2888 O O . LEU A 1 371 ? -5.455 -3.239 -19.081 1.00 87.44 371 LEU A O 1
ATOM 2892 N N . ALA A 1 372 ? -4.378 -3.543 -17.137 1.00 88.94 372 ALA A N 1
ATOM 2893 C CA . ALA A 1 372 ? -5.385 -4.424 -16.538 1.00 88.94 372 ALA A CA 1
ATOM 2894 C C . ALA A 1 372 ? -6.779 -3.773 -16.507 1.00 88.94 372 ALA A C 1
ATOM 2896 O O . ALA A 1 372 ? -7.779 -4.401 -16.852 1.00 88.94 372 ALA A O 1
ATOM 2897 N N . THR A 1 373 ? -6.839 -2.480 -16.173 1.00 88.62 373 THR A N 1
ATOM 2898 C CA . THR A 1 373 ? -8.088 -1.701 -16.181 1.00 88.62 373 THR A CA 1
ATOM 2899 C C . THR A 1 373 ? -8.674 -1.579 -17.590 1.00 88.62 373 THR A C 1
ATOM 2901 O O . THR A 1 373 ? -9.887 -1.673 -17.761 1.00 88.62 373 THR A O 1
ATOM 2904 N N . GLN A 1 374 ? -7.831 -1.390 -18.611 1.00 85.25 374 GLN A N 1
ATOM 2905 C CA . GLN A 1 374 ? -8.284 -1.320 -20.002 1.00 85.25 374 GLN A CA 1
ATOM 2906 C C . GLN A 1 374 ? -8.795 -2.667 -20.511 1.00 85.25 374 GLN A C 1
ATOM 2908 O O . GLN A 1 374 ? -9.844 -2.704 -21.145 1.00 85.25 374 GLN A O 1
ATOM 2913 N N . ILE A 1 375 ? -8.131 -3.773 -20.176 1.00 84.00 375 ILE A N 1
ATOM 2914 C CA . ILE A 1 375 ? -8.607 -5.120 -20.523 1.00 84.00 375 ILE A CA 1
ATOM 2915 C C . ILE A 1 375 ? -9.981 -5.373 -19.893 1.00 84.00 375 ILE A C 1
ATOM 2917 O O . ILE A 1 375 ? -10.897 -5.841 -20.565 1.00 84.00 375 ILE A O 1
ATOM 2921 N N . GLY A 1 376 ? -10.152 -4.987 -18.625 1.00 82.00 376 GLY A N 1
ATOM 2922 C CA . GLY A 1 376 ? -11.424 -5.139 -17.922 1.00 82.00 376 GLY A CA 1
ATOM 2923 C C . GLY A 1 376 ? -12.551 -4.230 -18.401 1.00 82.00 376 GLY A C 1
ATOM 2924 O O . GLY A 1 376 ? -13.705 -4.492 -18.079 1.00 82.00 376 GLY A O 1
ATOM 2925 N N . SER A 1 377 ? -12.258 -3.199 -19.198 1.00 83.25 377 SER A N 1
ATOM 2926 C CA . SER A 1 377 ? -13.299 -2.340 -19.773 1.00 83.25 377 SER A CA 1
ATOM 2927 C C . SER A 1 377 ? -14.155 -3.052 -20.828 1.00 83.25 377 SER A C 1
ATOM 2929 O O . SER A 1 377 ? -15.256 -2.591 -21.123 1.00 83.25 377 SER A O 1
ATOM 2931 N N . GLY A 1 378 ? -13.664 -4.166 -21.393 1.00 81.75 378 GLY A N 1
ATOM 2932 C CA . GLY A 1 378 ? -14.376 -4.936 -22.415 1.00 81.75 378 GLY A CA 1
ATOM 2933 C C . GLY A 1 378 ? -14.652 -4.154 -23.703 1.00 81.75 378 GLY A C 1
ATOM 2934 O O . GLY A 1 378 ? -15.562 -4.508 -24.450 1.00 81.75 378 GLY A O 1
ATOM 2935 N N . LEU A 1 379 ? -13.912 -3.069 -23.948 1.00 86.88 379 LEU A N 1
ATOM 2936 C CA . LEU A 1 379 ? -14.057 -2.263 -25.153 1.00 86.88 379 LEU A CA 1
ATOM 2937 C C . LEU A 1 379 ? -13.557 -3.036 -26.383 1.00 86.88 379 LEU A C 1
ATOM 2939 O O . LEU A 1 379 ? -12.578 -3.780 -26.315 1.00 86.88 379 LEU A O 1
ATOM 2943 N N . VAL A 1 380 ? -14.246 -2.835 -27.507 1.00 91.69 380 VAL A N 1
ATOM 2944 C CA . VAL A 1 380 ? -13.958 -3.448 -28.812 1.00 91.69 380 VAL A CA 1
ATOM 2945 C C . VAL A 1 380 ? -1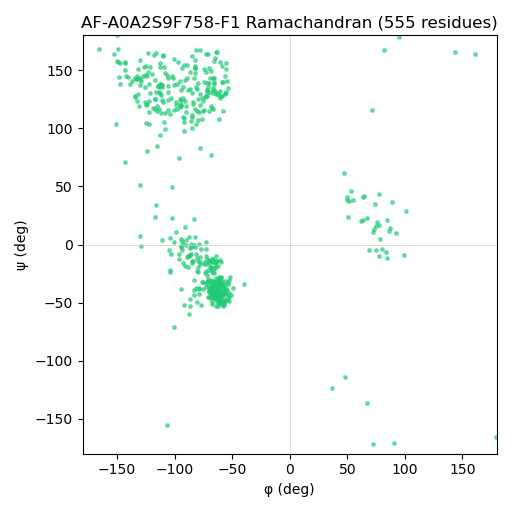3.852 -2.339 -29.858 1.00 91.69 380 VAL A C 1
ATOM 2947 O O . VAL A 1 380 ? -14.574 -1.343 -29.777 1.00 91.69 380 VAL A O 1
ATOM 2950 N N . GLY A 1 381 ? -12.968 -2.499 -30.845 1.00 91.69 381 GLY A N 1
ATOM 2951 C CA . GLY A 1 381 ? -12.730 -1.496 -31.885 1.00 91.69 381 GLY A CA 1
ATOM 2952 C C . GLY A 1 381 ? -11.906 -0.295 -31.414 1.00 91.69 381 GLY A C 1
ATOM 2953 O O . GLY A 1 381 ? -11.942 0.760 -32.047 1.00 91.69 381 GLY A O 1
ATOM 2954 N N . VAL A 1 382 ? -11.175 -0.431 -30.306 1.00 95.62 382 VAL A N 1
ATOM 2955 C CA . VAL A 1 382 ? -10.286 0.608 -29.777 1.00 95.62 382 VAL A CA 1
ATOM 2956 C C . VAL A 1 382 ? -8.876 0.430 -30.342 1.00 95.62 382 VAL A C 1
ATOM 2958 O O . VAL A 1 382 ? -8.378 -0.688 -30.479 1.00 95.62 382 VAL A O 1
ATOM 2961 N N . LEU A 1 383 ? -8.220 1.552 -30.650 1.00 96.38 383 LEU A N 1
ATOM 2962 C CA . LEU A 1 383 ? -6.788 1.600 -30.931 1.00 96.38 383 LEU A CA 1
ATOM 2963 C C . LEU A 1 383 ? -6.031 1.896 -29.634 1.00 96.38 383 LEU A C 1
ATOM 2965 O O . LEU A 1 383 ? -6.072 3.020 -29.129 1.00 96.38 383 LEU A O 1
ATOM 2969 N N . TYR A 1 384 ? -5.332 0.899 -29.106 1.00 94.50 384 TYR A N 1
ATOM 2970 C CA . TYR A 1 384 ? -4.460 1.064 -27.950 1.00 94.50 384 TYR A CA 1
ATOM 2971 C C . TYR A 1 384 ? -3.045 1.403 -28.407 1.00 94.50 384 TYR A C 1
ATOM 2973 O O . TYR A 1 384 ? -2.436 0.642 -29.153 1.00 94.50 384 TYR A O 1
ATOM 2981 N N . VAL A 1 385 ? -2.513 2.529 -27.933 1.00 95.44 385 VAL A N 1
ATOM 2982 C CA . VAL A 1 385 ? -1.113 2.915 -28.144 1.00 95.44 385 VAL A CA 1
ATOM 2983 C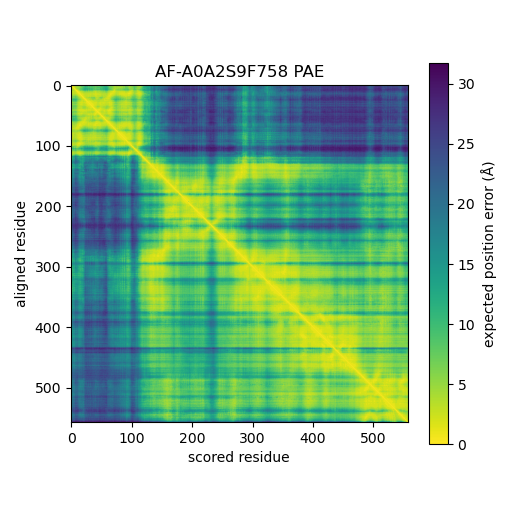 C . VAL A 1 385 ? -0.382 2.771 -26.815 1.00 95.44 385 VAL A C 1
ATOM 2985 O O . VAL A 1 385 ? -0.712 3.466 -25.851 1.00 95.44 385 VAL A O 1
ATOM 2988 N N . LEU A 1 386 ? 0.551 1.823 -26.747 1.00 92.19 386 LEU A N 1
ATOM 2989 C CA . LEU A 1 386 ? 1.309 1.484 -25.546 1.00 92.19 386 LEU A CA 1
ATOM 2990 C C . LEU A 1 386 ? 2.771 1.889 -25.716 1.00 92.19 386 LEU A C 1
ATOM 2992 O O . LEU A 1 386 ? 3.364 1.655 -26.766 1.00 92.19 386 LEU A O 1
ATOM 2996 N N . ASP A 1 387 ? 3.330 2.471 -24.663 1.00 92.00 387 ASP A N 1
ATOM 2997 C CA . ASP A 1 387 ? 4.704 2.969 -24.615 1.00 92.00 387 ASP A CA 1
ATOM 2998 C C . ASP A 1 387 ? 5.553 2.058 -23.718 1.00 92.00 387 ASP A C 1
ATOM 3000 O O . ASP A 1 387 ? 5.427 2.128 -22.499 1.00 92.00 387 ASP A O 1
ATOM 3004 N N . GLU A 1 388 ? 6.315 1.138 -24.308 1.00 90.69 388 GLU A N 1
ATOM 3005 C CA . GLU A 1 388 ? 7.238 0.204 -23.637 1.00 90.69 388 GLU A CA 1
ATOM 3006 C C . GLU A 1 388 ? 6.648 -0.528 -22.406 1.00 90.69 388 GLU A C 1
ATOM 3008 O O . GLU A 1 388 ? 7.125 -0.385 -21.275 1.00 90.69 388 GLU A O 1
ATOM 3013 N N . PRO A 1 389 ? 5.580 -1.334 -22.573 1.00 88.31 389 PRO A N 1
ATOM 3014 C CA . PRO A 1 389 ? 4.942 -2.035 -21.459 1.00 88.31 389 PRO A CA 1
ATOM 3015 C C . PRO A 1 389 ? 5.845 -3.072 -20.758 1.00 88.31 389 PRO A C 1
ATOM 3017 O O . PRO A 1 389 ? 5.516 -3.493 -19.643 1.00 88.31 389 PRO A O 1
ATOM 3020 N N . SER A 1 390 ? 6.967 -3.482 -21.366 1.00 86.88 390 SER A N 1
ATOM 3021 C CA . SER A 1 390 ? 7.966 -4.362 -20.745 1.00 86.88 390 SER A CA 1
ATOM 3022 C C . SER A 1 390 ? 8.816 -3.667 -19.664 1.00 86.88 390 SER A C 1
ATOM 3024 O O . SER A 1 390 ? 9.514 -4.340 -18.896 1.00 86.88 390 SER A O 1
ATOM 3026 N N . ILE A 1 391 ? 8.728 -2.335 -19.516 1.00 84.88 391 ILE A N 1
ATOM 3027 C CA . ILE A 1 391 ? 9.518 -1.578 -18.534 1.00 84.88 391 ILE A CA 1
ATOM 3028 C C . ILE A 1 391 ? 9.327 -2.112 -17.107 1.00 84.88 391 ILE A C 1
ATOM 3030 O O . ILE A 1 391 ? 8.222 -2.276 -16.570 1.00 84.88 391 ILE A O 1
ATOM 3034 N N . GLY A 1 392 ? 10.461 -2.318 -16.430 1.00 77.44 392 GLY A N 1
ATOM 3035 C CA . GLY A 1 392 ? 10.494 -2.731 -15.027 1.00 77.44 392 GLY A CA 1
ATOM 3036 C C . GLY A 1 392 ? 9.883 -4.113 -14.795 1.00 77.44 392 GLY A C 1
ATOM 3037 O O . GLY A 1 392 ? 9.453 -4.412 -13.677 1.00 77.44 392 GLY A O 1
ATOM 3038 N N . LEU A 1 393 ? 9.802 -4.929 -15.845 1.00 83.06 393 LEU A N 1
ATOM 3039 C CA . LEU A 1 393 ? 9.328 -6.298 -15.807 1.00 83.06 393 LEU A CA 1
ATOM 3040 C C . LEU A 1 393 ? 10.518 -7.253 -15.947 1.00 83.06 393 LEU A C 1
ATOM 3042 O O . LEU A 1 393 ? 11.507 -6.972 -16.618 1.00 83.06 393 LEU A O 1
ATOM 3046 N N . HIS A 1 394 ? 10.464 -8.376 -15.241 1.00 85.69 394 HIS A N 1
ATOM 3047 C CA . HIS A 1 394 ? 11.511 -9.386 -15.327 1.00 85.69 394 HIS A CA 1
ATOM 3048 C C . HIS A 1 394 ? 11.265 -10.279 -16.549 1.00 85.69 394 HIS A C 1
ATOM 3050 O O . HIS A 1 394 ? 10.118 -10.648 -16.778 1.00 85.69 394 HIS A O 1
ATOM 3056 N N . GLN A 1 395 ? 12.308 -10.725 -17.265 1.00 83.88 395 GLN A N 1
ATOM 3057 C CA . GLN A 1 395 ? 12.154 -11.515 -18.506 1.00 83.88 395 GLN A CA 1
ATOM 3058 C C . GLN A 1 395 ? 11.186 -12.701 -18.371 1.00 83.88 395 GLN A C 1
ATOM 3060 O O . GLN A 1 395 ? 10.402 -12.990 -19.265 1.00 83.88 395 GLN A O 1
ATOM 3065 N N . ARG A 1 396 ? 11.198 -13.366 -17.209 1.00 83.50 396 ARG A N 1
ATOM 3066 C CA . ARG A 1 396 ? 10.271 -14.463 -16.877 1.00 83.50 396 ARG A CA 1
ATOM 3067 C C . ARG A 1 396 ? 8.797 -14.092 -17.077 1.00 83.50 396 ARG A C 1
ATOM 3069 O O . ARG A 1 396 ? 8.018 -14.917 -17.539 1.00 83.50 396 ARG A O 1
ATOM 3076 N N . ASP A 1 397 ? 8.417 -12.885 -16.681 1.00 83.00 397 ASP A N 1
ATOM 3077 C CA . ASP A 1 397 ? 7.024 -12.451 -16.669 1.00 83.00 397 ASP A CA 1
ATOM 3078 C C . ASP A 1 397 ? 6.628 -11.838 -18.028 1.00 83.00 397 ASP A C 1
ATOM 3080 O O . ASP A 1 397 ? 5.446 -11.621 -18.288 1.00 83.00 397 ASP A O 1
ATOM 3084 N N . ASN A 1 398 ? 7.601 -11.593 -18.916 1.00 86.44 398 ASN A N 1
ATOM 3085 C CA . ASN A 1 398 ? 7.396 -10.911 -20.196 1.00 86.44 398 ASN A CA 1
ATOM 3086 C C . ASN A 1 398 ? 6.458 -11.699 -21.108 1.00 86.44 398 ASN A C 1
ATOM 3088 O O . ASN A 1 398 ? 5.565 -11.149 -21.747 1.00 86.44 398 ASN A O 1
ATOM 3092 N N . ARG A 1 399 ? 6.558 -13.030 -21.057 1.00 87.06 399 ARG A N 1
ATOM 3093 C CA . ARG A 1 399 ? 5.652 -13.888 -21.813 1.00 87.06 399 ARG A CA 1
ATOM 3094 C C . ARG A 1 399 ? 4.182 -13.682 -21.438 1.00 87.06 399 ARG A C 1
ATOM 3096 O O . ARG A 1 399 ? 3.334 -13.627 -22.321 1.00 87.06 399 ARG A O 1
ATOM 3103 N N . ARG A 1 400 ? 3.887 -13.517 -20.144 1.00 86.00 400 ARG A N 1
ATOM 3104 C CA . ARG A 1 400 ? 2.516 -13.276 -19.662 1.00 86.00 400 ARG A CA 1
ATOM 3105 C C . ARG A 1 400 ? 1.969 -11.940 -20.155 1.00 86.00 400 ARG A C 1
ATOM 3107 O O . ARG A 1 400 ? 0.793 -11.848 -20.504 1.00 86.00 400 ARG A O 1
ATOM 3114 N N . LEU A 1 401 ? 2.824 -10.918 -20.208 1.00 88.50 401 LEU A N 1
ATOM 3115 C CA . LEU A 1 401 ? 2.468 -9.622 -20.777 1.00 88.50 401 LEU A CA 1
ATOM 3116 C C . LEU A 1 401 ? 2.103 -9.767 -22.259 1.00 88.50 401 LEU A C 1
ATOM 3118 O O . LEU A 1 401 ? 1.032 -9.315 -22.656 1.00 88.50 401 LEU A O 1
ATOM 3122 N N . ILE A 1 402 ? 2.939 -10.448 -23.048 1.00 92.00 402 ILE A N 1
ATOM 3123 C CA . ILE A 1 402 ? 2.683 -10.700 -24.475 1.00 92.00 402 ILE A CA 1
ATOM 3124 C C . ILE A 1 402 ? 1.348 -11.428 -24.668 1.00 92.00 402 ILE A C 1
ATOM 3126 O O . ILE A 1 402 ? 0.504 -10.956 -25.428 1.00 92.00 402 ILE A O 1
ATOM 3130 N N . ASP A 1 403 ? 1.104 -12.519 -23.938 1.00 91.06 403 ASP A N 1
ATOM 3131 C CA . ASP A 1 403 ? -0.150 -13.281 -24.035 1.00 91.06 403 ASP A CA 1
ATOM 3132 C C . ASP A 1 403 ? -1.374 -12.400 -23.694 1.00 91.06 403 ASP A C 1
ATOM 3134 O O . ASP A 1 403 ? -2.444 -12.506 -24.301 1.00 91.06 403 ASP A O 1
ATOM 3138 N N . THR A 1 404 ? -1.205 -11.464 -22.758 1.00 88.88 404 THR A N 1
ATOM 3139 C CA . THR A 1 404 ? -2.240 -10.501 -22.375 1.00 88.88 404 THR A CA 1
ATOM 3140 C C . THR A 1 404 ? -2.509 -9.462 -23.473 1.00 88.88 404 THR A C 1
ATOM 3142 O O . THR A 1 404 ? -3.671 -9.133 -23.728 1.00 88.88 404 THR A O 1
ATOM 3145 N N . LEU A 1 405 ? -1.467 -8.961 -24.146 1.00 91.88 405 LEU A N 1
ATOM 3146 C CA . LEU A 1 405 ? -1.593 -8.048 -25.291 1.00 91.88 405 LEU A CA 1
ATOM 3147 C C . LEU A 1 405 ? -2.267 -8.740 -26.483 1.00 91.88 405 LEU A C 1
ATOM 3149 O O . LEU A 1 405 ? -3.159 -8.164 -27.107 1.00 91.88 405 LEU A O 1
ATOM 3153 N N . VAL A 1 406 ? -1.908 -9.999 -26.741 1.00 92.81 406 VAL A N 1
ATOM 3154 C CA . VAL A 1 406 ? -2.546 -10.849 -27.755 1.00 92.81 406 VAL A CA 1
ATOM 3155 C C . VAL A 1 406 ? -4.035 -11.019 -27.459 1.00 92.81 406 VAL A C 1
ATOM 3157 O O . VAL A 1 406 ? -4.867 -10.802 -28.334 1.00 92.81 406 VAL A O 1
ATOM 3160 N N . ARG A 1 407 ? -4.411 -11.291 -26.205 1.00 89.19 407 ARG A N 1
ATOM 3161 C CA . ARG A 1 407 ? -5.827 -11.359 -25.814 1.00 89.19 407 ARG A CA 1
ATOM 3162 C C . ARG A 1 407 ? -6.556 -10.026 -26.017 1.00 89.19 407 ARG A C 1
ATOM 3164 O O . ARG A 1 407 ? -7.707 -10.028 -26.447 1.00 89.19 407 ARG A O 1
ATOM 3171 N N . LEU A 1 408 ? -5.911 -8.892 -25.718 1.00 90.50 408 LEU A N 1
ATOM 3172 C CA . LEU A 1 408 ? -6.485 -7.561 -25.958 1.00 90.50 408 LEU A CA 1
ATOM 3173 C C . LEU A 1 408 ? -6.767 -7.336 -27.451 1.00 90.50 408 LEU A C 1
ATOM 3175 O O . LEU A 1 408 ? -7.824 -6.806 -27.792 1.00 90.50 408 LEU A O 1
ATOM 3179 N N . ARG A 1 409 ? -5.848 -7.768 -28.325 1.00 94.31 409 ARG A N 1
ATOM 3180 C CA . ARG A 1 409 ? -6.012 -7.748 -29.785 1.00 94.31 409 ARG A CA 1
ATOM 3181 C C . ARG A 1 409 ? -7.182 -8.632 -30.212 1.00 94.31 409 ARG A C 1
ATOM 3183 O O . ARG A 1 409 ? -8.078 -8.175 -30.917 1.00 94.31 409 ARG A O 1
ATOM 3190 N N . ASP A 1 410 ? -7.205 -9.872 -29.733 1.00 93.12 410 ASP A N 1
ATOM 3191 C CA . ASP A 1 410 ? -8.176 -10.897 -30.134 1.00 93.12 410 ASP A CA 1
ATOM 3192 C C . ASP A 1 410 ? -9.611 -10.592 -29.670 1.00 93.12 410 ASP A C 1
ATOM 3194 O O . ASP A 1 410 ? -10.571 -11.080 -30.264 1.00 93.12 410 ASP A O 1
ATOM 3198 N N . LEU A 1 411 ? -9.782 -9.718 -28.670 1.00 90.19 411 LEU A N 1
ATOM 3199 C CA . LEU A 1 411 ? -11.079 -9.120 -28.318 1.00 90.19 411 LEU A CA 1
ATOM 3200 C C . LEU A 1 411 ? -11.665 -8.231 -29.437 1.00 90.19 411 LEU A C 1
ATOM 3202 O O . LEU A 1 411 ? -12.822 -7.829 -29.347 1.00 90.19 411 LEU A O 1
ATOM 3206 N N . GLY A 1 412 ? -10.896 -7.935 -30.489 1.00 92.88 412 GLY A N 1
ATOM 3207 C CA . GLY A 1 412 ? -11.293 -7.094 -31.619 1.00 92.88 412 GLY A CA 1
ATOM 3208 C C . GLY A 1 412 ? -10.745 -5.669 -31.535 1.00 92.88 412 GLY A C 1
ATOM 3209 O O . GLY A 1 412 ? -11.382 -4.734 -32.018 1.00 92.88 412 GLY A O 1
ATOM 3210 N N . ASN A 1 413 ? -9.588 -5.493 -30.896 1.00 95.50 413 ASN A N 1
ATOM 3211 C CA . ASN A 1 413 ? -8.891 -4.212 -30.800 1.00 95.50 413 ASN A CA 1
ATOM 3212 C C . ASN A 1 413 ? -7.602 -4.225 -31.624 1.00 95.50 413 ASN A C 1
ATOM 3214 O O . ASN A 1 413 ? -7.064 -5.281 -31.953 1.00 95.50 413 ASN A O 1
ATOM 3218 N N . THR A 1 414 ? -7.071 -3.037 -31.899 1.00 97.06 414 THR A N 1
ATOM 3219 C CA . THR A 1 414 ? -5.770 -2.873 -32.557 1.00 97.06 414 THR A CA 1
ATOM 3220 C C . THR A 1 414 ? -4.777 -2.305 -31.559 1.00 97.06 414 THR A C 1
ATOM 3222 O O . THR A 1 414 ? -5.098 -1.368 -30.826 1.00 97.06 414 THR A O 1
ATOM 3225 N N . LEU A 1 415 ? -3.568 -2.858 -31.528 1.00 96.50 415 LEU A N 1
ATOM 3226 C CA . LEU A 1 415 ? -2.495 -2.391 -30.660 1.00 96.50 415 LEU A CA 1
ATOM 3227 C C . LEU A 1 415 ? -1.364 -1.811 -31.507 1.00 96.50 415 LEU A C 1
ATOM 3229 O O . LEU A 1 415 ? -0.949 -2.411 -32.494 1.00 96.50 415 LEU A O 1
ATOM 3233 N N . ILE A 1 416 ? -0.848 -0.662 -31.084 1.00 97.56 416 ILE A N 1
ATOM 3234 C CA . ILE A 1 416 ? 0.446 -0.126 -31.499 1.00 97.56 416 ILE A CA 1
ATOM 3235 C C . ILE A 1 416 ? 1.304 -0.098 -30.244 1.00 97.56 416 ILE A C 1
ATOM 3237 O O . ILE A 1 416 ? 0.984 0.605 -29.287 1.00 97.56 416 ILE A O 1
ATOM 3241 N N . VAL A 1 417 ? 2.366 -0.891 -30.240 1.00 96.00 417 VAL A N 1
ATOM 3242 C CA . VAL A 1 417 ? 3.264 -1.026 -29.098 1.00 96.00 417 VAL A CA 1
ATOM 3243 C C . VAL A 1 417 ? 4.627 -0.489 -29.510 1.00 96.00 417 VAL A C 1
ATOM 3245 O O . VAL A 1 417 ? 5.221 -0.992 -30.460 1.00 96.00 417 VAL A O 1
ATOM 3248 N N . VAL A 1 418 ? 5.097 0.545 -28.818 1.00 95.94 418 VAL A N 1
ATOM 3249 C CA . VAL A 1 418 ? 6.484 1.010 -28.918 1.00 95.94 418 VAL A CA 1
ATOM 3250 C C . VAL A 1 418 ? 7.313 0.113 -28.012 1.00 95.94 418 VAL A C 1
ATOM 3252 O O . VAL A 1 418 ? 7.050 0.074 -26.816 1.00 95.94 418 VAL A O 1
ATOM 3255 N N . GLU A 1 419 ? 8.252 -0.641 -28.575 1.00 94.88 419 GLU A N 1
ATOM 3256 C CA . GLU A 1 419 ? 9.047 -1.624 -27.837 1.00 94.88 419 GLU A CA 1
ATOM 3257 C C . GLU A 1 419 ? 10.440 -1.793 -28.433 1.00 94.88 419 GLU A C 1
ATOM 3259 O O . GLU A 1 419 ? 10.677 -1.530 -29.614 1.00 94.88 419 GLU A O 1
ATOM 3264 N N . HIS A 1 420 ? 11.339 -2.287 -27.589 1.00 94.44 420 HIS A N 1
ATOM 3265 C CA . HIS A 1 420 ? 12.699 -2.676 -27.949 1.00 94.44 420 HIS A CA 1
ATOM 3266 C C . HIS A 1 420 ? 13.042 -4.097 -27.461 1.00 94.44 420 HIS A C 1
ATOM 3268 O O . HIS A 1 420 ? 14.142 -4.587 -27.720 1.00 94.44 420 HIS A O 1
ATOM 3274 N N . ASP A 1 421 ? 12.117 -4.774 -26.771 1.00 94.06 421 ASP A N 1
ATOM 3275 C CA . ASP A 1 421 ? 12.277 -6.158 -26.332 1.00 94.06 421 ASP A CA 1
ATOM 3276 C C . ASP A 1 421 ? 12.197 -7.167 -27.494 1.00 94.06 421 ASP A C 1
ATOM 3278 O O . ASP A 1 421 ? 11.284 -7.145 -28.326 1.00 94.06 421 ASP A O 1
ATOM 3282 N N . LEU A 1 422 ? 13.151 -8.103 -27.509 1.00 92.81 422 LEU A N 1
ATOM 3283 C CA . LEU A 1 422 ? 13.298 -9.121 -28.554 1.00 92.81 422 LEU A CA 1
ATOM 3284 C C . LEU A 1 422 ? 12.059 -10.019 -28.653 1.00 92.81 422 LEU A C 1
ATOM 3286 O O . LEU A 1 422 ? 11.573 -10.278 -29.756 1.00 92.81 422 LEU A O 1
ATOM 3290 N N . ASP A 1 423 ? 11.546 -10.482 -27.507 1.00 92.19 423 ASP A N 1
ATOM 3291 C CA . ASP A 1 423 ? 10.416 -11.410 -27.466 1.00 92.19 423 ASP A CA 1
ATOM 3292 C C . ASP A 1 423 ? 9.151 -10.720 -27.981 1.00 92.19 423 ASP A C 1
ATOM 3294 O O . ASP A 1 423 ? 8.414 -11.294 -28.781 1.00 92.19 423 ASP A O 1
ATOM 3298 N N . THR A 1 424 ? 8.912 -9.475 -27.581 1.00 94.31 424 THR A N 1
ATOM 3299 C CA . THR A 1 424 ? 7.729 -8.718 -27.995 1.00 94.31 424 THR A CA 1
ATOM 3300 C C . THR A 1 424 ? 7.745 -8.429 -29.492 1.00 94.31 424 THR A C 1
ATOM 3302 O O . THR A 1 424 ? 6.741 -8.668 -30.165 1.00 94.31 424 THR A O 1
ATOM 3305 N N . ILE A 1 425 ? 8.889 -8.005 -30.041 1.00 95.56 425 ILE A N 1
ATOM 3306 C CA . ILE A 1 425 ? 9.031 -7.765 -31.485 1.00 95.56 425 ILE A CA 1
ATOM 3307 C C . ILE A 1 425 ? 8.821 -9.062 -32.279 1.00 95.56 425 ILE A C 1
ATOM 3309 O O . ILE A 1 425 ? 8.150 -9.049 -33.310 1.00 95.56 425 ILE A O 1
ATOM 3313 N N . ALA A 1 426 ? 9.338 -10.193 -31.789 1.00 93.56 426 ALA A N 1
ATOM 3314 C CA . ALA A 1 426 ? 9.162 -11.492 -32.438 1.00 93.56 426 ALA A CA 1
ATOM 3315 C C . ALA A 1 426 ? 7.703 -11.991 -32.442 1.00 93.56 426 ALA A C 1
ATOM 3317 O O . ALA A 1 426 ? 7.337 -12.791 -33.301 1.00 93.56 426 ALA A O 1
ATOM 3318 N N . HIS A 1 427 ? 6.867 -11.529 -31.505 1.00 94.94 427 HIS A N 1
ATOM 3319 C CA . HIS A 1 427 ? 5.442 -11.883 -31.419 1.00 94.94 427 HIS A CA 1
ATOM 3320 C C . HIS A 1 427 ? 4.511 -10.886 -32.116 1.00 94.94 427 HIS A C 1
ATOM 3322 O O . HIS A 1 427 ? 3.298 -11.101 -32.136 1.00 94.94 427 HIS A O 1
ATOM 3328 N N . ALA A 1 428 ? 5.045 -9.799 -32.672 1.00 96.44 428 ALA A N 1
ATOM 3329 C CA . ALA A 1 428 ? 4.245 -8.813 -33.375 1.00 96.44 428 ALA A CA 1
ATOM 3330 C C . ALA A 1 428 ? 3.740 -9.362 -34.719 1.00 96.44 428 ALA A C 1
ATOM 3332 O O . ALA A 1 428 ? 4.502 -9.926 -35.505 1.00 96.44 428 ALA A O 1
ATOM 3333 N N . ASP A 1 429 ? 2.462 -9.121 -35.025 1.00 97.25 429 ASP A N 1
ATOM 3334 C CA . ASP A 1 429 ? 1.895 -9.449 -36.342 1.00 97.25 429 ASP A CA 1
ATOM 3335 C C . ASP A 1 429 ? 2.514 -8.583 -37.454 1.00 97.25 429 ASP A C 1
ATOM 3337 O O . ASP A 1 429 ? 2.632 -8.998 -38.608 1.00 97.25 429 ASP A O 1
ATOM 3341 N N . TRP A 1 430 ? 2.897 -7.355 -37.097 1.00 98.19 430 TRP A N 1
ATOM 3342 C CA . TRP A 1 430 ? 3.478 -6.357 -37.983 1.00 98.19 430 TRP A CA 1
ATOM 3343 C C . TRP A 1 430 ? 4.466 -5.486 -37.212 1.00 98.19 430 TRP A C 1
ATOM 3345 O O . TRP A 1 430 ? 4.171 -5.056 -36.097 1.00 98.19 430 TRP A O 1
ATOM 3355 N N . VAL A 1 431 ? 5.613 -5.183 -37.819 1.00 97.88 431 VAL A N 1
ATOM 3356 C CA . VAL A 1 431 ? 6.653 -4.341 -37.221 1.00 97.88 431 VAL A CA 1
ATOM 3357 C C . VAL A 1 431 ? 6.910 -3.130 -38.107 1.00 97.88 431 VAL A C 1
ATOM 3359 O O . VAL A 1 431 ? 7.127 -3.262 -39.314 1.00 97.88 431 VAL A O 1
ATOM 3362 N N . VAL A 1 432 ? 6.909 -1.948 -37.490 1.00 97.62 432 VAL A N 1
ATOM 3363 C CA . VAL A 1 432 ? 7.317 -0.687 -38.116 1.00 97.62 432 VAL A CA 1
ATOM 3364 C C . VAL A 1 432 ? 8.608 -0.224 -37.450 1.00 97.62 432 VAL A C 1
ATOM 3366 O O . VAL A 1 432 ? 8.601 0.122 -36.274 1.00 97.62 432 VAL A O 1
ATOM 3369 N N . ASP A 1 433 ? 9.705 -0.216 -38.203 1.00 96.88 433 ASP A N 1
ATOM 3370 C CA . ASP A 1 433 ? 11.009 0.274 -37.742 1.00 96.88 433 ASP A CA 1
ATOM 3371 C C . ASP A 1 433 ? 11.169 1.741 -38.157 1.00 96.88 433 ASP A C 1
ATOM 3373 O O . ASP A 1 433 ? 11.019 2.074 -39.341 1.00 96.88 433 ASP A O 1
ATOM 3377 N N . ILE A 1 434 ? 11.430 2.629 -37.194 1.00 95.12 434 ILE A N 1
ATOM 3378 C CA . ILE A 1 434 ? 11.423 4.085 -37.400 1.00 95.12 434 ILE A CA 1
ATOM 3379 C C . ILE A 1 434 ? 12.804 4.677 -37.147 1.00 95.12 434 ILE A C 1
ATOM 3381 O O . ILE A 1 434 ? 13.320 4.607 -36.040 1.00 95.12 434 ILE A O 1
ATOM 3385 N N . GLY A 1 435 ? 13.303 5.397 -38.153 1.00 84.75 435 GLY A N 1
ATOM 3386 C CA . GLY A 1 435 ? 14.490 6.235 -38.116 1.00 84.75 435 GLY A CA 1
ATOM 3387 C C . GLY A 1 435 ? 15.763 5.400 -38.038 1.00 84.75 435 GLY A C 1
ATOM 3388 O O . GLY A 1 435 ? 15.999 4.765 -37.019 1.00 84.75 435 GLY A O 1
ATOM 3389 N N . PRO A 1 436 ? 16.653 5.436 -39.046 1.00 80.75 436 PRO A N 1
ATOM 3390 C CA . PRO A 1 436 ? 17.932 4.746 -38.903 1.00 80.75 436 PRO A CA 1
ATOM 3391 C C . PRO A 1 436 ? 18.793 5.370 -37.785 1.00 80.75 436 PRO A C 1
ATOM 3393 O O . PRO A 1 436 ? 19.752 4.755 -37.336 1.00 80.75 436 PRO A O 1
ATOM 3396 N N . ALA A 1 437 ? 18.471 6.585 -37.326 1.00 84.12 437 ALA A N 1
ATOM 3397 C CA . ALA A 1 437 ? 19.114 7.260 -36.204 1.00 84.12 437 ALA A CA 1
ATOM 3398 C C . ALA A 1 437 ? 18.131 8.200 -35.472 1.00 84.12 437 ALA A C 1
ATOM 3400 O O . ALA A 1 437 ? 16.966 8.325 -35.847 1.00 84.12 437 ALA A O 1
ATOM 3401 N N . ALA A 1 438 ? 18.601 8.876 -34.422 1.00 89.75 438 ALA A N 1
ATOM 3402 C CA . ALA A 1 438 ? 17.816 9.842 -33.653 1.00 89.75 438 ALA A CA 1
ATOM 3403 C C . ALA A 1 438 ? 17.826 11.259 -34.272 1.00 89.75 438 ALA A C 1
ATOM 3405 O O . ALA A 1 438 ? 18.711 11.616 -35.052 1.00 89.75 438 ALA A O 1
ATOM 3406 N N . GLY A 1 439 ? 16.869 12.104 -33.870 1.00 91.75 439 GLY A N 1
ATOM 3407 C CA . GLY A 1 439 ? 16.836 13.529 -34.229 1.00 91.75 439 GLY A CA 1
ATOM 3408 C C . GLY A 1 439 ? 16.585 13.786 -35.719 1.00 91.75 439 GLY A C 1
ATOM 3409 O O . GLY A 1 439 ? 15.727 13.148 -36.325 1.00 91.75 439 GLY A O 1
ATOM 3410 N N . GLU A 1 440 ? 17.332 14.724 -36.313 1.00 91.88 440 GLU A N 1
ATOM 3411 C CA . GL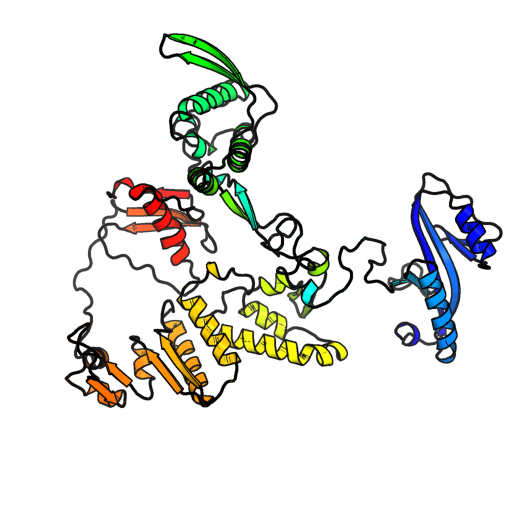U A 1 440 ? 17.213 15.095 -37.738 1.00 91.88 440 GLU A CA 1
ATOM 3412 C C . GLU A 1 440 ? 17.579 13.959 -38.708 1.00 91.88 440 GLU A C 1
ATOM 3414 O O . GLU A 1 440 ? 17.180 13.980 -39.871 1.00 91.88 440 GLU A O 1
ATOM 3419 N N . HIS A 1 441 ? 18.305 12.950 -38.223 1.00 89.38 441 HIS A N 1
ATOM 3420 C CA . HIS A 1 441 ? 18.679 11.755 -38.980 1.00 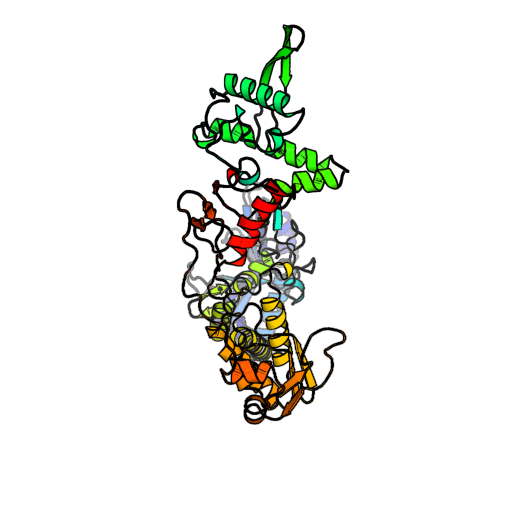89.38 441 HIS A CA 1
ATOM 3421 C C . HIS A 1 441 ? 17.645 10.616 -38.859 1.00 89.38 441 HIS A C 1
ATOM 3423 O O . HIS A 1 441 ? 17.834 9.546 -39.437 1.00 89.38 441 HIS A O 1
ATOM 3429 N N . GLY A 1 442 ? 16.567 10.835 -38.099 1.00 91.56 442 GLY A N 1
ATOM 3430 C CA . GLY A 1 442 ? 15.493 9.875 -37.854 1.00 91.56 442 GLY A CA 1
ATOM 3431 C C . GLY A 1 442 ? 14.189 10.196 -38.579 1.00 91.56 442 GLY A C 1
ATOM 3432 O O . GLY A 1 442 ? 14.162 10.859 -39.613 1.00 91.56 442 GLY A O 1
ATOM 3433 N N . GLY A 1 443 ? 13.080 9.695 -38.028 1.00 89.75 443 GLY A N 1
ATOM 3434 C CA . GLY A 1 443 ? 11.724 10.046 -38.473 1.00 89.75 443 GLY A CA 1
ATOM 3435 C C . GLY A 1 443 ? 11.291 9.459 -39.822 1.00 89.75 443 GLY A C 1
ATOM 3436 O O . GLY A 1 443 ? 10.260 9.859 -40.356 1.00 89.75 443 GLY A O 1
ATOM 3437 N N . GLN A 1 444 ? 12.054 8.517 -40.377 1.00 93.31 444 GLN A N 1
ATOM 3438 C CA . GLN A 1 444 ? 11.727 7.810 -41.619 1.00 93.31 444 GLN A CA 1
ATOM 3439 C C . GLN A 1 444 ? 11.285 6.381 -41.314 1.00 93.31 444 GLN A C 1
ATOM 3441 O O . GLN A 1 444 ? 11.818 5.760 -40.405 1.00 93.31 444 GLN A O 1
ATOM 3446 N N . ILE A 1 445 ? 10.349 5.827 -42.081 1.00 95.94 445 ILE A N 1
ATOM 3447 C CA . ILE A 1 445 ? 9.979 4.412 -41.947 1.00 95.94 445 ILE A CA 1
ATOM 3448 C C . ILE A 1 445 ? 11.037 3.579 -42.681 1.00 95.94 445 ILE A C 1
ATOM 3450 O O . ILE A 1 445 ? 11.091 3.597 -43.909 1.00 95.94 445 ILE A O 1
ATOM 3454 N N . VAL A 1 446 ? 11.889 2.881 -41.929 1.00 95.38 446 VAL A N 1
ATOM 3455 C CA . VAL A 1 446 ? 12.970 2.028 -42.459 1.00 95.38 446 VAL A CA 1
ATOM 3456 C C . VAL A 1 446 ? 12.426 0.664 -42.879 1.00 95.38 446 VAL A C 1
ATOM 3458 O O . VAL A 1 446 ? 12.842 0.094 -43.891 1.00 95.38 446 VAL A O 1
ATOM 3461 N N . HIS A 1 447 ? 11.470 0.153 -42.106 1.00 96.88 447 HIS A N 1
ATOM 3462 C CA . HIS A 1 447 ? 10.775 -1.102 -42.358 1.00 96.88 447 HIS A CA 1
ATOM 3463 C C . HIS A 1 447 ? 9.303 -0.971 -41.982 1.00 96.88 447 HIS A C 1
ATOM 3465 O O . HIS A 1 447 ? 8.961 -0.298 -41.014 1.00 96.88 447 HIS A O 1
ATOM 3471 N N . SER A 1 448 ? 8.433 -1.639 -42.730 1.00 97.50 448 SER A N 1
ATOM 3472 C CA . SER A 1 448 ? 7.029 -1.836 -42.378 1.00 97.50 448 SER A CA 1
ATOM 3473 C C . SER A 1 448 ? 6.593 -3.149 -43.012 1.00 97.50 448 SER A C 1
ATOM 3475 O O . SER A 1 448 ? 6.449 -3.226 -44.233 1.00 97.50 448 SER A O 1
ATOM 3477 N N . GLY A 1 449 ? 6.481 -4.199 -42.207 1.00 97.12 449 GLY A N 1
ATOM 3478 C CA . GLY A 1 449 ? 6.252 -5.550 -42.708 1.00 97.12 449 GLY A CA 1
ATOM 3479 C C . GLY A 1 449 ? 6.188 -6.588 -41.602 1.00 97.12 449 GLY A C 1
ATOM 3480 O O . GLY A 1 449 ? 6.101 -6.261 -40.419 1.00 97.12 449 GLY A O 1
ATOM 3481 N N . THR A 1 450 ? 6.280 -7.856 -41.991 1.00 97.56 450 THR A N 1
ATOM 3482 C CA . THR A 1 450 ? 6.365 -8.965 -41.035 1.00 97.56 450 THR A CA 1
ATOM 3483 C C . THR A 1 450 ? 7.721 -8.984 -40.320 1.00 97.56 450 THR A C 1
ATOM 3485 O O . THR A 1 450 ? 8.695 -8.372 -40.780 1.00 97.56 450 THR A O 1
ATOM 3488 N N . TYR A 1 451 ? 7.798 -9.723 -39.210 1.00 96.38 451 TYR A N 1
ATOM 3489 C CA . TYR A 1 451 ? 9.053 -9.988 -38.504 1.00 96.38 451 TYR A CA 1
ATOM 3490 C C . TYR A 1 451 ? 10.102 -10.654 -39.414 1.00 96.38 451 TYR A C 1
ATOM 3492 O O . TYR A 1 451 ? 11.263 -10.251 -39.429 1.00 96.38 451 TYR A O 1
ATOM 3500 N N . GLU A 1 452 ? 9.702 -11.621 -40.244 1.00 96.44 452 GLU A N 1
ATOM 3501 C CA . GLU A 1 452 ? 10.626 -12.307 -41.159 1.00 96.44 452 GLU A CA 1
ATOM 3502 C C . GLU A 1 452 ? 11.233 -11.369 -42.210 1.00 96.44 452 GLU A C 1
ATOM 3504 O O . GLU A 1 452 ? 12.396 -11.526 -42.596 1.00 96.44 452 GLU A O 1
ATOM 3509 N N . ASP A 1 453 ? 10.457 -10.391 -42.681 1.00 96.44 453 ASP A N 1
ATOM 3510 C CA . ASP A 1 453 ? 10.935 -9.393 -43.637 1.00 96.44 453 ASP A CA 1
ATOM 3511 C C . ASP A 1 453 ? 11.883 -8.386 -42.971 1.00 96.44 453 ASP A C 1
ATOM 3513 O O . ASP A 1 453 ? 12.864 -7.967 -43.591 1.00 96.44 453 ASP A O 1
ATOM 3517 N N . LEU A 1 454 ? 11.645 -8.048 -41.696 1.00 96.44 454 LEU A N 1
ATOM 3518 C CA . LEU A 1 454 ? 12.521 -7.173 -40.909 1.00 96.44 454 LEU A CA 1
ATOM 3519 C C . LEU A 1 454 ? 13.930 -7.763 -40.784 1.00 96.44 454 LEU A C 1
ATOM 3521 O O . LEU A 1 454 ? 14.913 -7.059 -41.006 1.00 96.44 454 LEU A O 1
ATOM 3525 N N . LEU A 1 455 ? 14.036 -9.065 -40.497 1.00 95.81 455 LEU A N 1
ATOM 3526 C CA . LEU A 1 455 ? 15.324 -9.765 -40.389 1.00 95.81 455 LEU A CA 1
ATOM 3527 C C . LEU A 1 455 ? 16.140 -9.699 -41.690 1.00 95.81 455 LEU A C 1
ATOM 3529 O O . LEU A 1 455 ? 17.370 -9.635 -41.669 1.00 95.81 455 LEU A O 1
ATOM 3533 N N . LYS A 1 456 ? 15.460 -9.709 -42.842 1.00 95.62 456 LYS A N 1
ATOM 3534 C CA . LYS A 1 456 ? 16.098 -9.653 -44.165 1.00 95.62 456 LYS A CA 1
ATOM 3535 C C . LYS A 1 456 ? 16.498 -8.234 -44.559 1.00 95.62 456 LYS A C 1
ATOM 3537 O O . LYS A 1 456 ? 17.402 -8.082 -45.379 1.00 95.62 456 LYS A O 1
ATOM 3542 N N . ASN A 1 457 ? 15.871 -7.207 -43.985 1.00 94.81 457 ASN A N 1
ATOM 3543 C CA . ASN A 1 457 ? 16.120 -5.813 -44.335 1.00 94.81 457 ASN A CA 1
ATOM 3544 C C . ASN A 1 457 ? 17.554 -5.398 -43.935 1.00 94.81 457 ASN A C 1
ATOM 3546 O O . ASN A 1 457 ? 17.885 -5.425 -42.747 1.00 94.81 457 ASN A O 1
ATOM 3550 N N . PRO A 1 458 ? 18.434 -5.035 -44.890 1.00 93.75 458 PRO A N 1
ATOM 3551 C CA . PRO A 1 458 ? 19.813 -4.648 -44.588 1.00 93.75 458 PRO A CA 1
ATOM 3552 C C . PRO A 1 458 ? 19.930 -3.220 -44.036 1.00 93.75 458 PRO A C 1
ATOM 3554 O O . PRO A 1 458 ? 20.959 -2.882 -43.466 1.00 93.75 458 PRO A O 1
ATOM 3557 N N . ASN A 1 459 ? 18.895 -2.388 -44.199 1.00 92.62 459 ASN A N 1
ATOM 3558 C CA . ASN A 1 459 ? 18.903 -0.992 -43.755 1.00 92.62 459 ASN A CA 1
ATOM 3559 C C . ASN A 1 459 ? 18.398 -0.823 -42.313 1.00 92.62 459 ASN A C 1
ATOM 3561 O O . ASN A 1 459 ? 18.506 0.268 -41.760 1.00 92.62 459 ASN A O 1
ATOM 3565 N N . SER A 1 460 ? 17.826 -1.875 -41.716 1.00 95.12 460 SER A N 1
ATOM 3566 C CA . SER A 1 460 ? 17.297 -1.847 -40.352 1.00 95.12 460 SER A CA 1
ATOM 3567 C C . SER A 1 460 ? 18.368 -2.247 -39.339 1.00 95.12 460 SER A C 1
ATOM 3569 O O . SER A 1 460 ? 18.854 -3.382 -39.354 1.00 95.12 460 SER A O 1
ATOM 3571 N N . ILE A 1 461 ? 18.694 -1.331 -38.422 1.00 94.12 461 ILE A N 1
ATOM 3572 C CA . ILE A 1 461 ? 19.569 -1.613 -37.272 1.00 94.12 461 ILE A CA 1
ATOM 3573 C C . ILE A 1 461 ? 18.896 -2.640 -36.361 1.00 94.12 461 ILE A C 1
ATOM 3575 O O . ILE A 1 461 ? 19.516 -3.628 -35.974 1.00 94.12 461 ILE A O 1
ATOM 3579 N N . THR A 1 462 ? 17.602 -2.460 -36.092 1.00 94.94 462 THR A N 1
ATOM 3580 C CA . THR A 1 462 ? 16.779 -3.395 -35.319 1.00 94.94 462 THR A CA 1
ATOM 3581 C C . THR A 1 462 ? 16.840 -4.802 -35.923 1.00 94.94 462 THR A C 1
ATOM 3583 O O . THR A 1 462 ? 17.141 -5.771 -35.228 1.00 94.94 462 THR A O 1
ATOM 3586 N N . GLY A 1 463 ? 16.666 -4.923 -37.244 1.00 95.00 463 GLY A N 1
ATOM 3587 C CA . GLY A 1 463 ? 16.804 -6.188 -37.966 1.00 95.00 463 GLY A CA 1
ATOM 3588 C C . GLY A 1 463 ? 18.214 -6.784 -37.893 1.00 95.00 463 GLY A C 1
ATOM 3589 O O . GLY A 1 463 ? 18.359 -8.006 -37.877 1.00 95.00 463 GLY A O 1
ATOM 3590 N N . ALA A 1 464 ? 19.269 -5.964 -37.828 1.00 94.69 464 ALA A N 1
ATOM 3591 C CA . ALA A 1 464 ? 20.642 -6.438 -37.649 1.00 94.69 464 ALA A CA 1
ATOM 3592 C C . ALA A 1 464 ? 20.861 -7.109 -36.283 1.00 94.69 464 ALA A C 1
ATOM 3594 O O . ALA A 1 464 ? 21.388 -8.221 -36.255 1.00 94.69 464 ALA A O 1
ATOM 3595 N N . TYR A 1 465 ? 20.372 -6.506 -35.194 1.00 95.38 465 TYR A N 1
ATOM 3596 C CA . TYR A 1 465 ? 20.421 -7.114 -33.858 1.00 95.38 465 TYR A CA 1
ATOM 3597 C C . TYR A 1 465 ? 19.532 -8.361 -33.750 1.00 95.38 465 TYR A C 1
ATOM 3599 O O . TYR A 1 465 ? 19.965 -9.391 -33.243 1.00 95.38 465 TYR A O 1
ATOM 3607 N N . LEU A 1 466 ? 18.307 -8.314 -34.285 1.00 94.62 466 LEU A N 1
ATOM 3608 C CA . LEU A 1 466 ? 17.372 -9.447 -34.229 1.00 94.62 466 LEU A CA 1
ATOM 3609 C C . LEU A 1 466 ? 17.852 -10.673 -35.023 1.00 94.62 466 LEU A C 1
ATOM 3611 O O . LEU A 1 466 ? 17.548 -11.803 -34.653 1.00 94.62 466 LEU A O 1
ATOM 3615 N N . SER A 1 467 ? 18.586 -10.461 -36.119 1.00 94.75 467 SER A N 1
ATOM 3616 C CA . SER A 1 467 ? 19.150 -11.545 -36.941 1.00 94.75 467 SER A CA 1
ATOM 3617 C C . SER A 1 467 ? 20.507 -12.056 -36.446 1.00 94.75 467 SER A C 1
ATOM 3619 O O . SER A 1 467 ? 21.005 -13.042 -36.990 1.00 94.75 467 SER A O 1
ATOM 3621 N N . GLY A 1 468 ? 21.114 -11.394 -35.454 1.00 93.44 468 GLY A N 1
ATOM 3622 C CA . GLY A 1 468 ? 22.468 -11.690 -34.978 1.00 93.44 468 GLY A CA 1
ATOM 3623 C C . GLY A 1 468 ? 23.586 -11.217 -35.916 1.00 93.44 468 GLY A C 1
ATOM 3624 O O . GLY A 1 468 ? 24.718 -11.672 -35.789 1.00 93.44 468 GLY A O 1
ATOM 3625 N N . ARG A 1 469 ? 23.292 -10.328 -36.879 1.00 94.06 469 ARG A N 1
ATOM 3626 C CA . ARG A 1 469 ? 24.336 -9.645 -37.673 1.00 94.06 469 ARG A CA 1
ATOM 3627 C C . ARG A 1 469 ? 25.122 -8.646 -36.825 1.00 94.06 469 ARG A C 1
ATOM 3629 O O . ARG A 1 469 ? 26.290 -8.415 -37.106 1.00 94.06 469 ARG A O 1
ATOM 3636 N N . GLU A 1 470 ? 24.460 -8.076 -35.826 1.00 94.81 470 GLU A N 1
ATOM 3637 C CA . GLU A 1 470 ? 25.036 -7.244 -34.774 1.00 94.81 470 GLU A CA 1
ATOM 3638 C C . GLU A 1 470 ? 24.661 -7.859 -33.422 1.00 94.81 470 GLU A C 1
ATOM 3640 O O . GLU A 1 470 ? 23.562 -8.394 -33.262 1.00 94.81 470 GLU A O 1
ATOM 3645 N N . GLU A 1 471 ? 25.551 -7.779 -32.441 1.00 94.94 471 GLU A N 1
ATOM 3646 C CA . GLU A 1 471 ? 25.279 -8.219 -31.075 1.00 94.94 471 GLU A CA 1
ATOM 3647 C C . GLU A 1 471 ? 26.059 -7.378 -30.063 1.00 94.94 471 GLU A C 1
ATOM 3649 O O . GLU A 1 471 ? 27.080 -6.768 -30.375 1.00 94.94 471 GLU A O 1
ATOM 3654 N N . ILE A 1 472 ? 25.575 -7.337 -28.820 1.00 95.25 472 ILE A N 1
ATOM 3655 C CA . ILE A 1 472 ? 26.335 -6.736 -27.723 1.00 95.25 472 ILE A CA 1
ATOM 3656 C C . ILE A 1 472 ? 27.279 -7.808 -27.182 1.00 95.25 472 ILE A C 1
ATOM 3658 O O . ILE A 1 472 ? 26.869 -8.670 -26.401 1.00 95.25 472 ILE A O 1
ATOM 3662 N N . GLU A 1 473 ? 28.541 -7.742 -27.597 1.00 94.75 473 GLU A N 1
ATOM 3663 C CA . GLU A 1 473 ? 29.559 -8.707 -27.189 1.00 94.75 473 GLU A CA 1
ATOM 3664 C C . GLU A 1 473 ? 29.740 -8.750 -25.664 1.00 94.75 473 GLU A C 1
ATOM 3666 O O . GLU A 1 473 ? 29.773 -7.732 -24.959 1.00 94.75 473 GLU A O 1
ATOM 3671 N N . VAL A 1 474 ? 29.908 -9.965 -25.140 1.00 94.19 474 VAL A N 1
ATOM 3672 C CA . VAL A 1 474 ? 30.284 -10.163 -23.741 1.00 94.19 474 VAL A CA 1
ATOM 3673 C C . VAL A 1 474 ? 31.772 -9.832 -23.597 1.00 94.19 474 VAL A C 1
ATOM 3675 O O . VAL A 1 474 ? 32.583 -10.471 -24.257 1.00 94.19 474 VAL A O 1
ATOM 3678 N N . PRO A 1 475 ? 32.172 -8.900 -22.709 1.00 94.69 475 PRO A N 1
ATOM 3679 C CA . PRO A 1 475 ? 33.575 -8.521 -22.587 1.00 94.69 475 PRO A CA 1
ATOM 3680 C C . PRO A 1 475 ? 34.474 -9.711 -22.228 1.00 94.69 475 PRO A C 1
ATOM 3682 O O . PRO A 1 475 ? 34.247 -10.355 -21.197 1.00 94.69 475 PRO A O 1
ATOM 3685 N N . ASP A 1 476 ? 35.540 -9.918 -23.006 1.00 94.44 476 ASP A N 1
ATOM 3686 C CA . ASP A 1 476 ? 36.555 -10.960 -22.765 1.00 94.44 476 ASP A CA 1
ATOM 3687 C C . ASP A 1 476 ? 37.191 -10.849 -21.373 1.00 94.44 476 ASP A C 1
ATOM 3689 O O . ASP A 1 476 ? 37.506 -11.844 -20.717 1.00 94.44 476 ASP A O 1
ATOM 3693 N N . PHE A 1 477 ? 37.350 -9.613 -20.891 1.00 95.00 477 PHE A N 1
ATOM 3694 C CA . PHE A 1 477 ? 37.922 -9.310 -19.585 1.00 95.00 477 PHE A CA 1
ATOM 3695 C C . PHE A 1 477 ? 36.966 -8.443 -18.767 1.00 95.00 477 PHE A C 1
ATOM 3697 O O . PHE A 1 477 ? 36.626 -7.316 -19.131 1.00 95.00 477 PHE A O 1
ATOM 3704 N N . ARG A 1 478 ? 36.555 -8.952 -17.601 1.00 94.69 478 ARG A N 1
ATOM 3705 C CA . ARG A 1 478 ? 35.737 -8.205 -16.636 1.00 94.69 478 ARG A CA 1
ATOM 3706 C C . ARG A 1 478 ? 36.629 -7.426 -15.672 1.00 94.69 478 ARG A C 1
ATOM 3708 O O . ARG A 1 478 ? 37.673 -7.912 -15.244 1.00 94.69 478 ARG A O 1
ATOM 3715 N N . ARG A 1 479 ? 36.192 -6.221 -15.289 1.00 95.06 479 ARG A N 1
ATOM 3716 C CA . ARG A 1 479 ? 36.881 -5.407 -14.273 1.00 95.06 479 ARG A CA 1
ATOM 3717 C C . ARG A 1 479 ? 36.917 -6.170 -12.948 1.00 95.06 479 ARG A C 1
ATOM 3719 O O . ARG A 1 479 ? 35.876 -6.600 -12.455 1.00 95.06 479 ARG A O 1
ATOM 3726 N N . VAL A 1 480 ? 38.107 -6.328 -12.374 1.00 93.25 480 VAL A N 1
ATOM 3727 C CA . VAL A 1 480 ? 38.284 -7.002 -11.084 1.00 93.25 480 VAL A CA 1
ATOM 3728 C C . VAL A 1 480 ? 37.849 -6.059 -9.965 1.00 93.25 480 VAL A C 1
ATOM 3730 O O . VAL A 1 480 ? 38.328 -4.931 -9.879 1.00 93.25 480 VAL A O 1
ATOM 3733 N N . ALA A 1 481 ? 36.943 -6.523 -9.106 1.00 93.50 481 ALA A N 1
ATOM 3734 C CA . ALA A 1 481 ? 36.471 -5.755 -7.962 1.00 93.50 481 ALA A CA 1
ATOM 3735 C C . ALA A 1 481 ? 37.568 -5.601 -6.896 1.00 93.50 481 ALA A C 1
ATOM 3737 O O . ALA A 1 481 ? 38.167 -6.587 -6.456 1.00 93.50 481 ALA A O 1
ATOM 3738 N N . ASP A 1 482 ? 37.785 -4.372 -6.427 1.00 93.12 482 ASP A N 1
ATOM 3739 C CA . ASP A 1 482 ? 38.660 -4.108 -5.288 1.00 93.12 482 ASP A CA 1
ATOM 3740 C C . ASP A 1 482 ? 37.929 -4.433 -3.976 1.00 93.12 482 ASP A C 1
ATOM 3742 O O . ASP A 1 482 ? 36.961 -3.776 -3.591 1.00 93.12 482 ASP A O 1
ATOM 3746 N N . LYS A 1 483 ? 38.405 -5.457 -3.258 1.00 89.12 483 LYS A N 1
ATOM 3747 C CA . LYS A 1 483 ? 37.832 -5.874 -1.968 1.00 89.12 483 LYS A CA 1
ATOM 3748 C C . LYS A 1 483 ? 37.999 -4.829 -0.863 1.00 89.12 483 LYS A C 1
ATOM 3750 O O . LYS A 1 483 ? 37.287 -4.904 0.131 1.00 89.12 483 LYS A O 1
ATOM 3755 N N . LYS A 1 484 ? 38.937 -3.886 -1.004 1.00 90.19 484 LYS A N 1
ATOM 3756 C CA . LYS A 1 484 ? 39.169 -2.816 -0.023 1.00 90.19 484 LYS A CA 1
ATOM 3757 C C . LYS A 1 484 ? 38.303 -1.584 -0.271 1.00 90.19 484 LYS A C 1
ATOM 3759 O O . LYS A 1 484 ? 38.142 -0.793 0.648 1.00 90.19 484 LYS A O 1
ATOM 3764 N N . ARG A 1 485 ? 37.764 -1.413 -1.483 1.00 93.44 485 ARG A N 1
ATOM 3765 C CA . ARG A 1 485 ? 36.948 -0.257 -1.880 1.00 93.44 485 ARG A CA 1
ATOM 3766 C C . ARG A 1 485 ? 35.528 -0.703 -2.199 1.00 93.44 485 ARG A C 1
ATOM 3768 O O . ARG A 1 485 ? 35.181 -0.955 -3.353 1.00 93.44 485 ARG A O 1
ATOM 3775 N N . GLN A 1 486 ? 34.710 -0.803 -1.159 1.00 94.25 486 GLN A N 1
ATOM 3776 C CA . GLN A 1 486 ? 33.313 -1.213 -1.273 1.00 94.25 486 GLN A CA 1
ATOM 3777 C C . GLN A 1 486 ? 32.417 -0.273 -0.483 1.00 94.25 486 GLN A C 1
ATOM 3779 O O . GLN A 1 486 ? 32.799 0.210 0.581 1.00 94.25 486 GLN A O 1
ATOM 3784 N N . LEU A 1 487 ? 31.225 -0.041 -1.015 1.00 95.38 487 LEU A N 1
ATOM 3785 C CA . LEU A 1 487 ? 30.144 0.640 -0.327 1.00 95.38 487 LEU A CA 1
ATOM 3786 C C . LEU A 1 487 ? 29.213 -0.430 0.242 1.00 95.38 487 LEU A C 1
ATOM 3788 O O . LEU A 1 487 ? 28.638 -1.197 -0.523 1.00 95.38 487 LEU A O 1
ATOM 3792 N N . THR A 1 488 ? 29.075 -0.516 1.561 1.00 95.94 488 THR A N 1
ATOM 3793 C CA . THR A 1 488 ? 28.318 -1.606 2.195 1.00 95.94 488 THR A CA 1
ATOM 3794 C C . THR A 1 488 ? 27.120 -1.065 2.948 1.00 95.94 488 THR A C 1
ATOM 3796 O O . THR A 1 488 ? 27.289 -0.355 3.938 1.00 95.94 488 THR A O 1
ATOM 3799 N N . VAL A 1 489 ? 25.921 -1.439 2.505 1.00 95.81 489 VAL A N 1
ATOM 3800 C CA . VAL A 1 489 ? 24.670 -1.231 3.240 1.00 95.81 489 VAL A CA 1
ATOM 3801 C C . VAL A 1 489 ? 24.567 -2.312 4.307 1.00 95.81 489 VAL A C 1
ATOM 3803 O O . VAL A 1 489 ? 24.653 -3.494 3.980 1.00 95.81 489 VAL A O 1
ATOM 3806 N N . VAL A 1 490 ? 24.388 -1.915 5.566 1.00 94.31 490 VAL A N 1
ATOM 3807 C CA . VAL A 1 490 ? 24.292 -2.834 6.708 1.00 94.31 490 VAL A CA 1
ATOM 3808 C C . VAL A 1 490 ? 22.885 -2.788 7.298 1.00 94.31 490 VAL A C 1
ATOM 3810 O O . VAL A 1 490 ? 22.362 -1.706 7.576 1.00 94.31 490 VAL A O 1
ATOM 3813 N N . GLY A 1 491 ? 22.288 -3.957 7.523 1.00 91.88 491 GLY A N 1
ATOM 3814 C CA . GLY A 1 491 ? 21.029 -4.129 8.236 1.00 91.88 491 GLY A CA 1
ATOM 3815 C C . GLY A 1 491 ? 19.828 -3.499 7.533 1.00 91.88 491 GLY A C 1
ATOM 3816 O O . GLY A 1 491 ? 19.001 -2.873 8.200 1.00 91.88 491 GLY A O 1
ATOM 3817 N N . ALA A 1 492 ? 19.728 -3.632 6.206 1.00 93.12 492 ALA A N 1
ATOM 3818 C CA . ALA A 1 492 ? 18.614 -3.090 5.426 1.00 93.12 492 ALA A CA 1
ATOM 3819 C C . ALA A 1 492 ? 17.297 -3.813 5.759 1.00 93.12 492 ALA A C 1
ATOM 3821 O O . ALA A 1 492 ? 17.175 -5.023 5.553 1.00 93.12 492 ALA A O 1
ATOM 3822 N N . ARG A 1 493 ? 16.322 -3.068 6.290 1.00 93.00 493 ARG A N 1
ATOM 3823 C CA . ARG A 1 493 ? 15.063 -3.567 6.882 1.00 93.00 493 ARG A CA 1
ATOM 3824 C C . ARG A 1 493 ? 13.813 -2.865 6.347 1.00 93.00 493 ARG A C 1
ATOM 3826 O O . ARG A 1 493 ? 12.731 -3.047 6.894 1.00 93.00 493 ARG A O 1
ATOM 3833 N N . GLU A 1 494 ? 13.961 -2.019 5.335 1.00 88.94 494 GLU A N 1
ATOM 3834 C CA . GLU A 1 494 ? 12.830 -1.308 4.744 1.00 88.94 494 GLU A CA 1
ATOM 3835 C C . GLU A 1 494 ? 11.944 -2.261 3.925 1.00 88.94 494 GLU A C 1
ATOM 3837 O O . GLU A 1 494 ? 12.446 -3.133 3.208 1.00 88.94 494 GLU A O 1
ATOM 3842 N N . HIS A 1 495 ? 10.625 -2.095 4.040 1.00 86.38 495 HIS A N 1
ATOM 3843 C CA . HIS A 1 495 ? 9.610 -2.938 3.400 1.00 86.38 495 HIS A CA 1
ATOM 3844 C C . HIS A 1 495 ? 9.843 -4.451 3.580 1.00 86.38 495 HIS A C 1
ATOM 3846 O O . HIS A 1 495 ? 9.725 -4.981 4.682 1.00 86.38 495 HIS A O 1
ATOM 3852 N N . ASN A 1 496 ? 10.133 -5.172 2.494 1.00 85.19 496 ASN A N 1
ATOM 3853 C CA . ASN A 1 496 ? 10.308 -6.622 2.486 1.00 85.19 496 ASN A CA 1
ATOM 3854 C C . ASN A 1 496 ? 11.771 -7.072 2.658 1.00 85.19 496 ASN A C 1
ATOM 3856 O O . ASN A 1 496 ? 12.047 -8.276 2.607 1.00 85.19 496 ASN A O 1
ATOM 3860 N N . LEU A 1 497 ? 12.710 -6.139 2.861 1.00 92.38 497 LEU A N 1
ATOM 3861 C CA . LEU A 1 497 ? 14.112 -6.459 3.119 1.00 92.38 497 LEU A CA 1
ATOM 3862 C C . LEU A 1 497 ? 14.283 -7.047 4.526 1.00 92.38 497 LEU A C 1
ATOM 3864 O O . LEU A 1 497 ? 13.778 -6.526 5.517 1.00 92.38 497 LEU A O 1
ATOM 3868 N N . ARG A 1 498 ? 15.026 -8.152 4.627 1.00 93.00 498 ARG A N 1
ATOM 3869 C CA . ARG A 1 498 ? 15.121 -8.971 5.849 1.00 93.00 498 ARG A CA 1
ATOM 3870 C C . ARG A 1 498 ? 16.409 -8.735 6.640 1.00 93.00 498 ARG A C 1
ATOM 3872 O O . ARG A 1 498 ? 17.100 -9.690 6.978 1.00 93.00 498 ARG A O 1
ATOM 3879 N N . GLY A 1 499 ? 16.757 -7.479 6.908 1.00 93.12 499 GLY A N 1
ATOM 3880 C CA . GLY A 1 499 ? 17.980 -7.139 7.647 1.00 93.12 499 GLY A CA 1
ATOM 3881 C C . GLY A 1 499 ? 19.252 -7.553 6.915 1.00 93.12 499 GLY A C 1
ATOM 3882 O O . GLY A 1 499 ? 20.161 -8.092 7.535 1.00 93.12 499 GLY A O 1
ATOM 3883 N N . ILE A 1 500 ? 19.285 -7.359 5.596 1.00 95.44 500 ILE A N 1
ATOM 3884 C CA . ILE A 1 500 ? 20.381 -7.832 4.747 1.00 95.44 500 ILE A CA 1
ATOM 3885 C C . ILE A 1 500 ? 21.571 -6.868 4.761 1.00 95.44 500 ILE A C 1
ATOM 3887 O O . ILE A 1 500 ? 21.392 -5.649 4.816 1.00 95.44 500 ILE A O 1
ATOM 3891 N N . ASP A 1 501 ? 22.768 -7.437 4.630 1.00 96.62 501 ASP A N 1
ATOM 3892 C CA . ASP A 1 501 ? 24.014 -6.707 4.411 1.00 96.62 501 ASP A CA 1
ATOM 3893 C C . ASP A 1 501 ? 24.445 -6.886 2.952 1.00 96.62 501 ASP A C 1
ATOM 3895 O O . ASP A 1 501 ? 24.584 -8.015 2.475 1.00 96.62 501 ASP A O 1
ATOM 3899 N N . VAL A 1 502 ? 24.649 -5.785 2.225 1.00 96.44 502 VAL A N 1
ATOM 3900 C CA . VAL A 1 502 ? 24.987 -5.817 0.793 1.00 96.44 502 VAL A CA 1
ATOM 3901 C C . VAL A 1 502 ? 26.163 -4.898 0.505 1.00 96.44 502 VAL A C 1
ATOM 3903 O O . VAL A 1 502 ? 26.108 -3.702 0.784 1.00 96.44 502 VAL A O 1
ATOM 3906 N N . ALA A 1 503 ? 27.219 -5.460 -0.084 1.00 96.00 503 ALA A N 1
ATOM 3907 C CA . ALA A 1 503 ? 28.415 -4.733 -0.488 1.00 96.00 503 ALA A CA 1
ATOM 3908 C C . ALA A 1 503 ? 28.438 -4.485 -2.004 1.00 96.00 503 ALA A C 1
ATOM 3910 O O . ALA A 1 503 ? 28.355 -5.419 -2.803 1.00 96.00 503 ALA A O 1
ATOM 3911 N N . PHE A 1 504 ? 28.604 -3.222 -2.387 1.00 96.19 504 PHE A N 1
ATOM 3912 C CA . PHE A 1 504 ? 28.733 -2.748 -3.758 1.00 96.19 504 PHE A CA 1
ATOM 3913 C C . PHE A 1 504 ? 30.205 -2.412 -4.040 1.00 96.19 504 PHE A C 1
ATOM 3915 O O . PHE A 1 504 ? 30.743 -1.469 -3.449 1.00 96.19 504 PHE A O 1
ATOM 3922 N N . PRO A 1 505 ? 30.898 -3.169 -4.907 1.00 95.81 505 PRO A N 1
ATOM 3923 C CA . PRO A 1 505 ? 32.276 -2.859 -5.265 1.00 95.81 505 PRO A CA 1
ATOM 3924 C C . PRO A 1 505 ? 32.362 -1.545 -6.047 1.00 95.81 505 PRO A C 1
ATOM 3926 O O . PRO A 1 505 ? 31.609 -1.316 -6.994 1.00 95.81 505 PRO A O 1
ATOM 3929 N N . LEU A 1 506 ? 33.300 -0.678 -5.662 1.00 94.12 506 LEU A N 1
ATOM 3930 C CA . LEU A 1 506 ? 33.507 0.606 -6.328 1.00 94.12 506 LEU A CA 1
ATOM 3931 C C . LEU A 1 506 ? 34.360 0.448 -7.593 1.00 94.12 506 LEU A C 1
ATOM 3933 O O . LEU A 1 506 ? 35.205 -0.441 -7.690 1.00 94.12 506 LEU A O 1
ATOM 3937 N N . GLY A 1 507 ? 34.157 1.343 -8.563 1.00 92.44 507 GLY A N 1
ATOM 3938 C CA . GLY A 1 507 ? 34.936 1.369 -9.809 1.00 92.44 507 GLY A CA 1
ATOM 3939 C C . GLY A 1 507 ? 34.611 0.241 -10.7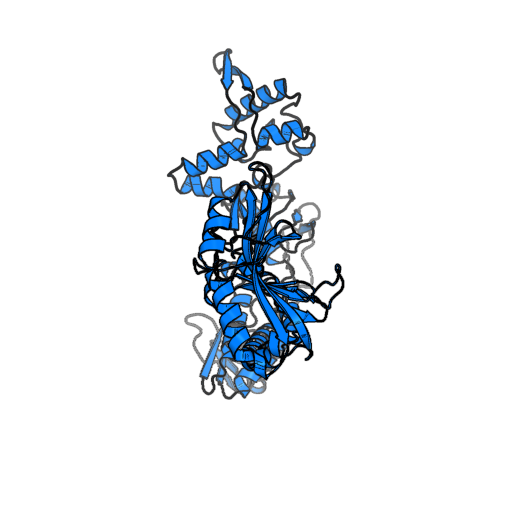96 1.00 92.44 507 GLY A C 1
ATOM 3940 O O . GLY A 1 507 ? 35.356 0.032 -11.754 1.00 92.44 507 GLY A O 1
ATOM 3941 N N . VAL A 1 508 ? 33.508 -0.484 -10.588 1.00 95.81 508 VAL A N 1
ATOM 3942 C CA . VAL A 1 508 ? 33.029 -1.535 -11.494 1.00 95.81 508 VAL A CA 1
ATOM 3943 C C . VAL A 1 508 ? 31.546 -1.351 -11.816 1.00 95.81 508 VAL A C 1
ATOM 3945 O O . VAL A 1 508 ? 30.810 -0.700 -11.077 1.00 95.81 508 VAL A O 1
ATOM 3948 N N . LEU A 1 509 ? 31.102 -1.940 -12.928 1.00 96.06 509 LEU A N 1
ATOM 3949 C CA . LEU A 1 509 ? 29.686 -1.992 -13.283 1.00 96.06 509 LEU A CA 1
ATOM 3950 C C . LEU A 1 509 ? 28.986 -3.017 -12.384 1.00 96.06 509 LEU A C 1
ATOM 3952 O O . LEU A 1 509 ? 29.294 -4.206 -12.460 1.00 96.06 509 LEU A O 1
ATOM 3956 N N . THR A 1 510 ? 28.051 -2.555 -11.556 1.00 95.44 510 THR A N 1
ATOM 3957 C CA . THR A 1 510 ? 27.251 -3.416 -10.679 1.00 95.44 510 THR A CA 1
ATOM 3958 C C . THR A 1 510 ? 25.795 -3.376 -11.119 1.00 95.44 510 THR A C 1
ATOM 3960 O O . THR A 1 510 ? 25.154 -2.330 -11.050 1.00 95.44 510 THR A O 1
ATOM 3963 N N . SER A 1 511 ? 25.268 -4.517 -11.555 1.00 95.38 511 SER A N 1
ATOM 3964 C CA . SER A 1 511 ? 23.856 -4.671 -11.909 1.00 95.38 511 SER A CA 1
ATOM 3965 C C . SER A 1 511 ? 23.099 -5.309 -10.746 1.00 95.38 511 SER A C 1
ATOM 3967 O O . SER A 1 511 ? 23.439 -6.411 -10.318 1.00 95.38 511 SER A O 1
ATOM 3969 N N . VAL A 1 512 ? 22.062 -4.634 -10.246 1.00 94.62 512 VAL A N 1
ATOM 3970 C CA . VAL A 1 512 ? 21.154 -5.180 -9.224 1.00 94.62 512 VAL A CA 1
ATOM 3971 C C . VAL A 1 512 ? 19.965 -5.826 -9.925 1.00 94.62 512 VAL A C 1
ATOM 3973 O O . VAL A 1 512 ? 19.141 -5.137 -10.523 1.00 94.62 512 VAL A O 1
ATOM 3976 N N . THR A 1 513 ? 19.882 -7.153 -9.873 1.00 92.56 513 THR A N 1
ATOM 3977 C CA . THR A 1 513 ? 18.893 -7.947 -10.619 1.00 92.56 513 THR A CA 1
ATOM 3978 C C . THR A 1 513 ? 17.944 -8.699 -9.684 1.00 92.56 513 THR A C 1
ATOM 3980 O O . THR A 1 513 ? 18.161 -8.781 -8.476 1.00 92.56 513 THR A O 1
ATOM 3983 N N . GLY A 1 514 ? 16.835 -9.197 -10.236 1.00 88.25 514 GLY A N 1
ATOM 3984 C CA . GLY A 1 514 ? 15.793 -9.910 -9.493 1.00 88.25 514 GLY A CA 1
ATOM 3985 C C . GLY A 1 514 ? 14.391 -9.601 -10.013 1.00 88.25 514 GLY A C 1
ATOM 3986 O O . GLY A 1 514 ? 14.192 -8.632 -10.749 1.00 88.25 514 GLY A O 1
ATOM 3987 N N . VAL A 1 515 ? 13.407 -10.405 -9.613 1.00 85.94 515 VAL A N 1
ATOM 3988 C CA . VAL A 1 515 ? 11.996 -10.257 -10.019 1.00 85.94 515 VAL A CA 1
ATOM 3989 C C . VAL A 1 515 ? 11.361 -8.963 -9.495 1.00 85.94 515 VAL A C 1
ATOM 3991 O O . VAL A 1 515 ? 11.869 -8.335 -8.558 1.00 85.94 515 VAL A O 1
ATOM 3994 N N . SER A 1 516 ? 10.261 -8.524 -10.104 1.00 81.19 516 SER A N 1
ATOM 3995 C CA . SER A 1 516 ? 9.476 -7.392 -9.593 1.00 81.19 516 SER A CA 1
ATOM 3996 C C . SER A 1 516 ? 9.003 -7.670 -8.162 1.00 81.19 516 SER A C 1
ATOM 3998 O O . SER A 1 516 ? 8.728 -8.810 -7.802 1.00 81.19 516 SER A O 1
ATOM 4000 N N . GLY A 1 517 ? 9.038 -6.649 -7.304 1.00 82.12 517 GLY A N 1
ATOM 4001 C CA . GLY A 1 517 ? 8.748 -6.804 -5.874 1.00 82.12 517 GLY A CA 1
ATOM 4002 C C . GLY A 1 517 ? 9.891 -7.362 -5.010 1.00 82.12 517 GLY A C 1
ATOM 4003 O O . GLY A 1 517 ? 9.761 -7.372 -3.792 1.00 82.12 517 GLY A O 1
ATOM 4004 N N . SER A 1 518 ? 11.051 -7.752 -5.558 1.00 87.69 518 SER A N 1
ATOM 4005 C CA . SER A 1 518 ? 12.154 -8.327 -4.755 1.00 87.69 518 SER A CA 1
ATOM 4006 C C . SER A 1 518 ? 12.921 -7.337 -3.855 1.00 87.69 518 SER A C 1
ATOM 4008 O O . SER A 1 518 ? 13.909 -7.726 -3.241 1.00 87.69 518 SER A O 1
ATOM 4010 N N . GLY A 1 519 ? 12.527 -6.058 -3.811 1.00 88.31 519 GLY A N 1
ATOM 4011 C CA . GLY A 1 519 ? 13.180 -5.027 -2.988 1.00 88.31 519 GLY A CA 1
ATOM 4012 C C . GLY A 1 519 ? 14.375 -4.309 -3.637 1.00 88.31 519 GLY A C 1
ATOM 4013 O O . GLY A 1 519 ? 15.120 -3.625 -2.941 1.00 88.31 519 GLY A O 1
ATOM 4014 N N . LYS A 1 520 ? 14.576 -4.423 -4.963 1.00 92.19 520 LYS A N 1
ATOM 4015 C CA . LYS A 1 520 ? 15.687 -3.750 -5.683 1.00 92.19 520 LYS A CA 1
ATOM 4016 C C . LYS A 1 520 ? 15.663 -2.229 -5.504 1.00 92.19 520 LYS A C 1
ATOM 4018 O O . LYS A 1 520 ? 16.665 -1.647 -5.101 1.00 92.19 520 LYS A O 1
ATOM 4023 N N . SER A 1 521 ? 14.516 -1.607 -5.785 1.00 89.12 521 SER A N 1
ATOM 4024 C CA . SER A 1 521 ? 14.333 -0.156 -5.653 1.00 89.12 521 SER A CA 1
ATOM 4025 C C . SER A 1 521 ? 14.466 0.287 -4.201 1.00 89.12 521 SER A C 1
ATOM 4027 O O . SER A 1 521 ? 15.108 1.291 -3.939 1.00 89.12 521 SER A O 1
ATOM 4029 N N . THR A 1 522 ? 13.974 -0.513 -3.257 1.00 90.75 522 THR A N 1
ATOM 4030 C CA . THR A 1 522 ? 14.119 -0.235 -1.827 1.00 90.75 522 THR A CA 1
ATOM 4031 C C . THR A 1 522 ? 15.575 -0.236 -1.377 1.00 90.75 522 THR A C 1
ATOM 4033 O O . THR A 1 522 ? 16.015 0.664 -0.667 1.00 90.75 522 THR A O 1
ATOM 4036 N N . LEU A 1 523 ? 16.367 -1.206 -1.833 1.00 94.75 523 LEU A N 1
ATOM 4037 C CA . LEU A 1 523 ? 17.786 -1.266 -1.503 1.00 94.75 523 LEU A CA 1
ATOM 4038 C C . LEU A 1 523 ? 18.581 -0.122 -2.154 1.00 94.75 523 LEU A C 1
ATOM 4040 O O . LEU A 1 523 ? 19.410 0.506 -1.496 1.00 94.75 523 LEU A O 1
ATOM 4044 N N . VAL A 1 524 ? 18.355 0.128 -3.447 1.00 94.56 524 VAL A N 1
ATOM 4045 C CA . VAL A 1 524 ? 19.180 1.053 -4.239 1.00 94.56 524 VAL A CA 1
ATOM 4046 C C . VAL A 1 524 ? 18.707 2.497 -4.128 1.00 94.56 524 VAL A C 1
ATOM 4048 O O . VAL A 1 524 ? 19.534 3.372 -3.917 1.00 94.56 524 VAL A O 1
ATOM 4051 N N . ASN A 1 525 ? 17.413 2.772 -4.263 1.00 90.75 525 ASN A N 1
ATOM 4052 C CA . ASN A 1 525 ? 16.893 4.138 -4.267 1.00 90.75 525 ASN A CA 1
ATOM 4053 C C . ASN A 1 525 ? 16.597 4.602 -2.841 1.00 90.75 525 ASN A C 1
ATOM 4055 O O . ASN A 1 525 ? 17.228 5.547 -2.372 1.00 90.75 525 ASN A O 1
ATOM 4059 N N . ASP A 1 526 ? 15.705 3.893 -2.144 1.00 89.75 526 ASP A N 1
ATOM 4060 C CA . ASP A 1 526 ? 15.158 4.354 -0.861 1.00 89.75 526 ASP A CA 1
ATOM 4061 C C . ASP A 1 526 ? 16.222 4.357 0.248 1.00 89.75 526 ASP A C 1
ATOM 4063 O O . ASP A 1 526 ? 16.185 5.187 1.153 1.00 89.75 526 ASP A O 1
ATOM 4067 N N . ILE A 1 527 ? 17.190 3.436 0.191 1.00 92.75 527 ILE A N 1
ATOM 4068 C CA . ILE A 1 527 ? 18.298 3.365 1.152 1.00 92.75 527 ILE A CA 1
ATOM 4069 C C . ILE A 1 527 ? 19.568 3.982 0.561 1.00 92.75 527 ILE A C 1
ATOM 4071 O O . ILE A 1 527 ? 20.001 5.046 1.005 1.00 92.75 527 ILE A O 1
ATOM 4075 N N . LEU A 1 528 ? 20.196 3.318 -0.415 1.00 93.56 528 LEU A N 1
ATOM 4076 C CA . LEU A 1 528 ? 21.549 3.670 -0.849 1.00 93.56 528 LEU A CA 1
ATOM 4077 C C . LEU A 1 528 ? 21.622 5.073 -1.469 1.00 93.56 528 LEU A C 1
ATOM 4079 O O . LEU A 1 528 ? 22.426 5.896 -1.031 1.00 93.56 528 LEU A O 1
ATOM 4083 N N . ALA A 1 529 ? 20.780 5.365 -2.460 1.00 92.06 529 ALA A N 1
ATOM 4084 C CA . ALA A 1 529 ? 20.790 6.638 -3.167 1.00 92.06 529 ALA A CA 1
ATOM 4085 C C . ALA A 1 529 ? 20.347 7.788 -2.262 1.00 92.06 529 ALA A C 1
ATOM 4087 O O . ALA A 1 529 ? 20.989 8.834 -2.291 1.00 92.06 529 ALA A O 1
ATOM 4088 N N . SER A 1 530 ? 19.327 7.602 -1.417 1.00 90.25 530 SER A N 1
ATOM 4089 C CA . SER A 1 530 ? 18.915 8.627 -0.451 1.00 90.25 530 SER A CA 1
ATOM 4090 C C . SER A 1 530 ? 20.026 8.973 0.543 1.00 90.25 530 SER A C 1
ATOM 4092 O O . SER A 1 530 ? 20.283 10.153 0.786 1.00 90.25 530 SER A O 1
ATOM 4094 N N . VAL A 1 531 ? 20.763 7.984 1.065 1.00 89.31 531 VAL A N 1
ATOM 4095 C CA . VAL A 1 531 ? 21.921 8.257 1.936 1.00 89.31 531 VAL A CA 1
ATOM 4096 C C . VAL A 1 531 ? 23.033 8.983 1.179 1.00 89.31 531 VAL A C 1
ATOM 4098 O O . VAL A 1 531 ? 23.577 9.965 1.689 1.00 89.31 531 VAL A O 1
ATOM 4101 N N . LEU A 1 532 ? 23.360 8.542 -0.039 1.00 90.25 532 LEU A N 1
ATOM 4102 C CA . LEU A 1 532 ? 24.379 9.192 -0.867 1.00 90.25 532 LEU A CA 1
ATOM 4103 C C . LEU A 1 532 ? 23.986 10.630 -1.228 1.00 90.25 532 LEU A C 1
ATOM 4105 O O . LEU A 1 532 ? 24.809 11.535 -1.112 1.00 90.25 532 LEU A O 1
ATOM 4109 N N . ALA A 1 533 ? 22.728 10.871 -1.595 1.00 87.38 533 ALA A N 1
ATOM 4110 C CA . ALA A 1 533 ? 22.207 12.198 -1.900 1.00 87.38 533 ALA A CA 1
ATOM 4111 C C . ALA A 1 533 ? 22.277 13.121 -0.676 1.00 87.38 533 ALA A C 1
ATOM 4113 O O . ALA A 1 533 ? 22.702 14.272 -0.792 1.00 87.38 533 ALA A O 1
ATOM 4114 N N . ASN A 1 534 ? 21.928 12.615 0.508 1.00 84.75 534 ASN A N 1
ATOM 4115 C CA . ASN A 1 534 ? 22.029 13.385 1.742 1.00 84.75 534 ASN A CA 1
ATOM 4116 C C . ASN A 1 534 ? 23.486 13.723 2.086 1.00 84.75 534 ASN A C 1
ATOM 4118 O O . ASN A 1 534 ? 23.786 14.856 2.463 1.00 84.75 534 ASN A O 1
ATOM 4122 N N . LYS A 1 535 ? 24.406 12.759 1.942 1.00 83.31 535 LYS A N 1
ATOM 4123 C CA . LYS A 1 535 ? 25.806 12.923 2.355 1.00 83.31 535 LYS A CA 1
ATOM 4124 C C . LYS A 1 535 ? 26.647 13.730 1.363 1.00 83.31 535 LYS A C 1
ATOM 4126 O O . LYS A 1 535 ? 27.438 14.559 1.801 1.00 83.31 535 LYS A O 1
ATOM 4131 N N . LEU A 1 536 ? 26.485 13.490 0.061 1.00 85.31 536 LEU A N 1
ATOM 4132 C CA . LEU A 1 536 ? 27.313 14.085 -0.999 1.00 85.31 536 LEU A CA 1
ATOM 4133 C C . LEU A 1 536 ? 26.689 15.361 -1.582 1.00 85.31 536 LEU A C 1
ATOM 4135 O O . LEU A 1 536 ? 27.389 16.338 -1.848 1.00 85.31 536 LEU A O 1
ATOM 4139 N N . ASN A 1 537 ? 25.361 15.383 -1.735 1.00 82.69 537 ASN A N 1
ATOM 4140 C CA . ASN A 1 537 ? 24.647 16.484 -2.393 1.00 82.69 537 ASN A CA 1
ATOM 4141 C C . ASN A 1 537 ? 23.912 17.409 -1.415 1.00 82.69 537 ASN A C 1
ATOM 4143 O O . ASN A 1 537 ? 23.368 18.427 -1.838 1.00 82.69 537 ASN A O 1
ATOM 4147 N N . GLY A 1 538 ? 23.901 17.085 -0.118 1.00 76.69 538 GLY A N 1
ATOM 4148 C CA . GLY A 1 538 ? 23.173 17.857 0.891 1.00 76.69 538 GLY A CA 1
ATOM 4149 C C . GLY A 1 538 ? 21.653 17.790 0.727 1.00 76.69 538 GLY A C 1
ATOM 4150 O O . GLY A 1 538 ? 20.955 18.700 1.180 1.00 76.69 538 GLY A O 1
ATOM 4151 N N . ALA A 1 539 ? 21.143 16.741 0.069 1.00 80.06 539 ALA A N 1
ATOM 4152 C CA . ALA A 1 539 ? 19.713 16.469 0.012 1.00 80.06 539 ALA A CA 1
ATOM 4153 C C . ALA A 1 539 ? 19.153 16.179 1.419 1.00 80.06 539 ALA A C 1
ATOM 4155 O O . ALA A 1 539 ? 19.897 15.976 2.382 1.00 80.06 539 ALA A O 1
ATOM 4156 N N . ARG A 1 540 ? 17.824 16.203 1.548 1.00 74.94 540 ARG A N 1
ATOM 4157 C CA . ARG A 1 540 ? 17.116 16.002 2.823 1.00 74.94 540 ARG A CA 1
ATOM 4158 C C . ARG A 1 540 ? 16.010 14.966 2.678 1.00 74.94 540 ARG A C 1
ATOM 4160 O O . ARG A 1 540 ? 14.858 15.218 2.998 1.00 74.94 540 ARG A O 1
ATOM 4167 N N . GLN A 1 541 ? 16.369 13.813 2.132 1.00 81.88 541 GLN A N 1
ATOM 4168 C CA . GLN A 1 541 ? 15.457 12.682 1.993 1.00 81.88 541 GLN A CA 1
ATOM 4169 C C . GLN A 1 541 ? 15.477 11.846 3.274 1.00 81.88 541 GLN A C 1
ATOM 4171 O O . GLN A 1 541 ? 16.521 11.749 3.915 1.00 81.88 541 GLN A O 1
ATOM 4176 N N . VAL A 1 542 ? 14.361 11.217 3.641 1.00 83.38 542 VAL A N 1
ATOM 4177 C CA . VAL A 1 542 ? 14.324 10.236 4.737 1.00 83.38 542 VAL A CA 1
ATOM 4178 C C . VAL A 1 542 ? 14.731 8.877 4.167 1.00 83.38 542 VAL A C 1
ATOM 4180 O O . VAL A 1 542 ? 13.957 8.309 3.397 1.00 83.38 542 VAL A O 1
ATOM 4183 N N . PRO A 1 543 ? 15.919 8.333 4.493 1.00 86.75 543 PRO A N 1
ATOM 4184 C CA . PRO A 1 543 ? 16.318 7.045 3.946 1.00 86.75 543 PRO A CA 1
ATOM 4185 C C . PRO A 1 543 ? 15.485 5.908 4.542 1.00 86.75 543 PRO A C 1
ATOM 4187 O O . PRO A 1 543 ? 15.061 5.966 5.702 1.00 86.75 543 PRO A O 1
ATOM 4190 N N . GLY A 1 544 ? 15.311 4.826 3.787 1.00 86.06 544 GLY A N 1
ATOM 4191 C CA . GLY A 1 544 ? 14.724 3.582 4.282 1.00 86.06 544 GLY A CA 1
ATOM 4192 C C . GLY A 1 544 ? 15.468 3.040 5.510 1.00 86.06 544 GLY A C 1
ATOM 4193 O O . GLY A 1 544 ? 16.638 3.350 5.738 1.00 86.06 544 GLY A O 1
ATOM 4194 N N . ARG A 1 545 ? 14.799 2.234 6.333 1.00 88.19 545 ARG A N 1
ATOM 4195 C CA . ARG A 1 545 ? 15.346 1.627 7.552 1.00 88.19 545 ARG A CA 1
ATOM 4196 C C . ARG A 1 545 ? 16.585 0.790 7.238 1.00 88.19 545 ARG A C 1
ATOM 4198 O O . ARG A 1 545 ? 16.514 -0.255 6.589 1.00 88.19 545 ARG A O 1
ATOM 4205 N N . HIS A 1 546 ? 17.725 1.232 7.751 1.00 91.69 546 HIS A N 1
ATOM 4206 C CA . HIS A 1 546 ? 19.015 0.551 7.676 1.00 91.69 546 HIS A CA 1
ATOM 4207 C C . HIS A 1 546 ? 19.841 0.896 8.922 1.00 91.69 546 HIS A C 1
ATOM 4209 O O . HIS A 1 546 ? 19.451 1.768 9.693 1.00 91.69 546 HIS A O 1
ATOM 4215 N N . THR A 1 547 ? 20.942 0.188 9.167 1.00 86.88 547 THR A N 1
ATOM 4216 C CA . THR A 1 547 ? 21.821 0.474 10.312 1.00 86.88 547 THR A CA 1
ATOM 4217 C C . THR A 1 547 ? 22.863 1.530 9.969 1.00 86.88 547 THR A C 1
ATOM 4219 O O . THR A 1 547 ? 23.005 2.503 10.693 1.00 86.88 547 THR A O 1
ATOM 4222 N N . ARG A 1 548 ? 23.617 1.338 8.882 1.00 87.62 548 ARG A N 1
ATOM 4223 C CA . ARG A 1 548 ? 24.608 2.307 8.384 1.00 87.62 548 ARG A CA 1
ATOM 4224 C C . ARG A 1 548 ? 25.044 1.962 6.968 1.00 87.62 548 ARG A C 1
ATOM 4226 O O . ARG A 1 548 ? 24.790 0.854 6.490 1.00 87.62 548 ARG A O 1
ATOM 4233 N N . ILE A 1 549 ? 25.741 2.898 6.329 1.00 91.12 549 ILE A N 1
ATOM 4234 C CA . ILE A 1 549 ? 26.452 2.661 5.074 1.00 91.12 549 ILE A CA 1
ATOM 4235 C C . ILE A 1 549 ? 27.944 2.914 5.291 1.00 91.12 549 ILE A C 1
ATOM 4237 O O . ILE A 1 549 ? 28.354 4.029 5.607 1.00 91.12 549 ILE A O 1
ATOM 4241 N N . ASN A 1 550 ? 28.752 1.870 5.117 1.00 91.50 550 ASN A N 1
ATOM 4242 C CA . ASN A 1 550 ? 30.210 1.939 5.221 1.00 91.50 550 ASN A CA 1
ATOM 4243 C C . ASN A 1 550 ? 30.835 2.219 3.852 1.00 91.50 550 ASN A C 1
ATOM 4245 O O . ASN A 1 550 ? 30.271 1.829 2.834 1.00 91.50 550 ASN A O 1
ATOM 4249 N N . GLY A 1 551 ? 32.032 2.812 3.827 1.00 88.19 551 GLY A N 1
ATOM 4250 C CA . GLY A 1 551 ? 32.776 3.059 2.584 1.00 88.19 551 GLY A CA 1
ATOM 4251 C C . GLY A 1 551 ? 32.418 4.367 1.876 1.00 88.19 551 GLY A C 1
ATOM 4252 O O . GLY A 1 551 ? 32.844 4.579 0.742 1.00 88.19 551 GLY A O 1
ATOM 4253 N N . LEU A 1 552 ? 31.677 5.257 2.547 1.00 87.88 552 LEU A N 1
ATOM 4254 C CA . LEU A 1 552 ? 31.379 6.610 2.062 1.00 87.88 552 LEU A CA 1
ATOM 4255 C C . LEU A 1 552 ? 32.648 7.457 1.885 1.00 87.88 552 LEU A C 1
ATOM 4257 O O . LEU A 1 552 ? 32.695 8.281 0.982 1.00 87.88 552 LEU A O 1
ATOM 4261 N N . ASP A 1 553 ? 33.697 7.202 2.673 1.00 87.50 553 ASP A N 1
ATOM 4262 C CA . ASP A 1 553 ? 34.986 7.912 2.591 1.00 87.50 553 ASP A CA 1
ATOM 4263 C C . ASP A 1 553 ? 35.747 7.646 1.278 1.00 87.50 553 ASP A C 1
ATOM 4265 O O . ASP A 1 553 ? 36.732 8.313 0.969 1.00 87.50 553 ASP A O 1
ATOM 4269 N N . HIS A 1 554 ? 35.320 6.647 0.500 1.00 87.12 554 HIS A N 1
ATOM 4270 C CA . HIS A 1 554 ? 35.878 6.354 -0.820 1.00 87.12 554 HIS A CA 1
ATOM 4271 C C . HIS A 1 554 ? 35.234 7.167 -1.950 1.00 87.12 554 HIS A C 1
ATOM 4273 O O . HIS A 1 554 ? 35.626 6.984 -3.109 1.00 87.12 554 HIS A O 1
ATOM 4279 N N . LEU A 1 555 ? 34.233 7.990 -1.634 1.00 85.75 555 LEU A N 1
ATOM 4280 C CA . LEU A 1 555 ? 33.447 8.771 -2.579 1.00 85.75 555 LEU A CA 1
ATOM 4281 C C . LEU A 1 555 ? 33.732 10.263 -2.381 1.00 85.75 555 LEU A C 1
ATOM 4283 O O . LEU A 1 555 ? 33.815 10.742 -1.253 1.00 85.75 555 LEU A O 1
ATOM 4287 N N . ASP A 1 556 ? 33.859 10.980 -3.491 1.00 75.50 556 ASP A N 1
ATOM 4288 C CA . ASP A 1 556 ? 33.934 12.443 -3.542 1.00 75.50 556 ASP A CA 1
ATOM 4289 C C . ASP A 1 556 ? 32.737 12.969 -4.354 1.00 75.50 556 ASP A C 1
ATOM 4291 O O . ASP A 1 556 ? 32.073 12.185 -5.043 1.00 75.50 556 ASP A O 1
ATOM 4295 N N . LYS A 1 557 ? 32.435 14.262 -4.223 1.00 62.94 557 LYS A N 1
ATOM 4296 C CA . LYS A 1 557 ? 31.312 14.937 -4.883 1.00 62.94 557 LYS A CA 1
ATOM 4297 C C . LYS A 1 557 ? 31.477 15.042 -6.398 1.00 62.94 557 LYS A C 1
ATOM 4299 O O . LYS A 1 557 ? 32.591 15.375 -6.860 1.00 62.94 557 LYS A O 1
#

Mean predicted aligned error: 12.42 Å